Protein AF-A0A9N8YQJ9-F1 (afdb_monomer)

Structure (mmCIF, N/CA/C/O backbone):
data_AF-A0A9N8YQJ9-F1
#
_entry.id   AF-A0A9N8YQJ9-F1
#
loop_
_atom_site.group_PDB
_atom_site.id
_atom_site.type_symbol
_atom_site.label_atom_id
_atom_site.label_alt_id
_atom_site.label_comp_id
_atom_site.label_asym_id
_atom_site.label_entity_id
_atom_site.label_seq_id
_atom_site.pdbx_PDB_ins_code
_atom_site.Cartn_x
_atom_site.Cartn_y
_atom_site.Cartn_z
_atom_site.occupancy
_atom_site.B_iso_or_equiv
_atom_site.auth_seq_id
_atom_site.auth_comp_id
_atom_site.auth_asym_id
_atom_site.auth_atom_id
_atom_site.pdbx_PDB_model_num
ATOM 1 N N . MET A 1 1 ? 23.967 -15.702 -100.567 1.00 57.97 1 MET A N 1
ATOM 2 C CA . MET A 1 1 ? 23.056 -15.922 -99.418 1.00 57.97 1 MET A CA 1
ATOM 3 C C . MET A 1 1 ? 23.539 -17.006 -98.452 1.00 57.97 1 MET A C 1
ATOM 5 O O . MET A 1 1 ? 23.591 -16.723 -97.265 1.00 57.97 1 MET A O 1
ATOM 9 N N . LEU A 1 2 ? 23.928 -18.211 -98.903 1.00 58.31 2 LEU A N 1
ATOM 10 C CA . LEU A 1 2 ? 24.270 -19.324 -97.992 1.00 58.31 2 LEU A CA 1
ATOM 11 C C . LEU A 1 2 ? 25.457 -19.074 -97.029 1.00 58.31 2 LEU A C 1
ATOM 13 O O . LEU A 1 2 ? 25.431 -19.565 -95.902 1.00 58.31 2 LEU A O 1
ATOM 17 N N . SER A 1 3 ? 26.497 -18.326 -97.427 1.00 70.00 3 SER A N 1
ATOM 18 C CA . SER A 1 3 ? 27.678 -18.111 -96.563 1.00 70.00 3 SER A CA 1
ATOM 19 C C . SER A 1 3 ? 27.421 -17.126 -95.416 1.00 70.00 3 SER A C 1
ATOM 21 O O . SER A 1 3 ? 27.969 -17.287 -94.326 1.00 70.00 3 SER A O 1
ATOM 23 N N . THR A 1 4 ? 26.547 -16.142 -95.632 1.00 74.69 4 THR A N 1
ATOM 24 C CA . THR A 1 4 ? 26.160 -15.138 -94.634 1.00 74.69 4 THR A CA 1
ATOM 25 C C . THR A 1 4 ? 25.302 -15.760 -93.533 1.00 74.69 4 THR A C 1
ATOM 27 O O . THR A 1 4 ? 25.533 -15.503 -92.355 1.00 74.69 4 THR A O 1
ATOM 30 N N . VAL A 1 5 ? 24.382 -16.657 -93.906 1.00 77.81 5 VAL A N 1
ATOM 31 C CA . VAL A 1 5 ? 23.523 -17.395 -92.964 1.00 77.81 5 VAL A CA 1
ATOM 32 C C . VAL A 1 5 ? 24.349 -18.321 -92.062 1.00 77.81 5 VAL A C 1
ATOM 34 O O . VAL A 1 5 ? 24.139 -18.344 -90.854 1.00 77.81 5 VAL A O 1
ATOM 37 N N . ARG A 1 6 ? 25.358 -19.018 -92.607 1.00 78.38 6 ARG A N 1
ATOM 38 C CA . ARG A 1 6 ? 26.267 -19.867 -91.811 1.00 78.38 6 ARG A CA 1
ATOM 39 C C . ARG A 1 6 ? 27.060 -19.085 -90.762 1.00 78.38 6 ARG A C 1
ATOM 41 O O . ARG A 1 6 ? 27.192 -19.556 -89.637 1.00 78.38 6 ARG A O 1
ATOM 48 N N . LYS A 1 7 ? 27.564 -17.895 -91.107 1.00 80.81 7 LYS A N 1
ATOM 49 C CA . LYS A 1 7 ? 28.267 -17.024 -90.149 1.00 80.81 7 LYS A CA 1
ATOM 50 C C . LYS A 1 7 ? 27.331 -16.528 -89.046 1.00 80.81 7 LYS A C 1
ATOM 52 O O . LYS A 1 7 ? 27.728 -16.517 -87.888 1.00 80.81 7 LYS A O 1
ATOM 57 N N . LEU A 1 8 ? 26.090 -16.181 -89.391 1.00 82.31 8 LEU A N 1
ATOM 58 C CA . LEU A 1 8 ? 25.091 -15.721 -88.424 1.00 82.31 8 LEU A CA 1
ATOM 59 C C . LEU A 1 8 ? 24.709 -16.824 -87.422 1.00 82.31 8 LEU A C 1
ATOM 61 O O . LEU A 1 8 ? 24.660 -16.576 -86.221 1.00 82.31 8 LEU A O 1
ATOM 65 N N . ILE A 1 9 ? 24.513 -18.056 -87.908 1.00 82.62 9 ILE A N 1
ATOM 66 C CA . ILE A 1 9 ? 24.247 -19.230 -87.062 1.00 82.62 9 ILE A CA 1
ATOM 67 C C . ILE A 1 9 ? 25.428 -19.500 -86.124 1.00 82.62 9 ILE A C 1
ATOM 69 O O . ILE A 1 9 ? 25.224 -19.754 -84.942 1.00 82.62 9 ILE A O 1
ATOM 73 N N . LEU A 1 10 ? 26.664 -19.402 -86.622 1.00 83.62 10 LEU A N 1
ATOM 74 C CA . LEU A 1 10 ? 27.854 -19.633 -85.803 1.00 83.62 10 LEU A CA 1
ATOM 75 C C . LEU A 1 10 ? 27.996 -18.587 -84.686 1.00 83.62 10 LEU A C 1
ATOM 77 O O . LEU A 1 10 ? 28.290 -18.950 -83.551 1.00 83.62 10 LEU A O 1
ATOM 81 N N . VAL A 1 11 ? 27.732 -17.310 -84.983 1.00 85.81 11 VAL A N 1
ATOM 82 C CA . VAL A 1 11 ? 27.724 -16.239 -83.973 1.00 85.81 11 VAL A CA 1
ATOM 83 C C . VAL A 1 11 ? 26.651 -16.502 -82.918 1.00 85.81 11 VAL A C 1
ATOM 85 O O . VAL A 1 11 ? 26.963 -16.458 -81.734 1.00 85.81 11 VAL A O 1
ATOM 88 N N . LEU A 1 12 ? 25.428 -16.861 -83.321 1.00 85.69 12 LEU A N 1
ATOM 89 C CA . LEU A 1 12 ? 24.348 -17.180 -82.382 1.00 85.69 12 LEU A CA 1
ATOM 90 C C . LEU A 1 12 ? 24.684 -18.370 -81.476 1.00 85.69 12 LEU A C 1
ATOM 92 O O . LEU A 1 12 ? 24.412 -18.312 -80.280 1.00 85.69 12 LEU A O 1
ATOM 96 N N . ILE A 1 13 ? 25.308 -19.422 -82.016 1.00 86.56 13 ILE A N 1
ATOM 97 C CA . ILE A 1 13 ? 25.746 -20.580 -81.225 1.00 86.56 13 ILE A CA 1
ATOM 98 C C . ILE A 1 13 ? 26.821 -20.160 -80.218 1.00 86.56 13 ILE A C 1
ATOM 100 O O . ILE A 1 13 ? 26.717 -20.500 -79.044 1.00 86.56 13 ILE A O 1
ATOM 104 N N . VAL A 1 14 ? 27.826 -19.386 -80.640 1.00 87.19 14 VAL A N 1
ATOM 105 C CA . VAL A 1 14 ? 28.889 -18.913 -79.739 1.00 87.19 14 VAL A CA 1
ATOM 106 C C . VAL A 1 14 ? 28.318 -18.013 -78.640 1.00 87.19 14 VAL A C 1
ATOM 108 O O . VAL A 1 14 ? 28.645 -18.201 -77.470 1.00 87.19 14 VAL A O 1
ATOM 111 N N . THR A 1 15 ? 27.415 -17.088 -78.974 1.00 85.62 15 THR A N 1
ATOM 112 C CA . THR A 1 15 ? 26.742 -16.241 -77.981 1.00 85.62 15 THR A CA 1
ATOM 113 C C . THR A 1 15 ? 25.902 -17.075 -77.014 1.00 85.62 15 THR A C 1
ATOM 115 O O . THR A 1 15 ? 25.982 -16.858 -75.808 1.00 85.62 15 THR A O 1
ATOM 118 N N . ALA A 1 16 ? 25.154 -18.068 -77.505 1.00 86.94 16 ALA A N 1
ATOM 119 C CA . ALA A 1 16 ? 24.367 -18.965 -76.661 1.00 86.94 16 ALA A CA 1
ATOM 120 C C . ALA A 1 16 ? 25.249 -19.775 -75.696 1.00 86.94 16 ALA A C 1
ATOM 122 O O . ALA A 1 16 ? 24.908 -19.906 -74.523 1.00 86.94 16 ALA A O 1
ATOM 123 N N . VAL A 1 17 ? 26.408 -20.258 -76.156 1.00 88.19 17 VAL A N 1
ATOM 124 C CA . VAL A 1 17 ? 27.378 -20.982 -75.319 1.00 88.19 17 VAL A CA 1
ATOM 125 C C . VAL A 1 17 ? 27.958 -20.073 -74.231 1.00 88.19 17 VAL A C 1
ATOM 127 O O . VAL A 1 17 ? 27.999 -20.467 -73.067 1.00 88.19 17 VAL A O 1
ATOM 130 N N . VAL A 1 18 ? 28.349 -18.839 -74.567 1.00 87.94 18 VAL A N 1
ATOM 131 C CA . VAL A 1 18 ? 28.869 -17.869 -73.585 1.00 87.94 18 VAL A CA 1
ATOM 132 C C . VAL A 1 18 ? 27.808 -17.506 -72.543 1.00 87.94 18 VAL A C 1
ATOM 134 O O . VAL A 1 18 ? 28.101 -17.500 -71.347 1.00 87.94 18 V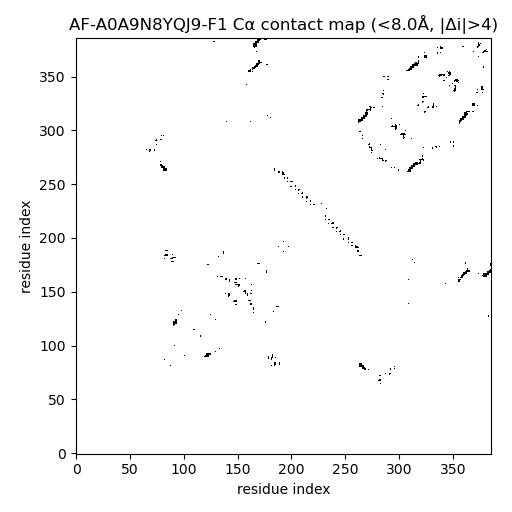AL A O 1
ATOM 137 N N . VAL A 1 19 ? 26.565 -17.263 -72.968 1.00 88.12 19 VAL A N 1
ATOM 138 C CA . VAL A 1 19 ? 25.442 -16.987 -72.057 1.00 88.12 19 VAL A CA 1
ATOM 139 C C . VAL A 1 19 ? 25.162 -18.190 -71.155 1.00 88.12 19 VAL A C 1
ATOM 141 O O . VAL A 1 19 ? 24.966 -18.015 -69.955 1.00 88.12 19 VAL A O 1
ATOM 144 N N . PHE A 1 20 ? 25.202 -19.411 -71.691 1.00 90.12 20 PHE A N 1
ATOM 145 C CA . PHE A 1 20 ? 24.982 -20.633 -70.919 1.00 90.12 20 PHE A CA 1
ATOM 146 C C . PHE A 1 20 ? 26.037 -20.825 -69.820 1.00 90.12 20 PHE A C 1
ATOM 148 O O . PHE A 1 20 ? 25.685 -21.045 -68.660 1.00 90.12 20 PHE A O 1
ATOM 155 N N . PHE A 1 21 ? 27.325 -20.664 -70.144 1.00 88.81 21 PHE A N 1
ATOM 156 C CA . PHE A 1 21 ? 28.391 -20.726 -69.139 1.00 88.81 21 PHE A CA 1
ATOM 157 C C . PHE A 1 21 ? 28.324 -19.565 -68.135 1.00 88.81 21 PHE A C 1
ATOM 159 O O . PHE A 1 21 ? 28.586 -19.775 -66.950 1.00 88.81 21 PHE A O 1
ATOM 166 N N . GLY A 1 22 ? 27.903 -18.371 -68.566 1.00 87.56 22 GLY A N 1
ATOM 167 C CA . GLY A 1 22 ? 27.643 -17.236 -67.676 1.00 87.56 22 GLY A CA 1
ATOM 168 C C . GLY A 1 22 ? 26.525 -17.516 -66.666 1.00 87.56 22 GLY A C 1
ATOM 169 O O . GLY A 1 22 ? 26.692 -17.262 -65.474 1.00 87.56 22 GLY A O 1
ATOM 170 N N . LEU A 1 23 ? 25.413 -18.109 -67.113 1.00 87.00 23 LEU A N 1
ATOM 171 C CA . LEU A 1 23 ? 24.294 -18.504 -66.250 1.00 87.00 23 LEU A CA 1
ATOM 172 C C . LEU A 1 23 ? 24.683 -19.621 -65.274 1.00 87.00 23 LEU A C 1
ATOM 174 O O . LEU A 1 23 ? 24.306 -19.562 -64.104 1.00 87.00 23 LEU A O 1
ATOM 178 N N . LEU A 1 24 ? 25.471 -20.607 -65.719 1.00 87.19 24 LEU A N 1
ATOM 179 C CA . LEU A 1 24 ? 26.002 -21.654 -64.841 1.00 87.19 24 LEU A CA 1
ATOM 180 C C . LEU A 1 24 ? 26.920 -21.073 -63.759 1.00 87.19 24 LEU A C 1
ATOM 182 O O . LEU A 1 24 ? 26.730 -21.367 -62.579 1.00 87.19 24 LEU A O 1
ATOM 186 N N . GLY A 1 25 ? 27.867 -20.208 -64.139 1.00 85.44 25 GLY A N 1
ATOM 187 C CA . GLY A 1 25 ? 28.760 -19.536 -63.192 1.00 85.44 25 GLY A CA 1
ATOM 188 C C . GLY A 1 25 ? 27.999 -18.669 -62.185 1.00 85.44 25 GLY A C 1
ATOM 189 O O . GLY A 1 25 ? 28.283 -18.711 -60.987 1.00 85.44 25 GLY A O 1
ATOM 190 N N . PHE A 1 26 ? 26.973 -17.949 -62.643 1.00 85.44 26 PHE A N 1
ATOM 191 C CA . PHE A 1 26 ? 26.117 -17.140 -61.777 1.00 85.44 26 PHE A CA 1
ATOM 192 C C . PHE A 1 26 ? 25.307 -17.994 -60.791 1.00 85.44 26 PHE A C 1
ATOM 194 O O . PHE A 1 26 ? 25.220 -17.654 -59.613 1.00 85.44 26 PHE A O 1
ATOM 201 N N . ASN A 1 27 ? 24.770 -19.136 -61.227 1.00 82.94 27 ASN A N 1
ATOM 202 C CA . ASN A 1 27 ? 24.004 -20.032 -60.358 1.00 82.94 27 ASN A CA 1
ATOM 203 C C . ASN A 1 27 ? 24.890 -20.687 -59.278 1.00 82.94 27 ASN A C 1
ATOM 205 O O . ASN A 1 27 ? 24.498 -20.776 -58.113 1.00 82.94 27 ASN A O 1
ATOM 209 N N . VAL A 1 28 ? 26.125 -21.066 -59.630 1.00 85.19 28 VAL A N 1
ATOM 210 C CA . VAL A 1 28 ? 27.130 -21.550 -58.664 1.00 85.19 28 VAL A CA 1
ATOM 211 C C . VAL A 1 28 ? 27.486 -20.458 -57.651 1.00 85.19 28 VAL A C 1
ATOM 213 O O . VAL A 1 28 ? 27.505 -20.723 -56.448 1.00 85.19 28 VAL A O 1
ATOM 216 N N . TYR A 1 29 ? 27.695 -19.220 -58.107 1.00 85.25 29 TYR A N 1
ATOM 217 C CA . TYR A 1 29 ? 27.973 -18.080 -57.231 1.00 85.25 29 TYR A CA 1
ATOM 218 C C . TYR A 1 29 ? 26.816 -17.781 -56.262 1.00 85.25 29 TYR A C 1
ATOM 220 O O . TYR A 1 29 ? 27.045 -17.580 -55.066 1.00 85.25 29 TYR A O 1
ATOM 228 N N . LEU A 1 30 ? 25.568 -17.796 -56.745 1.00 83.69 30 LEU A N 1
ATOM 229 C CA . LEU A 1 30 ? 24.387 -17.593 -55.902 1.00 83.69 30 LEU A CA 1
ATOM 230 C C . LEU A 1 30 ? 24.245 -18.687 -54.840 1.00 83.69 30 LEU A C 1
ATOM 232 O O . LEU A 1 30 ? 23.966 -18.373 -53.682 1.00 83.69 30 LEU A O 1
ATOM 236 N N . ASN A 1 31 ? 24.472 -19.953 -55.203 1.00 79.81 31 ASN A N 1
ATOM 237 C CA . ASN A 1 31 ? 24.438 -21.054 -54.242 1.00 79.81 31 ASN A CA 1
ATOM 238 C C . ASN A 1 31 ? 25.549 -20.937 -53.196 1.00 79.81 31 ASN A C 1
ATOM 240 O O . ASN A 1 31 ? 25.269 -21.087 -52.010 1.00 79.81 31 ASN A O 1
ATOM 244 N N . TYR A 1 32 ? 26.773 -20.593 -53.602 1.00 84.00 32 TYR A N 1
ATOM 245 C CA . TYR A 1 32 ? 27.880 -20.366 -52.671 1.00 84.00 32 TYR A CA 1
ATOM 246 C C . TYR A 1 32 ? 27.558 -19.254 -51.660 1.00 84.00 32 TYR A C 1
ATOM 248 O O . TYR A 1 32 ? 27.650 -19.463 -50.450 1.00 84.00 32 TYR A O 1
ATOM 256 N N . LYS A 1 33 ? 27.080 -18.098 -52.143 1.00 84.62 33 LYS A N 1
ATOM 257 C CA . LYS A 1 33 ? 26.706 -16.962 -51.287 1.00 84.62 33 LYS A CA 1
ATOM 258 C C . LYS A 1 33 ? 25.529 -17.289 -50.359 1.00 84.62 33 LYS A C 1
ATOM 260 O O . LYS A 1 33 ? 25.483 -16.823 -49.223 1.00 84.62 33 LYS A O 1
ATOM 265 N N . LYS A 1 34 ? 24.570 -18.103 -50.813 1.00 79.25 34 LYS A N 1
ATOM 266 C CA . LYS A 1 34 ? 23.436 -18.552 -49.989 1.00 79.25 34 LYS A CA 1
ATOM 267 C C . LYS A 1 34 ? 23.890 -19.460 -48.843 1.00 79.25 34 LYS A C 1
ATOM 269 O O . LYS A 1 34 ? 23.359 -19.335 -47.742 1.00 79.25 34 LYS A O 1
ATOM 274 N N . THR A 1 35 ? 24.858 -20.345 -49.080 1.00 79.06 35 THR A N 1
ATOM 275 C CA . THR A 1 35 ? 25.423 -21.222 -48.042 1.00 79.06 35 THR A CA 1
ATOM 276 C C . THR A 1 35 ? 26.223 -20.426 -47.012 1.00 79.06 35 THR A C 1
ATOM 278 O O . THR A 1 35 ? 26.000 -20.604 -45.819 1.00 79.06 35 THR A O 1
ATOM 281 N N . SER A 1 36 ? 27.051 -19.468 -47.443 1.00 76.75 36 SER A N 1
ATOM 282 C CA . SER A 1 36 ? 27.840 -18.647 -46.512 1.00 76.75 36 SER A CA 1
ATOM 283 C C . SER A 1 36 ? 26.970 -17.768 -45.603 1.00 76.75 36 SER A C 1
ATOM 285 O O . SER A 1 36 ? 27.262 -17.623 -44.420 1.00 76.75 36 SER A O 1
ATOM 287 N N . ILE A 1 37 ? 25.870 -17.211 -46.129 1.00 78.75 37 ILE A N 1
ATOM 288 C CA . ILE A 1 37 ? 24.909 -16.432 -45.326 1.00 78.75 37 ILE A CA 1
ATOM 289 C C . ILE A 1 37 ? 24.200 -17.328 -44.300 1.00 78.75 37 ILE A C 1
ATOM 291 O O . ILE A 1 37 ? 23.996 -16.912 -43.162 1.00 78.75 37 ILE A O 1
ATOM 295 N N . LYS A 1 38 ? 23.835 -18.563 -44.677 1.00 79.50 38 LYS A N 1
ATOM 296 C CA . LYS A 1 38 ? 23.210 -19.521 -43.752 1.00 79.50 38 LYS A CA 1
ATOM 297 C C . LYS A 1 38 ? 24.138 -19.901 -42.602 1.00 79.50 38 LYS A C 1
ATOM 299 O O . LYS A 1 38 ? 23.694 -19.890 -41.461 1.00 79.50 38 LYS A O 1
ATOM 304 N N . GLU A 1 39 ? 25.406 -20.188 -42.887 1.00 81.44 39 GLU A N 1
ATOM 305 C CA . GLU A 1 39 ? 26.394 -20.512 -41.851 1.00 81.44 39 GLU A CA 1
ATOM 306 C C . GLU A 1 39 ? 26.611 -19.349 -40.876 1.00 81.44 39 GLU A C 1
ATOM 308 O O . GLU A 1 39 ? 26.723 -19.566 -39.670 1.00 81.44 39 GLU A O 1
ATOM 313 N N . GLN A 1 40 ? 26.638 -18.109 -41.375 1.00 80.06 40 GLN A N 1
ATOM 314 C CA . GLN A 1 40 ? 26.755 -16.926 -40.524 1.00 80.06 40 GLN A CA 1
ATOM 315 C C . GLN A 1 40 ? 25.516 -16.744 -39.632 1.00 80.06 40 GLN A C 1
ATOM 317 O O . GLN A 1 40 ? 25.657 -16.574 -38.423 1.00 80.06 40 GLN A O 1
ATOM 322 N N . ALA A 1 41 ? 24.311 -16.884 -40.193 1.00 79.81 41 ALA A N 1
ATOM 32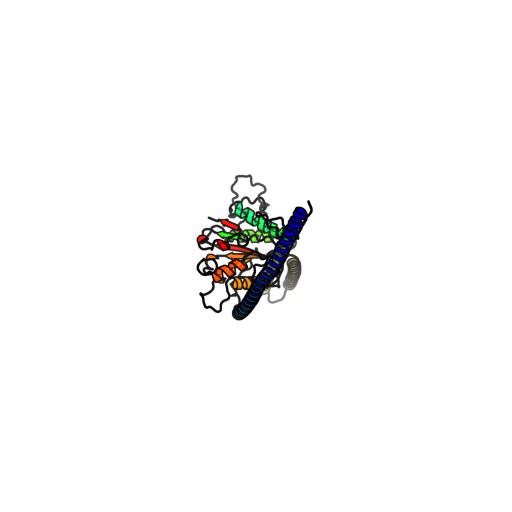3 C CA . ALA A 1 41 ? 23.065 -16.804 -39.431 1.00 79.81 41 ALA A CA 1
ATOM 324 C C . ALA A 1 41 ? 22.930 -17.927 -38.381 1.00 79.81 41 ALA A C 1
ATOM 326 O O . ALA A 1 41 ? 22.386 -17.710 -37.297 1.00 79.81 41 ALA A O 1
ATOM 327 N N . GLU A 1 42 ? 23.426 -19.135 -38.669 1.00 85.56 42 GLU A N 1
ATOM 328 C CA . GLU A 1 42 ? 23.451 -20.234 -37.697 1.00 85.56 42 GLU A CA 1
ATOM 329 C C . GLU A 1 42 ? 24.424 -19.972 -36.546 1.00 85.56 42 GLU A C 1
ATOM 331 O O . GLU A 1 42 ? 24.072 -20.250 -35.397 1.00 85.56 42 GLU A O 1
ATOM 336 N N . LYS A 1 43 ? 25.602 -19.396 -36.821 1.00 84.62 43 LYS A N 1
ATOM 337 C CA . LYS A 1 43 ? 26.564 -18.987 -35.784 1.00 84.62 43 LYS A CA 1
ATOM 338 C C . LYS A 1 43 ? 25.986 -17.911 -34.868 1.00 84.62 43 LYS A C 1
ATOM 340 O O . LYS A 1 43 ? 25.981 -18.106 -33.657 1.00 84.62 43 LYS A O 1
ATOM 345 N N . GLU A 1 44 ? 25.409 -16.850 -35.434 1.00 83.44 44 GLU A N 1
ATOM 346 C CA . GLU A 1 44 ? 24.747 -15.783 -34.665 1.00 83.44 44 GLU A CA 1
ATOM 347 C C . GLU A 1 44 ? 23.605 -16.342 -33.799 1.00 83.44 44 GLU A C 1
ATOM 349 O O . GLU A 1 44 ? 23.468 -16.002 -32.624 1.00 83.44 44 GLU A O 1
ATOM 354 N N . ARG A 1 45 ? 22.814 -17.284 -34.333 1.00 80.88 45 ARG A N 1
ATOM 355 C CA . ARG A 1 45 ? 21.742 -17.946 -33.575 1.00 80.88 45 ARG A CA 1
ATOM 356 C C . ARG A 1 45 ? 22.274 -18.839 -32.450 1.00 80.88 45 ARG A C 1
ATOM 358 O O . ARG A 1 45 ? 21.620 -18.951 -31.415 1.00 80.88 45 ARG A O 1
ATOM 365 N N . GLN A 1 46 ? 23.411 -19.508 -32.642 1.00 86.62 46 GLN A N 1
ATOM 366 C CA . GLN A 1 46 ? 24.053 -20.311 -31.597 1.00 86.62 46 GLN A CA 1
ATOM 367 C C . GLN A 1 46 ? 24.650 -19.433 -30.494 1.00 86.62 46 GLN A C 1
ATOM 369 O O . GLN A 1 46 ? 24.490 -19.762 -29.321 1.00 86.62 46 GLN A O 1
ATOM 374 N N . GLU A 1 47 ? 25.287 -18.316 -30.846 1.00 86.44 47 GLU A N 1
ATOM 375 C CA . GLU A 1 47 ? 25.800 -17.339 -29.879 1.00 86.44 47 GLU A CA 1
ATOM 376 C C . GLU A 1 47 ? 24.667 -16.707 -29.068 1.00 86.44 47 GLU A C 1
ATOM 378 O O . GLU A 1 47 ? 24.736 -16.703 -27.841 1.00 86.44 47 GLU A O 1
ATOM 383 N N . ALA A 1 48 ? 23.575 -16.293 -29.718 1.00 79.94 48 ALA A N 1
ATOM 384 C CA . ALA A 1 48 ? 22.399 -15.762 -29.030 1.00 79.94 48 ALA A CA 1
ATOM 385 C C . ALA A 1 48 ? 21.763 -16.784 -28.069 1.00 79.94 48 ALA A C 1
ATOM 387 O O . ALA A 1 48 ? 21.340 -16.426 -26.973 1.00 79.94 48 ALA A O 1
ATOM 388 N N . LYS A 1 49 ? 21.715 -18.073 -28.444 1.00 85.88 49 LYS A N 1
ATOM 389 C CA . LYS A 1 49 ? 21.235 -19.142 -27.550 1.00 85.88 49 LYS A CA 1
ATOM 390 C C . LYS A 1 49 ? 22.144 -19.344 -26.341 1.00 85.88 49 LYS A C 1
ATOM 392 O O . LYS A 1 49 ? 21.632 -19.487 -25.239 1.00 85.88 49 LYS A O 1
ATOM 397 N N . LYS A 1 50 ? 23.466 -19.338 -26.538 1.00 87.38 50 LYS A N 1
ATOM 398 C CA . LYS A 1 50 ? 24.433 -19.445 -25.436 1.00 87.38 50 LYS A CA 1
ATOM 399 C C . LYS A 1 50 ? 24.324 -18.262 -24.481 1.00 87.38 50 LYS A C 1
ATOM 401 O O . LYS A 1 50 ? 24.266 -18.481 -23.281 1.00 87.38 50 LYS A O 1
ATOM 406 N N . GLN A 1 51 ? 24.217 -17.041 -25.009 1.00 81.56 51 GLN A N 1
ATOM 407 C CA . GLN A 1 51 ? 23.991 -15.844 -24.195 1.00 81.56 51 GLN A CA 1
ATOM 408 C C . GLN A 1 51 ? 22.687 -15.944 -23.399 1.00 81.56 51 GLN A C 1
ATOM 410 O O . GLN A 1 51 ? 22.680 -15.658 -22.209 1.00 81.56 51 GLN A O 1
ATOM 415 N N . LEU A 1 52 ? 21.600 -16.419 -24.016 1.00 80.44 52 LEU A N 1
ATOM 416 C CA . LEU A 1 52 ? 20.330 -16.614 -23.316 1.00 80.44 52 LEU A CA 1
ATOM 417 C C . LEU A 1 52 ? 20.439 -17.662 -22.194 1.00 80.44 52 LEU A C 1
ATOM 419 O O . LEU A 1 52 ? 19.937 -17.434 -21.097 1.00 80.44 52 LEU A O 1
ATOM 423 N N . GLU A 1 53 ? 21.107 -18.791 -22.445 1.00 83.38 53 GLU A N 1
ATOM 424 C CA . GLU A 1 53 ? 21.344 -19.833 -21.436 1.00 83.38 53 GLU A CA 1
ATOM 425 C C . GLU A 1 53 ? 22.238 -19.337 -20.286 1.00 83.38 53 GLU A C 1
ATOM 427 O O . GLU A 1 53 ? 21.970 -19.643 -19.120 1.00 83.38 53 GLU A O 1
ATOM 432 N N . GLU A 1 54 ? 23.278 -18.555 -20.592 1.00 80.88 54 GLU A N 1
ATOM 433 C CA . GLU A 1 54 ? 24.148 -17.902 -19.608 1.00 80.88 54 GLU A CA 1
ATOM 434 C C . GLU A 1 54 ? 23.377 -16.876 -18.769 1.00 80.88 54 GLU A C 1
ATOM 436 O O . GLU A 1 54 ? 23.478 -16.905 -17.542 1.00 80.88 54 GLU A O 1
ATOM 441 N N . ASP A 1 55 ? 22.539 -16.046 -19.393 1.00 70.19 55 ASP A N 1
ATOM 442 C CA . ASP A 1 55 ? 21.665 -15.086 -18.713 1.00 70.19 55 ASP A CA 1
ATOM 443 C C . ASP A 1 55 ? 20.634 -15.787 -17.817 1.00 70.19 55 ASP A C 1
ATOM 445 O O . ASP A 1 55 ? 20.388 -15.361 -16.687 1.00 70.19 55 ASP A O 1
ATOM 449 N N . GLU A 1 56 ? 20.024 -16.882 -18.278 1.00 75.31 56 GLU A N 1
ATOM 450 C CA . GLU A 1 56 ? 19.091 -17.682 -17.477 1.00 75.31 56 GLU A CA 1
ATOM 451 C C . GLU A 1 56 ? 19.780 -18.376 -16.301 1.00 75.31 56 GLU A C 1
ATOM 453 O O . GLU A 1 56 ? 19.201 -18.498 -15.216 1.00 75.31 56 GLU A O 1
ATOM 458 N N . LYS A 1 57 ? 21.013 -18.853 -16.492 1.00 78.94 57 LYS A N 1
ATOM 459 C CA . LYS A 1 57 ? 21.822 -19.422 -15.412 1.00 78.94 57 LYS A CA 1
ATOM 460 C C . LYS A 1 57 ? 22.207 -18.346 -14.399 1.00 78.94 57 LYS A C 1
ATOM 462 O O . LYS A 1 57 ? 21.962 -18.532 -13.213 1.00 78.94 57 LYS A O 1
ATOM 467 N N . LEU A 1 58 ? 22.685 -17.191 -14.858 1.00 72.00 58 LEU A N 1
ATOM 468 C CA . LEU A 1 58 ? 23.000 -16.043 -14.012 1.00 72.00 58 LEU A CA 1
ATOM 469 C C . LEU A 1 58 ? 21.772 -15.580 -13.215 1.00 72.00 58 LEU A C 1
ATOM 471 O O . LEU A 1 58 ? 21.872 -15.339 -12.015 1.00 72.00 58 LEU A O 1
ATOM 475 N N . LYS A 1 59 ? 20.591 -15.512 -13.844 1.00 64.38 59 LYS A N 1
ATOM 476 C CA . LYS A 1 59 ? 19.324 -15.205 -13.160 1.00 64.38 59 LYS A CA 1
ATOM 477 C C . LYS A 1 59 ? 18.985 -16.232 -12.080 1.00 64.38 59 LYS A C 1
ATOM 479 O O . LYS A 1 59 ? 18.537 -15.833 -11.006 1.00 64.38 59 LYS A O 1
ATOM 484 N N . ARG A 1 60 ? 19.193 -17.528 -12.340 1.00 67.62 60 ARG A N 1
ATOM 485 C CA . ARG A 1 60 ? 18.985 -18.602 -11.353 1.00 67.62 60 ARG A CA 1
ATOM 486 C C . ARG A 1 60 ? 19.954 -18.493 -10.179 1.00 67.62 60 ARG A C 1
ATOM 488 O O . ARG A 1 60 ? 19.491 -18.489 -9.043 1.00 67.62 60 ARG A O 1
ATOM 495 N N . ASP A 1 61 ? 21.242 -18.306 -10.445 1.00 69.25 61 ASP A N 1
ATOM 496 C CA . ASP A 1 61 ? 22.277 -18.170 -9.415 1.00 69.25 61 ASP A CA 1
ATOM 497 C C . ASP A 1 61 ? 22.044 -16.908 -8.563 1.00 69.25 61 ASP A C 1
ATOM 499 O O . ASP A 1 61 ? 22.118 -16.951 -7.336 1.00 69.25 61 ASP A O 1
ATOM 503 N N . ILE A 1 62 ? 21.664 -15.784 -9.190 1.00 63.25 62 ILE A N 1
ATOM 504 C CA . ILE A 1 62 ? 21.241 -14.569 -8.478 1.00 63.25 62 ILE A CA 1
ATOM 505 C C . ILE A 1 62 ? 20.000 -14.854 -7.635 1.00 63.25 62 ILE A C 1
ATOM 507 O O . ILE A 1 62 ? 19.969 -14.455 -6.478 1.00 63.25 62 ILE A O 1
ATOM 511 N N . ALA A 1 63 ? 18.983 -15.536 -8.170 1.00 58.28 63 ALA A N 1
ATOM 512 C CA . ALA A 1 63 ? 17.773 -15.859 -7.419 1.00 58.28 63 ALA A CA 1
ATOM 513 C C . ALA A 1 63 ? 18.063 -16.769 -6.216 1.00 58.28 63 ALA A C 1
ATOM 515 O O . ALA A 1 63 ? 17.472 -16.570 -5.154 1.00 58.28 63 ALA A O 1
ATOM 516 N N . GLU A 1 64 ? 18.986 -17.719 -6.352 1.00 65.81 64 GLU A N 1
ATOM 517 C CA . GLU A 1 64 ? 19.423 -18.605 -5.276 1.00 65.81 64 GLU A CA 1
ATOM 518 C C . GLU A 1 64 ? 20.235 -17.851 -4.216 1.00 65.81 64 GLU A C 1
ATOM 520 O O . GLU A 1 64 ? 19.924 -17.957 -3.029 1.00 65.81 64 GLU A O 1
ATOM 525 N N . MET A 1 65 ? 21.171 -16.987 -4.624 1.00 59.62 65 MET A N 1
ATOM 526 C CA . MET A 1 65 ? 21.881 -16.084 -3.711 1.00 59.62 65 MET A CA 1
ATOM 527 C C . MET A 1 65 ? 20.933 -15.097 -3.020 1.00 59.62 65 MET A C 1
ATOM 529 O O . MET A 1 65 ? 21.061 -14.863 -1.821 1.00 59.62 65 MET A O 1
ATOM 533 N N . THR A 1 66 ? 19.951 -14.529 -3.731 1.00 55.91 66 THR A N 1
ATOM 534 C CA . THR A 1 66 ? 18.913 -13.688 -3.123 1.00 55.91 66 THR A CA 1
ATOM 535 C C . THR A 1 66 ? 18.116 -14.509 -2.117 1.00 55.91 66 THR A C 1
ATOM 537 O O . THR A 1 66 ? 17.913 -14.053 -1.003 1.00 55.91 66 THR A O 1
ATOM 540 N N . LYS A 1 67 ? 17.701 -15.736 -2.451 1.00 58.94 67 LYS A N 1
ATOM 541 C CA . LYS A 1 67 ? 16.957 -16.609 -1.533 1.00 58.94 67 LYS A CA 1
ATOM 542 C C . LYS A 1 67 ? 17.763 -16.916 -0.268 1.00 58.94 67 LYS A C 1
ATOM 544 O O . LYS A 1 67 ? 17.194 -16.843 0.814 1.00 58.94 67 LYS A O 1
ATOM 549 N N . GLN A 1 68 ? 19.065 -17.172 -0.394 1.00 59.69 68 GLN A N 1
ATOM 550 C CA . GLN A 1 68 ? 19.983 -17.360 0.737 1.00 59.69 68 GLN A CA 1
ATOM 551 C C . GLN A 1 68 ? 20.175 -16.079 1.572 1.00 59.69 68 GLN A C 1
ATOM 553 O O . GLN A 1 68 ? 20.286 -16.152 2.792 1.00 59.69 68 GLN A O 1
ATOM 558 N N . LYS A 1 69 ? 20.154 -14.894 0.949 1.00 57.34 69 LYS A N 1
ATOM 559 C CA . LYS A 1 69 ? 20.166 -13.601 1.663 1.00 57.34 69 LYS A CA 1
ATOM 560 C C . LYS A 1 69 ? 18.829 -13.274 2.338 1.00 57.34 69 LYS A C 1
ATOM 562 O O . LYS A 1 69 ? 18.798 -12.620 3.373 1.00 57.34 69 LYS A O 1
ATOM 567 N N . LEU A 1 70 ? 17.716 -13.728 1.762 1.00 56.31 70 LEU A N 1
ATOM 568 C CA . LEU A 1 70 ? 16.371 -13.550 2.315 1.00 56.31 70 LEU A CA 1
ATOM 569 C C . LEU A 1 70 ? 16.099 -14.503 3.487 1.00 56.31 70 LEU A C 1
ATOM 571 O O . LEU A 1 70 ? 15.281 -14.183 4.350 1.00 56.31 70 LEU A O 1
ATOM 575 N N . THR A 1 71 ? 16.766 -15.663 3.548 1.00 55.06 71 THR A N 1
ATOM 576 C CA . THR A 1 71 ? 16.671 -16.591 4.684 1.00 55.06 71 THR A CA 1
ATOM 577 C C . THR A 1 71 ? 17.354 -16.001 5.916 1.00 55.06 71 THR A C 1
ATOM 579 O O . THR A 1 71 ? 18.514 -16.277 6.188 1.00 55.06 71 THR A O 1
ATOM 582 N N . GLY A 1 72 ? 16.627 -15.171 6.662 1.00 60.62 72 GLY A N 1
ATOM 583 C CA . GLY A 1 72 ? 17.084 -14.612 7.938 1.00 60.62 72 GLY A CA 1
ATOM 584 C C . GLY A 1 72 ? 16.630 -13.179 8.190 1.00 60.62 72 GLY A C 1
ATOM 585 O O . GLY A 1 72 ? 16.553 -12.766 9.344 1.00 60.62 72 GLY A O 1
ATOM 586 N N . TRP A 1 73 ? 16.267 -12.430 7.144 1.00 74.06 73 TRP A N 1
ATOM 587 C CA . TRP A 1 73 ? 15.710 -11.093 7.321 1.00 74.06 73 TRP A CA 1
ATOM 588 C C . TRP A 1 73 ? 14.191 -11.165 7.459 1.00 74.06 73 TRP A C 1
ATOM 590 O O . TRP A 1 73 ? 13.486 -11.625 6.566 1.00 74.06 73 TRP A O 1
ATOM 600 N N . THR A 1 74 ? 13.670 -10.689 8.581 1.00 72.06 74 THR A N 1
ATOM 601 C CA . THR A 1 74 ? 12.237 -10.458 8.770 1.00 72.06 74 THR A CA 1
ATOM 602 C C . THR A 1 74 ? 12.013 -8.976 9.021 1.00 72.06 74 THR A C 1
ATOM 604 O O . THR A 1 74 ? 12.786 -8.397 9.789 1.00 72.06 74 THR A O 1
ATOM 607 N N . PR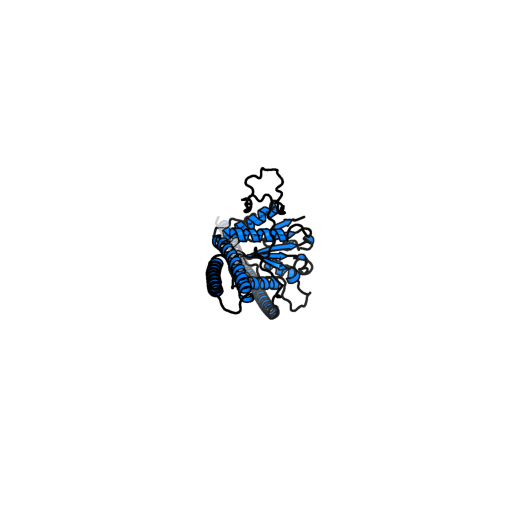O A 1 75 ? 10.966 -8.364 8.437 1.00 77.38 75 PRO A N 1
ATOM 608 C CA . PRO A 1 75 ? 10.638 -6.978 8.729 1.00 77.38 75 PRO A CA 1
ATOM 609 C C . PRO A 1 75 ? 10.521 -6.757 10.246 1.00 77.38 75 PRO A C 1
ATOM 611 O O . PRO A 1 75 ? 9.844 -7.553 10.908 1.00 77.38 75 PRO A O 1
ATOM 614 N N . PRO A 1 76 ? 11.172 -5.725 10.812 1.00 77.31 76 PRO A N 1
ATOM 615 C CA . PRO A 1 76 ? 11.001 -5.358 12.215 1.00 77.31 76 PRO A CA 1
ATOM 616 C C . PRO A 1 76 ? 9.524 -5.140 12.562 1.00 77.31 76 PRO A C 1
ATOM 618 O O . PRO A 1 76 ? 8.750 -4.703 11.711 1.00 77.31 76 PRO A O 1
ATOM 621 N N . SER A 1 77 ? 9.128 -5.362 13.816 1.00 72.56 77 SER A N 1
ATOM 622 C CA . SER A 1 77 ? 7.725 -5.221 14.248 1.00 72.56 77 SER A CA 1
ATOM 623 C C . SER A 1 77 ? 7.126 -3.834 13.972 1.00 72.56 77 SER A C 1
ATOM 625 O O . SER A 1 77 ? 5.932 -3.729 13.731 1.00 72.56 77 SER A O 1
ATOM 627 N N . ASN A 1 78 ? 7.961 -2.788 13.945 1.00 79.69 78 ASN A N 1
ATOM 628 C CA . ASN A 1 78 ? 7.551 -1.398 13.706 1.00 79.69 78 ASN A CA 1
ATOM 629 C C . ASN A 1 78 ? 7.850 -0.925 12.271 1.00 79.69 78 ASN A C 1
ATOM 631 O O . ASN A 1 78 ? 7.929 0.273 12.018 1.00 79.69 78 ASN A O 1
ATOM 635 N N . SER A 1 79 ? 8.087 -1.848 11.336 1.00 79.69 79 SER A N 1
ATOM 636 C CA . SER A 1 79 ? 8.460 -1.497 9.957 1.00 79.69 79 SER A CA 1
ATOM 637 C C . SER A 1 79 ? 7.296 -0.990 9.106 1.00 79.69 79 SER A C 1
ATOM 639 O O . SER A 1 79 ? 7.515 -0.398 8.051 1.00 79.69 79 SER A O 1
ATOM 641 N N . TYR A 1 80 ? 6.061 -1.212 9.548 1.00 90.31 80 TYR A N 1
ATOM 642 C CA . TYR A 1 80 ? 4.867 -0.774 8.844 1.00 90.31 80 TYR A CA 1
ATOM 643 C C . TYR A 1 80 ? 3.702 -0.551 9.808 1.00 90.31 80 TYR A C 1
ATOM 645 O O . TYR A 1 80 ? 3.687 -1.054 10.931 1.00 90.31 80 TYR A O 1
ATOM 653 N N . SER A 1 81 ? 2.694 0.172 9.335 1.00 93.06 81 SER A N 1
ATOM 654 C CA . SER A 1 81 ? 1.382 0.281 9.973 1.00 93.06 81 SER A CA 1
ATOM 655 C C . SER A 1 81 ? 0.283 0.197 8.915 1.00 93.06 81 SER A C 1
ATOM 657 O O . SER A 1 81 ? 0.481 0.576 7.762 1.00 93.06 81 SER A O 1
ATOM 659 N N . ILE A 1 82 ? -0.874 -0.347 9.286 1.00 93.50 82 ILE A N 1
ATOM 660 C CA . ILE A 1 82 ? -2.054 -0.376 8.417 1.00 93.50 82 ILE A CA 1
ATOM 661 C C . ILE A 1 82 ? -2.928 0.799 8.840 1.00 93.50 82 ILE A C 1
ATOM 663 O O . ILE A 1 82 ? -3.392 0.829 9.980 1.00 93.50 82 ILE A O 1
ATOM 667 N N . LEU A 1 83 ? -3.115 1.773 7.951 1.00 92.81 83 LEU A N 1
ATOM 668 C CA . LEU A 1 83 ? -3.937 2.942 8.247 1.00 92.81 83 LEU A CA 1
ATOM 669 C C . LEU A 1 83 ? -5.421 2.569 8.218 1.00 92.81 83 LEU A C 1
ATOM 671 O O . LEU A 1 83 ? -5.885 1.858 7.324 1.00 92.81 83 LEU A O 1
ATOM 675 N N . SER A 1 84 ? -6.158 3.072 9.198 1.00 87.25 84 SER A N 1
ATOM 676 C CA . SER A 1 84 ? -7.599 2.931 9.361 1.00 87.25 84 SER A CA 1
ATOM 677 C C . SER A 1 84 ? -8.172 4.233 9.913 1.00 87.25 84 SER A C 1
ATOM 679 O O . SER A 1 84 ? -7.450 5.062 10.458 1.00 87.25 84 SER A O 1
ATOM 681 N N . VAL A 1 85 ? -9.490 4.409 9.831 1.00 82.00 85 VAL A N 1
ATOM 682 C CA . VAL A 1 85 ? -10.167 5.583 10.413 1.00 82.00 85 VAL A CA 1
ATOM 683 C C . VAL A 1 85 ? -9.964 5.737 11.926 1.00 82.00 85 VAL A C 1
ATOM 685 O O . VAL A 1 85 ? -10.173 6.822 12.451 1.00 82.00 85 VAL A O 1
ATOM 688 N N . GLU A 1 86 ? -9.539 4.679 12.620 1.00 79.06 86 GLU A N 1
ATOM 689 C CA . GLU A 1 86 ? -9.280 4.676 14.065 1.00 79.06 86 GLU A CA 1
ATOM 690 C C . GLU A 1 86 ? -7.891 5.223 14.422 1.00 79.06 86 GLU A C 1
ATOM 692 O O . GLU A 1 86 ? -7.673 5.656 15.551 1.00 79.06 86 GLU A O 1
ATOM 697 N N . ASN A 1 87 ? -6.937 5.187 13.483 1.00 85.25 87 ASN A N 1
ATOM 698 C CA . ASN A 1 87 ? -5.537 5.540 13.736 1.00 85.25 87 ASN A CA 1
ATOM 699 C C . ASN A 1 87 ? -5.010 6.693 12.869 1.00 85.25 87 ASN A C 1
ATOM 701 O O . ASN A 1 87 ? -3.812 6.984 12.898 1.00 85.25 87 ASN A O 1
ATOM 705 N N . ILE A 1 88 ? -5.896 7.366 12.135 1.00 86.94 88 ILE A N 1
ATOM 706 C CA . ILE A 1 88 ? -5.586 8.585 11.387 1.00 86.94 88 ILE A CA 1
ATOM 707 C C . ILE A 1 88 ? -6.282 9.798 11.993 1.00 86.94 88 ILE A C 1
ATOM 709 O O . ILE A 1 88 ? -7.348 9.696 12.596 1.00 86.94 88 ILE A O 1
ATOM 713 N N . ASN A 1 89 ? -5.712 10.970 11.734 1.00 83.06 89 ASN A N 1
ATOM 714 C CA . ASN A 1 89 ? -6.415 12.234 11.887 1.00 83.06 89 ASN A CA 1
ATOM 715 C C . ASN A 1 89 ? -6.807 12.741 10.494 1.00 83.06 89 ASN A C 1
ATOM 717 O O . ASN A 1 89 ? -5.920 13.022 9.684 1.00 83.06 89 ASN A O 1
ATOM 721 N N . HIS A 1 90 ? -8.109 12.825 10.216 1.00 79.88 90 HIS A N 1
ATOM 722 C CA . HIS A 1 90 ? -8.641 13.434 8.996 1.00 79.88 90 HIS A CA 1
ATOM 723 C C . HIS A 1 90 ? -9.212 14.814 9.343 1.00 79.88 90 HIS A C 1
ATOM 725 O O . HIS A 1 90 ? -9.837 14.995 10.386 1.00 79.88 90 HIS A O 1
ATOM 731 N N . LEU A 1 91 ? -8.955 15.791 8.484 1.00 78.44 91 LEU A N 1
ATOM 732 C CA . LEU A 1 91 ? -9.306 17.200 8.665 1.00 78.44 91 LEU A CA 1
ATOM 733 C C . LEU A 1 91 ? -10.448 17.624 7.725 1.00 78.44 91 LEU A C 1
ATOM 735 O O . LEU A 1 91 ? -11.126 18.626 7.953 1.00 78.44 91 LEU A O 1
ATOM 739 N N . GLY A 1 92 ? -10.686 16.851 6.664 1.00 73.56 92 GLY A N 1
ATOM 740 C CA . GLY A 1 92 ? -11.579 17.213 5.576 1.00 73.56 92 GLY A CA 1
ATOM 741 C C . GLY A 1 92 ? -10.929 18.200 4.607 1.00 73.56 92 GLY A C 1
ATOM 742 O O . GLY A 1 92 ? -9.994 18.927 4.941 1.00 73.56 92 GLY A O 1
ATOM 743 N N . MET A 1 93 ? -11.455 18.260 3.384 1.00 73.00 93 MET A N 1
ATOM 744 C CA . MET A 1 93 ? -10.968 19.149 2.323 1.00 73.00 93 MET A CA 1
ATOM 745 C C . MET A 1 93 ? -11.982 20.252 1.985 1.00 73.00 93 MET A C 1
ATOM 747 O O . MET A 1 93 ? -13.196 20.042 2.053 1.00 73.00 93 MET A O 1
ATOM 751 N N . ILE A 1 94 ? -11.488 21.429 1.592 1.00 66.88 94 ILE A N 1
ATOM 752 C CA . ILE A 1 94 ? -12.308 22.533 1.060 1.00 66.88 94 ILE A CA 1
ATOM 753 C C . ILE A 1 94 ? -12.534 22.354 -0.456 1.00 66.88 94 ILE A C 1
ATOM 755 O O . ILE A 1 94 ? -11.609 22.015 -1.200 1.00 66.88 94 ILE A O 1
ATOM 759 N N . ASP A 1 95 ? -13.765 22.611 -0.917 1.00 58.56 95 ASP A N 1
ATOM 760 C CA . ASP A 1 95 ? -14.157 22.685 -2.336 1.00 58.56 95 ASP A CA 1
ATOM 761 C C . ASP A 1 95 ? -13.762 21.464 -3.187 1.00 58.56 95 ASP A C 1
ATOM 763 O O . ASP A 1 95 ? -13.181 21.594 -4.272 1.00 58.56 95 ASP A O 1
ATOM 767 N N . HIS A 1 96 ? -14.036 20.252 -2.701 1.00 53.19 96 HIS A N 1
ATOM 768 C CA . HIS A 1 96 ? -13.888 19.036 -3.502 1.00 53.19 96 HIS A CA 1
ATOM 769 C C . HIS A 1 96 ? -15.226 18.674 -4.164 1.00 53.19 96 HIS A C 1
ATOM 771 O O . HIS A 1 96 ? -16.110 18.118 -3.519 1.00 53.19 96 HIS A O 1
ATOM 777 N N . GLU A 1 97 ? -15.370 18.967 -5.461 1.00 45.75 97 GLU A N 1
ATOM 778 C CA . GLU A 1 97 ? -16.626 18.820 -6.228 1.00 45.75 97 GLU A CA 1
ATOM 779 C C . GLU A 1 97 ? -17.253 17.410 -6.155 1.00 45.75 97 GLU A C 1
ATOM 781 O O . GLU A 1 97 ? -18.463 17.263 -6.294 1.00 45.75 97 GLU A O 1
ATOM 786 N N . THR A 1 98 ? -16.453 16.368 -5.898 1.00 44.12 98 THR A N 1
ATOM 787 C CA . THR A 1 98 ? -16.885 14.954 -5.888 1.00 44.12 98 THR A CA 1
ATOM 788 C C . THR A 1 98 ? -16.918 14.286 -4.507 1.00 44.12 98 THR A C 1
ATOM 790 O O . THR A 1 98 ? -17.223 13.096 -4.406 1.00 44.12 98 THR A O 1
ATOM 793 N N . ILE A 1 99 ? -16.643 15.028 -3.429 1.00 48.97 99 ILE A N 1
ATOM 794 C CA . ILE A 1 99 ? -16.667 14.520 -2.051 1.00 48.97 99 ILE A CA 1
ATOM 795 C C . ILE A 1 99 ? -17.596 15.427 -1.240 1.00 48.97 99 ILE A C 1
ATOM 797 O O . ILE A 1 99 ? -17.217 16.502 -0.779 1.00 48.97 99 ILE A O 1
ATOM 801 N N . ALA A 1 100 ? -18.853 15.006 -1.099 1.00 41.53 100 ALA A N 1
ATOM 802 C CA . ALA A 1 100 ? -19.825 15.731 -0.294 1.00 41.53 100 ALA A CA 1
ATOM 803 C C . ALA A 1 100 ? -19.431 15.664 1.190 1.00 41.53 100 ALA A C 1
ATOM 805 O O . ALA A 1 100 ? -19.263 14.583 1.750 1.00 41.53 100 ALA A O 1
ATOM 806 N N . CYS A 1 101 ? -19.314 16.828 1.828 1.00 39.91 101 CYS A N 1
ATOM 807 C CA . CYS A 1 101 ? -19.111 16.973 3.267 1.00 39.91 101 CYS A CA 1
ATOM 808 C C . CYS A 1 101 ? -20.252 16.274 4.035 1.00 39.91 101 CYS A C 1
ATOM 810 O O . CYS A 1 101 ? -21.351 16.822 4.138 1.00 39.91 101 CYS A O 1
ATOM 812 N N . GLN A 1 102 ? -20.014 15.074 4.580 1.00 43.62 102 GLN A N 1
ATOM 813 C CA . GLN A 1 102 ? -21.057 14.290 5.264 1.00 43.62 102 GLN A CA 1
ATOM 814 C C . GLN A 1 102 ? -21.491 14.871 6.624 1.00 43.62 102 GLN A C 1
ATOM 816 O O . GLN A 1 102 ? -22.508 14.448 7.167 1.00 43.62 102 GLN A O 1
ATOM 821 N N . ASN A 1 103 ? -20.793 15.881 7.159 1.00 42.22 103 ASN A N 1
ATOM 822 C CA . ASN A 1 103 ? -21.109 16.489 8.460 1.00 42.22 103 ASN A CA 1
ATOM 823 C C . ASN A 1 103 ? -21.841 17.842 8.391 1.00 42.22 103 ASN A C 1
ATOM 825 O O . ASN A 1 103 ? -21.871 18.576 9.374 1.00 42.22 103 ASN A O 1
ATOM 829 N N . CYS A 1 104 ? -22.498 18.172 7.273 1.00 40.84 104 CYS A N 1
ATOM 830 C CA . CYS A 1 104 ? -23.287 19.409 7.167 1.00 40.84 104 CYS A CA 1
ATOM 831 C C . CYS A 1 104 ? -24.761 19.277 7.614 1.00 40.84 104 CYS A C 1
ATOM 833 O O . CYS A 1 104 ? -25.562 20.170 7.355 1.00 40.84 104 CYS A O 1
ATOM 835 N N . ASN A 1 105 ? -25.154 18.201 8.308 1.00 41.69 105 ASN A N 1
ATOM 836 C CA . ASN A 1 105 ? -26.541 18.040 8.779 1.00 41.69 105 ASN A CA 1
ATOM 837 C C . ASN A 1 105 ? -26.919 18.962 9.957 1.00 41.69 105 ASN A C 1
ATOM 839 O O . ASN A 1 105 ? -28.096 19.068 10.286 1.00 41.69 105 ASN A O 1
ATOM 843 N N . SER A 1 106 ? -25.958 19.653 10.580 1.00 41.56 106 SER A N 1
ATOM 844 C CA . SER A 1 106 ? -26.216 20.684 11.600 1.00 41.56 106 SER A CA 1
ATOM 845 C C . SER A 1 106 ? -26.217 22.118 11.048 1.00 41.56 106 SER A C 1
ATOM 847 O O . SER A 1 106 ? -26.564 23.045 11.775 1.00 41.56 106 SER A O 1
ATOM 849 N N . CYS A 1 107 ? -25.875 22.321 9.771 1.00 41.38 107 CYS A N 1
ATOM 850 C CA . CYS A 1 107 ? -25.755 23.641 9.141 1.00 41.38 107 CYS A CA 1
ATOM 851 C C . CYS A 1 107 ? -26.958 23.912 8.215 1.00 41.38 107 CYS A C 1
ATOM 853 O O . CYS A 1 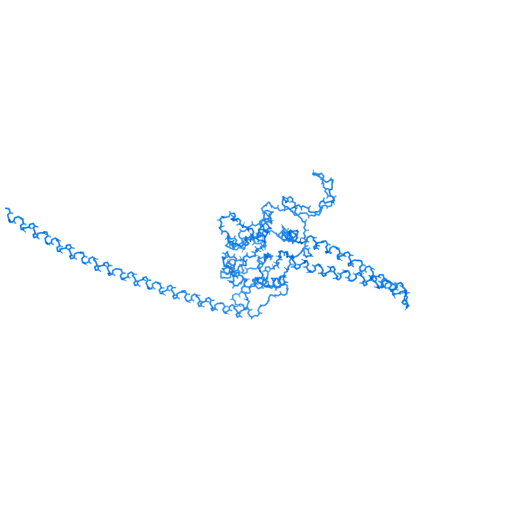107 ? -26.798 24.200 7.034 1.00 41.38 107 CYS A O 1
ATOM 855 N N . GLN A 1 108 ? -28.190 23.827 8.731 1.00 42.44 108 GLN A N 1
ATOM 856 C CA . GLN A 1 108 ? -29.384 24.194 7.947 1.00 42.44 108 GLN A CA 1
ATOM 857 C C . GLN A 1 108 ? -29.493 25.706 7.648 1.00 42.44 108 GLN A C 1
ATOM 859 O O . GLN A 1 108 ? -30.357 26.095 6.872 1.00 42.44 108 GLN A O 1
ATOM 864 N N . ASN A 1 109 ? -28.604 26.547 8.198 1.00 42.66 109 ASN A N 1
ATOM 865 C CA . ASN A 1 109 ? -28.658 28.011 8.066 1.00 42.66 109 ASN A CA 1
ATOM 866 C C . ASN A 1 109 ? -27.369 28.672 7.545 1.00 42.66 109 ASN A C 1
ATOM 868 O O . ASN A 1 109 ? -27.236 29.888 7.627 1.00 42.66 109 ASN A O 1
ATOM 872 N N . CYS A 1 110 ? -26.409 27.916 7.017 1.00 42.94 110 CYS A N 1
ATOM 873 C CA . CYS A 1 110 ? -25.113 28.482 6.638 1.00 42.94 110 CYS A CA 1
ATOM 874 C C . CYS A 1 110 ? -25.216 29.104 5.228 1.00 42.94 110 CYS A C 1
ATOM 876 O O . CYS A 1 110 ? -25.092 28.412 4.218 1.00 42.94 110 CYS A O 1
ATOM 878 N N . GLN A 1 111 ? -25.531 30.407 5.162 1.00 41.44 111 GLN A N 1
ATOM 879 C CA . GLN A 1 111 ? -25.498 31.188 3.921 1.00 41.44 111 GLN A CA 1
ATOM 880 C C . GLN A 1 111 ? -24.049 31.334 3.435 1.00 41.44 111 GLN A C 1
ATOM 882 O O . GLN A 1 111 ? -23.115 31.437 4.230 1.00 41.44 111 GLN A O 1
ATOM 887 N N . ALA A 1 112 ? -23.856 31.326 2.114 1.00 35.84 112 ALA A N 1
ATOM 888 C CA . ALA A 1 112 ? -22.542 31.483 1.503 1.00 35.84 112 ALA A CA 1
ATOM 889 C C . ALA A 1 112 ? -21.909 32.820 1.933 1.00 35.84 112 ALA A C 1
ATOM 891 O O . ALA A 1 112 ? -22.378 33.879 1.521 1.00 35.84 112 ALA A O 1
ATOM 892 N N . GLY A 1 113 ? -20.851 32.761 2.748 1.00 39.16 113 GLY A N 1
ATOM 893 C CA . GLY A 1 113 ? -20.080 33.933 3.175 1.00 39.16 113 GLY A CA 1
ATOM 894 C C . GLY A 1 113 ? -20.054 34.230 4.679 1.00 39.16 113 GLY A C 1
ATOM 895 O O . GLY A 1 113 ? -19.375 35.178 5.058 1.00 39.16 113 GLY A O 1
ATOM 896 N N . GLU A 1 114 ? -20.721 33.450 5.538 1.00 38.62 114 GLU A N 1
ATOM 897 C CA . GLU A 1 114 ? -20.595 33.603 6.999 1.00 38.62 114 GLU A CA 1
ATOM 898 C C . GLU A 1 114 ? -19.597 32.604 7.615 1.00 38.62 114 GLU A C 1
ATOM 900 O O . GLU A 1 114 ? -19.599 31.411 7.300 1.00 38.62 114 GLU A O 1
ATOM 905 N N . GLU A 1 115 ? -18.729 33.100 8.506 1.00 37.41 115 GLU A N 1
ATOM 906 C CA . GLU A 1 115 ? -17.744 32.304 9.247 1.00 37.41 115 GLU A CA 1
ATOM 907 C C . GLU A 1 115 ? -18.445 31.348 10.227 1.00 37.41 115 GLU A C 1
ATOM 909 O O . GLU A 1 115 ? -18.996 31.745 11.255 1.00 37.41 115 GLU A O 1
ATOM 914 N N . CYS A 1 116 ? -18.412 30.048 9.929 1.00 42.09 116 CYS A N 1
ATOM 915 C CA . CYS A 1 116 ? -18.867 29.023 10.860 1.00 42.09 116 CYS A CA 1
ATOM 916 C C . CYS A 1 116 ? -17.925 28.955 12.074 1.00 42.09 116 CYS A C 1
ATOM 918 O O . CYS A 1 116 ? -16.828 28.410 11.988 1.00 42.09 116 CYS A O 1
ATOM 920 N N . LEU A 1 117 ? -18.406 29.396 13.239 1.00 39.41 117 LEU A N 1
ATOM 921 C CA . LEU A 1 117 ? -17.710 29.331 14.539 1.00 39.41 117 LEU A CA 1
ATOM 922 C C . LEU A 1 117 ? -17.330 27.902 15.003 1.00 39.41 117 LEU A C 1
ATOM 924 O O . LEU A 1 117 ? -16.588 27.753 15.967 1.00 39.41 117 LEU A O 1
ATOM 928 N N . ASN A 1 118 ? -17.803 26.863 14.303 1.00 44.66 118 ASN A N 1
ATOM 929 C CA . ASN A 1 118 ? -17.464 25.446 14.503 1.00 44.66 118 ASN A CA 1
ATOM 930 C C . ASN A 1 118 ? -16.700 24.842 13.303 1.00 44.66 118 ASN A C 1
ATOM 932 O O . ASN A 1 118 ? -16.817 23.647 13.023 1.00 44.66 118 ASN A O 1
ATOM 936 N N . MET A 1 119 ? -15.953 25.647 12.541 1.00 48.31 119 MET A N 1
ATOM 937 C CA . MET A 1 119 ? -15.101 25.123 11.473 1.00 48.31 119 MET A CA 1
ATOM 938 C C . MET A 1 119 ? -13.920 24.362 12.072 1.00 48.31 119 MET A C 1
ATOM 940 O O . MET A 1 119 ? -12.970 24.951 12.583 1.00 48.31 119 MET A O 1
ATOM 944 N N . GLN A 1 120 ? -13.965 23.033 11.977 1.00 55.78 120 GLN A N 1
ATOM 945 C CA . GLN A 1 120 ? -12.738 22.253 12.067 1.00 55.78 120 GLN A CA 1
ATOM 946 C C . GLN A 1 120 ? -11.778 22.709 10.956 1.00 55.78 120 GLN A C 1
ATOM 948 O O . GLN A 1 120 ? -12.246 23.038 9.859 1.00 55.78 120 GLN A O 1
ATOM 953 N N . PRO A 1 121 ? -10.463 22.782 11.232 1.00 64.12 121 PRO A N 1
ATOM 954 C CA . PRO A 1 121 ? -9.482 23.161 10.225 1.00 64.12 121 PRO A CA 1
ATOM 955 C C . PRO A 1 121 ? -9.578 22.190 9.050 1.00 64.12 121 PRO A C 1
ATOM 957 O O . PRO A 1 121 ? -9.505 20.984 9.251 1.00 64.12 121 PRO A O 1
ATOM 960 N N . LYS A 1 122 ? -9.756 22.722 7.838 1.00 73.94 122 LYS A N 1
ATOM 961 C CA . LYS A 1 122 ? -9.849 21.939 6.602 1.00 73.94 122 LYS A CA 1
ATOM 962 C C . LYS A 1 122 ? -8.611 22.141 5.742 1.00 73.94 122 LYS A C 1
ATOM 964 O O . LYS A 1 122 ? -8.022 23.220 5.713 1.00 73.94 122 LYS A O 1
ATOM 969 N N . LEU A 1 123 ? -8.258 21.106 4.995 1.00 81.19 123 LEU A N 1
ATOM 970 C CA . LEU A 1 123 ? -7.150 21.104 4.054 1.00 81.19 123 LEU A CA 1
ATOM 971 C C . LEU A 1 123 ? -7.542 21.813 2.759 1.00 81.19 123 LEU A C 1
ATOM 973 O O . LEU A 1 123 ? -8.623 21.598 2.200 1.00 81.19 123 LEU A O 1
ATOM 977 N N . ILE A 1 124 ? -6.625 22.633 2.255 1.00 82.62 124 ILE A N 1
ATOM 978 C CA . ILE A 1 124 ? -6.738 23.272 0.948 1.00 82.62 124 ILE A CA 1
ATOM 979 C C . ILE A 1 124 ? -5.701 22.625 0.045 1.00 82.62 124 ILE A C 1
ATOM 981 O O . ILE A 1 124 ? -4.501 22.833 0.206 1.00 82.62 124 ILE A O 1
ATOM 985 N N . PHE A 1 125 ? -6.173 21.843 -0.920 1.00 85.06 125 PHE A N 1
ATOM 986 C CA . PHE A 1 125 ? -5.319 21.222 -1.922 1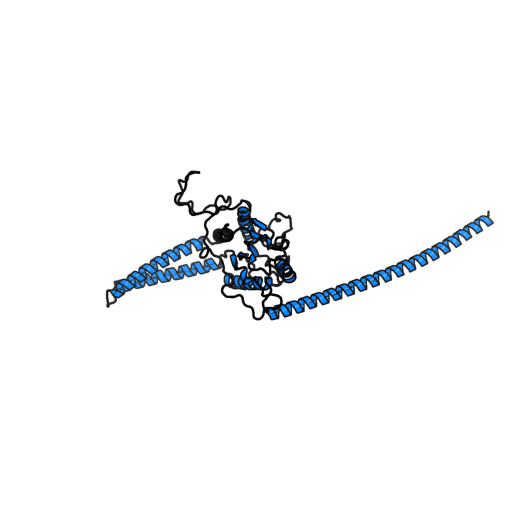.00 85.06 125 PHE A CA 1
ATOM 987 C C . PHE A 1 125 ? -5.533 21.839 -3.298 1.00 85.06 125 PHE A C 1
ATOM 989 O O . PHE A 1 125 ? -6.630 22.279 -3.658 1.00 85.06 125 PHE A O 1
ATOM 996 N N . THR A 1 126 ? -4.473 21.817 -4.105 1.00 87.44 126 THR A N 1
ATOM 997 C CA . THR A 1 126 ? -4.557 22.208 -5.513 1.00 87.44 126 THR A CA 1
ATOM 998 C C . THR A 1 126 ? -5.545 21.310 -6.259 1.00 87.44 126 THR A C 1
ATOM 1000 O O . THR A 1 126 ? -5.766 20.152 -5.897 1.00 87.44 126 THR A O 1
ATOM 1003 N N . ARG A 1 127 ? -6.120 21.820 -7.354 1.00 85.25 127 ARG A N 1
ATOM 1004 C CA . ARG A 1 127 ? -7.034 21.047 -8.211 1.00 85.25 127 ARG A CA 1
ATOM 1005 C C . ARG A 1 127 ? -6.440 19.698 -8.630 1.00 85.25 127 ARG A C 1
ATOM 1007 O O . ARG A 1 127 ? -7.128 18.691 -8.548 1.00 85.25 127 ARG A O 1
ATOM 1014 N N . LYS A 1 128 ? -5.153 19.672 -8.987 1.00 89.12 128 LYS A N 1
ATOM 1015 C CA . LYS A 1 128 ? -4.447 18.451 -9.395 1.00 89.12 128 LYS A CA 1
ATOM 1016 C C . LYS A 1 128 ? -4.421 17.387 -8.292 1.00 89.12 128 LYS A C 1
ATOM 1018 O O . LYS A 1 128 ? -4.617 16.208 -8.561 1.00 89.12 128 LYS A O 1
ATOM 1023 N N . VAL A 1 129 ? -4.172 17.803 -7.052 1.00 89.50 129 VAL A N 1
ATOM 1024 C CA . VAL A 1 129 ? -4.130 16.904 -5.890 1.00 89.50 129 VAL A CA 1
ATOM 1025 C C . VAL A 1 129 ? -5.527 16.358 -5.567 1.00 89.50 129 VAL A C 1
ATOM 1027 O O . VAL A 1 129 ? -5.672 15.171 -5.286 1.00 89.50 129 VAL A O 1
ATOM 1030 N N . LYS A 1 130 ? -6.564 17.193 -5.697 1.00 85.38 130 LYS A N 1
ATOM 1031 C CA . LYS A 1 130 ? -7.969 16.773 -5.571 1.00 85.38 130 LYS A CA 1
ATOM 1032 C C . LYS A 1 130 ? -8.363 15.752 -6.650 1.00 85.38 130 LYS A C 1
ATOM 1034 O O . LYS A 1 130 ? -8.844 14.664 -6.345 1.00 85.38 130 LYS A O 1
ATOM 1039 N N . GLU A 1 131 ? -8.069 16.055 -7.915 1.00 88.12 131 GLU A N 1
ATOM 1040 C CA . GLU A 1 131 ? -8.299 15.142 -9.045 1.00 88.12 131 GLU A CA 1
ATOM 1041 C C . GLU A 1 131 ? -7.585 13.798 -8.852 1.00 88.12 131 GLU A C 1
ATOM 1043 O O . GLU A 1 131 ? -8.138 12.756 -9.193 1.00 88.12 131 GLU A O 1
ATOM 1048 N N . TYR A 1 132 ? -6.389 13.794 -8.259 1.00 91.25 132 TYR A N 1
ATOM 1049 C CA . TYR A 1 132 ? -5.667 12.563 -7.955 1.00 91.25 132 TYR A CA 1
ATOM 1050 C C . TYR A 1 132 ? -6.422 11.646 -6.979 1.00 91.25 132 TYR A C 1
ATOM 1052 O O . TYR A 1 132 ? -6.574 10.464 -7.283 1.00 91.25 132 TYR A O 1
ATOM 1060 N N . ILE A 1 133 ? -6.945 12.168 -5.858 1.00 89.50 133 ILE A N 1
ATOM 1061 C CA . ILE A 1 133 ? -7.758 11.369 -4.918 1.00 89.50 133 ILE A CA 1
ATOM 1062 C C . ILE A 1 133 ? -8.957 10.766 -5.646 1.00 89.50 133 ILE A C 1
ATOM 1064 O O . ILE A 1 133 ? -9.201 9.562 -5.550 1.00 89.50 133 ILE A O 1
ATOM 1068 N N . HIS A 1 134 ? -9.682 11.593 -6.403 1.00 86.75 134 HIS A N 1
ATOM 1069 C CA . HIS A 1 134 ? -10.836 11.138 -7.169 1.00 86.75 134 HIS A CA 1
ATOM 1070 C C . HIS A 1 134 ? -10.468 10.002 -8.130 1.00 86.75 134 HIS A C 1
ATOM 1072 O O . HIS A 1 134 ? -11.136 8.974 -8.159 1.00 86.75 134 HIS A O 1
ATOM 1078 N N . ASN A 1 135 ? -9.378 10.164 -8.877 1.00 89.31 135 ASN A N 1
ATOM 1079 C CA . ASN A 1 135 ? -8.916 9.185 -9.851 1.00 89.31 135 ASN A CA 1
ATOM 1080 C C . ASN A 1 135 ? -8.489 7.859 -9.205 1.00 89.31 135 ASN A C 1
ATOM 1082 O O . ASN A 1 135 ? -8.782 6.796 -9.749 1.00 89.31 135 ASN A O 1
ATOM 1086 N N . VAL A 1 136 ? -7.831 7.907 -8.042 1.00 91.12 136 VAL A N 1
ATOM 1087 C CA . VAL A 1 136 ? -7.485 6.708 -7.265 1.00 91.12 136 VAL A CA 1
ATOM 1088 C C . VAL A 1 136 ? -8.750 5.973 -6.820 1.00 91.12 136 VAL A C 1
ATOM 1090 O O . VAL A 1 136 ? -8.854 4.765 -7.026 1.00 91.12 136 VAL A O 1
ATOM 1093 N N . LEU A 1 137 ? -9.725 6.689 -6.250 1.00 89.44 137 LEU A N 1
ATOM 1094 C CA . LEU A 1 137 ? -10.987 6.099 -5.792 1.00 89.44 137 LEU A CA 1
ATOM 1095 C C . LEU A 1 137 ? -11.777 5.484 -6.953 1.00 89.44 137 LEU A C 1
ATOM 1097 O O . LEU A 1 137 ? -12.186 4.330 -6.866 1.00 89.44 137 LEU A O 1
ATOM 1101 N N . ASP A 1 138 ? -11.951 6.231 -8.043 1.00 87.44 138 ASP A N 1
ATOM 1102 C CA . ASP A 1 138 ? -12.660 5.790 -9.248 1.00 87.44 138 ASP A CA 1
ATOM 1103 C C . ASP A 1 138 ? -12.004 4.548 -9.871 1.00 87.44 138 ASP A C 1
ATOM 1105 O O . ASP A 1 138 ? -12.695 3.593 -10.218 1.00 87.44 138 ASP A O 1
ATOM 1109 N N . SER A 1 139 ? -10.667 4.504 -9.920 1.00 87.25 139 SER A N 1
ATOM 1110 C CA . SER A 1 139 ? -9.906 3.330 -10.371 1.00 87.25 139 SER A CA 1
ATOM 1111 C C . SER A 1 139 ? -10.239 2.076 -9.572 1.00 87.25 139 SER A C 1
ATOM 1113 O O . SER A 1 139 ? -10.519 1.022 -10.143 1.00 87.25 139 SER A O 1
ATOM 1115 N N . ILE A 1 140 ? -10.216 2.192 -8.240 1.00 89.88 140 ILE A N 1
ATOM 1116 C CA . ILE A 1 140 ? -10.476 1.062 -7.349 1.00 89.88 140 ILE A CA 1
ATOM 1117 C C . ILE A 1 140 ? -11.937 0.629 -7.477 1.00 89.88 140 ILE A C 1
ATOM 1119 O O . ILE A 1 140 ? -12.191 -0.565 -7.590 1.00 89.88 140 ILE A O 1
ATOM 1123 N N . ILE A 1 141 ? -12.886 1.570 -7.509 1.00 86.62 141 ILE A N 1
ATOM 1124 C CA . ILE A 1 141 ? -14.318 1.271 -7.666 1.00 86.62 141 ILE A CA 1
ATOM 1125 C C . ILE A 1 141 ? -14.564 0.500 -8.967 1.00 86.62 141 ILE A C 1
ATOM 1127 O O . ILE A 1 141 ? -15.140 -0.585 -8.930 1.00 86.62 141 ILE A O 1
ATOM 1131 N N . LYS A 1 142 ? -14.069 1.014 -10.097 1.00 85.19 142 LYS A N 1
ATOM 1132 C CA . LYS A 1 142 ? -14.217 0.366 -11.408 1.00 85.19 142 LYS A CA 1
ATOM 1133 C C . LYS A 1 142 ? -13.597 -1.023 -11.431 1.00 85.19 142 LYS A C 1
ATOM 1135 O O . LYS A 1 142 ? -14.223 -1.968 -11.900 1.00 85.19 142 LYS A O 1
ATOM 1140 N N . HIS A 1 143 ? -12.396 -1.164 -10.871 1.00 84.88 143 HIS A N 1
ATOM 1141 C CA . HIS A 1 143 ? -11.722 -2.455 -10.789 1.00 84.88 143 HIS A CA 1
ATOM 1142 C C . HIS A 1 143 ? -12.513 -3.468 -9.946 1.00 84.88 143 HIS A C 1
ATOM 1144 O O . HIS A 1 143 ? -12.699 -4.605 -10.369 1.00 84.88 143 HIS A O 1
ATOM 1150 N N . VAL A 1 144 ? -13.029 -3.057 -8.784 1.00 84.69 144 VAL A N 1
ATOM 1151 C CA . VAL A 1 144 ? -13.847 -3.916 -7.909 1.00 84.69 144 VAL A CA 1
ATOM 1152 C C . VAL A 1 144 ? -15.158 -4.322 -8.583 1.00 84.69 144 VAL A C 1
ATOM 1154 O O . VAL A 1 144 ? -15.565 -5.478 -8.483 1.00 84.69 144 VAL A O 1
ATOM 1157 N N . ASN A 1 145 ? -15.782 -3.411 -9.328 1.00 83.19 145 ASN A N 1
ATOM 1158 C CA . ASN A 1 145 ? -17.000 -3.687 -10.088 1.00 83.19 145 ASN A CA 1
ATOM 1159 C C . ASN A 1 145 ? -16.752 -4.496 -11.373 1.00 83.19 145 ASN A C 1
ATOM 1161 O O . ASN A 1 145 ? -17.706 -4.805 -12.085 1.00 83.19 145 ASN A O 1
ATOM 1165 N N . SER A 1 146 ? -15.497 -4.857 -11.675 1.00 78.62 146 SER A N 1
ATOM 1166 C CA . SER A 1 146 ? -15.101 -5.504 -12.935 1.00 78.62 146 SER A CA 1
ATOM 1167 C C . SER A 1 146 ? -15.526 -4.708 -14.180 1.00 78.62 146 SER A C 1
ATOM 1169 O O . SER A 1 146 ? -15.808 -5.286 -15.229 1.00 78.62 146 SER A O 1
ATOM 1171 N N . GLU A 1 147 ? -15.591 -3.381 -14.061 1.00 74.88 147 GLU A N 1
ATOM 1172 C CA . GLU A 1 147 ? -15.865 -2.482 -15.179 1.00 74.88 147 GLU A CA 1
ATOM 1173 C C . GLU A 1 147 ? -14.626 -2.373 -16.078 1.00 74.88 147 GLU A C 1
ATOM 1175 O O . GLU A 1 147 ? -13.487 -2.393 -15.600 1.00 74.88 147 GLU A O 1
ATOM 1180 N N . GLU A 1 148 ? -14.834 -2.235 -17.391 1.00 64.38 148 GLU A N 1
ATOM 1181 C CA . GLU A 1 148 ? -13.731 -1.972 -18.313 1.00 64.38 148 GLU A CA 1
ATOM 1182 C C . GLU A 1 148 ? -13.085 -0.626 -17.969 1.00 64.38 148 GLU A C 1
ATOM 1184 O O . GLU A 1 148 ? -13.702 0.442 -18.037 1.00 64.38 148 GLU A O 1
ATOM 1189 N N . LEU A 1 149 ? -11.812 -0.679 -17.585 1.00 64.69 149 LEU A N 1
ATOM 1190 C CA . LEU A 1 149 ? -11.022 0.516 -17.356 1.00 64.69 149 LEU A CA 1
ATOM 1191 C C . LEU A 1 149 ? -10.698 1.136 -18.716 1.00 64.69 149 LEU A C 1
ATOM 1193 O O . LEU A 1 149 ? -10.037 0.525 -19.554 1.00 64.69 149 LEU A O 1
ATOM 1197 N N . GLY A 1 150 ? -11.177 2.361 -18.933 1.00 58.97 150 GLY A N 1
ATOM 1198 C CA . GLY A 1 150 ? -10.808 3.139 -20.111 1.00 58.97 150 GLY A CA 1
ATOM 1199 C C . GLY A 1 150 ? -9.294 3.385 -20.179 1.00 58.97 150 GLY A C 1
ATOM 1200 O O . GLY A 1 150 ? -8.605 3.290 -19.153 1.00 58.97 150 GLY A O 1
ATOM 1201 N N . PRO A 1 151 ? -8.769 3.738 -21.367 1.00 57.09 151 PRO A N 1
ATOM 1202 C CA . PRO A 1 151 ? -7.365 4.087 -21.523 1.00 57.09 151 PRO A CA 1
ATOM 1203 C C . PRO A 1 151 ? -6.987 5.189 -20.535 1.00 57.09 151 PRO A C 1
ATOM 1205 O O . PRO A 1 151 ? -7.802 6.040 -20.153 1.00 57.09 151 PRO A O 1
ATOM 1208 N N . ASP A 1 152 ? -5.743 5.167 -20.073 1.00 56.03 152 ASP A N 1
ATOM 1209 C CA . ASP A 1 152 ? -5.261 6.260 -19.254 1.00 56.03 152 ASP A CA 1
ATOM 1210 C C . ASP A 1 152 ? -5.112 7.562 -20.053 1.00 56.03 152 ASP A C 1
ATOM 1212 O O . ASP A 1 152 ? -5.331 7.611 -21.263 1.00 56.03 152 ASP A O 1
ATOM 1216 N N . ASN A 1 153 ? -4.724 8.649 -19.378 1.00 51.31 153 ASN A N 1
ATOM 1217 C CA . ASN A 1 153 ? -4.480 9.937 -20.041 1.00 51.31 153 ASN A CA 1
ATOM 1218 C C . ASN A 1 153 ? -3.332 9.870 -21.074 1.00 51.31 153 ASN A C 1
ATOM 1220 O O . ASN A 1 153 ? -3.014 10.880 -21.703 1.00 51.31 153 ASN A O 1
ATOM 1224 N N . TYR A 1 154 ? -2.686 8.711 -21.220 1.00 54.66 154 TYR A N 1
ATOM 1225 C CA . TYR A 1 154 ? -1.565 8.454 -22.107 1.00 54.66 154 TYR A CA 1
ATOM 1226 C C . TYR A 1 154 ? -1.898 7.454 -23.222 1.00 54.66 154 TYR A C 1
ATOM 1228 O O . TYR A 1 154 ? -1.043 7.218 -24.071 1.00 54.66 154 TYR A O 1
ATOM 1236 N N . ASN A 1 155 ? -3.157 7.003 -23.310 1.00 53.47 155 ASN A N 1
ATOM 1237 C CA . ASN A 1 155 ? -3.681 6.158 -24.382 1.00 53.47 155 ASN A CA 1
ATOM 1238 C C . ASN A 1 155 ? -3.014 4.773 -24.473 1.00 53.47 155 ASN A C 1
ATOM 1240 O O . ASN A 1 155 ? -2.977 4.171 -25.548 1.00 53.47 155 ASN A O 1
ATOM 1244 N N . ASP A 1 156 ? -2.503 4.266 -23.349 1.00 55.84 156 ASP A N 1
ATOM 1245 C CA . ASP A 1 156 ? -2.027 2.890 -23.257 1.00 55.84 156 ASP A CA 1
ATOM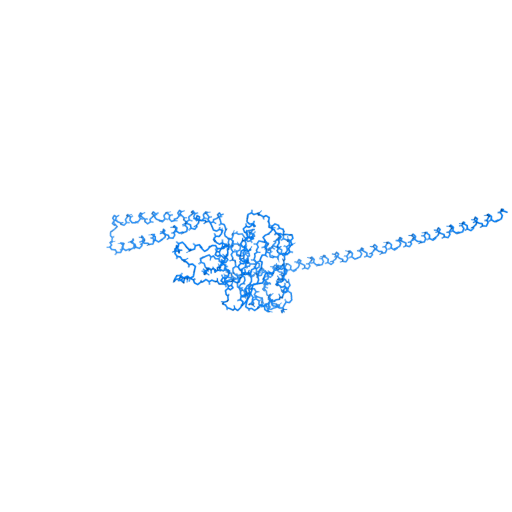 1246 C C . ASP A 1 156 ? -3.244 1.946 -23.174 1.00 55.84 156 ASP A C 1
ATOM 1248 O O . ASP A 1 156 ? -4.173 2.172 -22.393 1.00 55.84 156 ASP A O 1
ATOM 1252 N N . ASN A 1 157 ? -3.269 0.887 -23.996 1.00 49.12 157 ASN A N 1
ATOM 1253 C CA . ASN A 1 157 ? -4.299 -0.155 -23.927 1.00 49.12 157 ASN A CA 1
ATOM 1254 C C . ASN A 1 157 ? -4.155 -0.891 -22.589 1.00 49.12 157 ASN A C 1
ATOM 1256 O O . ASN A 1 157 ? -3.265 -1.728 -22.433 1.00 49.12 157 ASN A O 1
ATOM 1260 N N . VAL A 1 158 ? -4.998 -0.570 -21.607 1.00 52.06 158 VAL A N 1
ATOM 1261 C CA . VAL A 1 158 ? -4.872 -1.164 -20.276 1.00 52.06 158 VAL A CA 1
ATOM 1262 C C . VAL A 1 158 ? -5.511 -2.555 -20.261 1.00 52.06 158 VAL A C 1
ATOM 1264 O O . VAL A 1 158 ? -6.667 -2.762 -20.612 1.00 52.06 158 VAL A O 1
ATOM 1267 N N . THR A 1 159 ? -4.701 -3.519 -19.843 1.00 52.50 159 THR A N 1
ATOM 1268 C CA . THR A 1 159 ? -5.046 -4.862 -19.355 1.00 52.50 159 THR A CA 1
ATOM 1269 C C . THR A 1 159 ? -6.161 -4.855 -18.285 1.00 52.50 159 THR A C 1
ATOM 1271 O O . THR A 1 159 ? -6.412 -3.807 -17.702 1.00 52.50 159 THR A O 1
ATOM 1274 N N . PRO A 1 160 ? -6.771 -6.001 -17.911 1.00 57.34 160 PRO A N 1
ATOM 1275 C CA . PRO A 1 160 ? -7.824 -6.108 -16.874 1.00 57.34 160 PRO A CA 1
ATOM 1276 C C . PRO A 1 160 ? -7.395 -5.747 -15.425 1.00 57.34 160 PRO A C 1
ATOM 1278 O O . PRO A 1 160 ? -8.011 -6.190 -14.459 1.00 57.34 160 PRO A O 1
ATOM 1281 N N . PHE A 1 161 ? -6.314 -4.990 -15.240 1.00 64.94 161 PHE A N 1
ATOM 1282 C CA . PHE A 1 161 ? -5.697 -4.695 -13.946 1.00 64.94 161 PHE A CA 1
ATOM 1283 C C . PHE A 1 161 ? -6.027 -3.285 -13.463 1.00 64.94 161 PHE A C 1
ATOM 1285 O O . PHE A 1 161 ? -6.272 -2.391 -14.269 1.00 64.94 161 PHE A O 1
ATOM 1292 N N . LEU A 1 162 ? -5.975 -3.084 -12.143 1.00 77.38 162 LEU A N 1
ATOM 1293 C CA . LEU A 1 162 ? -6.133 -1.781 -11.501 1.00 77.38 162 LEU A CA 1
ATOM 1294 C C . LEU A 1 162 ? -5.213 -0.742 -12.161 1.00 77.38 162 LEU A C 1
ATOM 1296 O O . LEU A 1 162 ? -4.008 -0.959 -12.322 1.00 77.38 162 LEU A O 1
ATOM 1300 N N . LYS A 1 163 ? -5.766 0.420 -12.521 1.00 76.25 163 LYS A N 1
ATOM 1301 C CA . LYS A 1 163 ? -4.960 1.498 -13.091 1.00 76.25 163 LYS A CA 1
ATOM 1302 C C . LYS A 1 163 ? -4.012 2.036 -12.020 1.00 76.25 163 LYS A C 1
ATOM 1304 O O . LYS A 1 163 ? -4.447 2.539 -10.980 1.00 76.25 163 LYS A O 1
ATOM 1309 N N . ARG A 1 164 ? -2.709 1.912 -12.291 1.00 77.00 164 ARG A N 1
ATOM 1310 C CA . ARG A 1 164 ? -1.612 2.250 -11.377 1.00 77.00 164 ARG A CA 1
ATOM 1311 C C . ARG A 1 164 ? -1.427 3.762 -11.286 1.00 77.00 164 ARG A C 1
ATOM 1313 O O . ARG A 1 164 ? -0.577 4.339 -11.955 1.00 77.00 164 ARG A O 1
ATOM 1320 N N . TYR A 1 165 ? -2.219 4.405 -10.435 1.00 87.81 165 TYR A N 1
ATOM 1321 C CA . TYR A 1 165 ? -2.039 5.802 -10.032 1.00 87.81 165 TYR A CA 1
ATOM 1322 C C . TYR A 1 165 ? -0.911 5.936 -9.008 1.00 87.81 165 TYR A C 1
ATOM 1324 O O . TYR A 1 165 ? -1.096 6.521 -7.946 1.00 87.81 165 TYR A O 1
ATOM 1332 N N . ASN A 1 166 ? 0.252 5.345 -9.296 1.00 91.75 166 ASN A N 1
ATOM 1333 C CA . ASN A 1 166 ? 1.420 5.580 -8.463 1.00 91.75 166 ASN A CA 1
ATOM 1334 C C . ASN A 1 166 ? 1.701 7.095 -8.421 1.00 91.75 166 ASN A C 1
ATOM 1336 O O . ASN A 1 166 ? 1.321 7.823 -9.341 1.00 91.75 166 ASN A O 1
ATOM 1340 N N . ALA A 1 167 ? 2.326 7.587 -7.354 1.00 93.50 167 ALA A N 1
ATOM 1341 C CA . ALA A 1 167 ? 2.599 9.014 -7.230 1.00 93.50 167 ALA A CA 1
ATOM 1342 C C . ALA A 1 167 ? 3.796 9.323 -6.340 1.00 93.50 167 ALA A C 1
ATOM 1344 O O . ALA A 1 167 ? 4.106 8.598 -5.395 1.00 93.50 167 ALA A O 1
ATOM 1345 N N . VAL A 1 168 ? 4.416 10.471 -6.609 1.00 94.25 168 VAL A N 1
ATOM 1346 C CA . VAL A 1 168 ? 5.334 11.147 -5.695 1.00 94.25 168 VAL A CA 1
ATOM 1347 C C . VAL A 1 168 ? 4.715 12.451 -5.193 1.00 94.25 168 VAL A C 1
ATOM 1349 O O . VAL A 1 168 ? 4.403 13.356 -5.973 1.00 94.25 168 VAL A O 1
ATOM 1352 N N . LEU A 1 169 ? 4.539 12.531 -3.876 1.00 95.75 169 LEU A N 1
ATOM 1353 C CA . LEU A 1 169 ? 4.150 13.715 -3.121 1.00 95.75 169 LEU A CA 1
ATOM 1354 C C . LEU A 1 169 ? 5.429 14.422 -2.678 1.00 95.75 169 LEU A C 1
ATOM 1356 O O . LEU A 1 169 ? 6.246 13.835 -1.966 1.00 95.75 169 LEU A O 1
ATOM 1360 N N . TYR A 1 170 ? 5.614 15.675 -3.073 1.00 94.06 170 TYR A N 1
ATOM 1361 C CA . TYR A 1 170 ? 6.804 16.424 -2.688 1.00 94.06 170 TYR A CA 1
ATOM 1362 C C . TYR A 1 170 ? 6.497 17.847 -2.255 1.00 94.06 170 TYR A C 1
ATOM 1364 O O . TYR A 1 170 ? 5.628 18.511 -2.813 1.00 94.06 170 TYR A O 1
ATOM 1372 N N . GLY A 1 171 ? 7.239 18.314 -1.258 1.00 92.50 171 GLY A N 1
ATOM 1373 C CA . GLY A 1 171 ? 7.181 19.682 -0.758 1.00 92.50 171 GLY A CA 1
ATOM 1374 C C . GLY A 1 171 ? 7.770 19.793 0.643 1.00 92.50 171 GLY A C 1
ATOM 1375 O O . GLY A 1 171 ? 8.142 18.774 1.225 1.00 92.50 171 GLY A O 1
ATOM 1376 N N . ALA A 1 172 ? 7.830 21.003 1.193 1.00 89.19 172 ALA A N 1
ATOM 1377 C CA . ALA A 1 172 ? 8.374 21.256 2.528 1.00 89.19 172 ALA A CA 1
ATOM 1378 C C . ALA A 1 172 ? 7.682 20.424 3.641 1.00 89.19 172 ALA A C 1
ATOM 1380 O O . ALA A 1 172 ? 6.562 19.933 3.463 1.00 89.19 172 ALA A O 1
ATOM 1381 N N . PRO A 1 173 ? 8.320 20.214 4.803 1.00 89.19 173 PRO A N 1
ATOM 1382 C CA . PRO A 1 173 ? 7.659 19.605 5.957 1.00 89.19 173 PRO A CA 1
ATOM 1383 C C . PRO A 1 173 ? 6.401 20.388 6.372 1.00 89.19 173 PRO A C 1
ATOM 1385 O O . PRO A 1 173 ? 6.391 21.615 6.320 1.00 89.19 173 PRO A O 1
ATOM 1388 N N . GLY A 1 174 ? 5.341 19.685 6.783 1.00 85.69 174 GLY A N 1
ATOM 1389 C CA . GLY A 1 174 ? 4.085 20.309 7.230 1.00 85.69 174 GLY A CA 1
ATOM 1390 C C . GLY A 1 174 ? 3.148 20.799 6.117 1.00 85.69 174 GLY A C 1
ATOM 1391 O O . GLY A 1 174 ? 2.144 21.437 6.410 1.00 85.69 174 GLY A O 1
ATOM 1392 N N . THR A 1 175 ? 3.430 20.498 4.847 1.00 88.00 175 THR A N 1
ATOM 1393 C CA . THR A 1 175 ? 2.610 20.950 3.708 1.00 88.00 175 THR A CA 1
ATOM 1394 C C . THR A 1 175 ? 1.361 20.111 3.414 1.00 88.00 175 THR A C 1
ATOM 1396 O O . THR A 1 175 ? 0.690 20.346 2.413 1.00 88.00 175 THR A O 1
ATOM 1399 N N . GLY A 1 176 ? 1.023 19.122 4.247 1.00 89.44 176 GLY A N 1
ATOM 1400 C CA . GLY A 1 176 ? -0.190 18.322 4.044 1.00 89.44 176 GLY A CA 1
ATOM 1401 C C . GLY A 1 176 ? 0.008 16.995 3.297 1.00 89.44 176 GLY A C 1
ATOM 1402 O O . GLY A 1 176 ? -0.972 16.411 2.836 1.00 89.44 176 GLY A O 1
ATOM 1403 N N . LYS A 1 177 ? 1.250 16.520 3.099 1.00 93.56 177 LYS A N 1
ATOM 1404 C CA . LYS A 1 177 ? 1.531 15.276 2.344 1.00 93.56 177 LYS A CA 1
ATOM 1405 C C . LYS A 1 177 ? 0.935 14.039 3.024 1.00 93.56 177 LYS A C 1
ATOM 1407 O O . LYS A 1 177 ? 0.327 13.208 2.355 1.00 93.56 177 LYS A O 1
ATOM 1412 N N . THR A 1 178 ? 1.118 13.918 4.336 1.00 93.06 178 THR A N 1
ATOM 1413 C CA . THR A 1 178 ? 0.593 12.800 5.136 1.00 93.06 178 THR A CA 1
ATOM 1414 C C . THR A 1 178 ? -0.914 12.959 5.334 1.00 93.06 178 THR A C 1
ATOM 1416 O O . THR A 1 178 ? -1.668 11.993 5.254 1.00 93.06 178 THR A O 1
ATOM 1419 N N . GLU A 1 179 ? -1.369 14.198 5.483 1.00 91.56 179 GLU A N 1
ATOM 1420 C CA . GLU A 1 179 ? -2.771 14.574 5.600 1.00 91.56 179 GLU A CA 1
ATOM 1421 C C . GLU A 1 179 ? -3.569 14.186 4.348 1.00 91.56 179 GLU A C 1
ATOM 1423 O O . GLU A 1 179 ? -4.665 13.654 4.479 1.00 91.56 179 GLU A O 1
ATOM 1428 N N . LEU A 1 180 ? -3.005 14.331 3.141 1.00 92.94 180 LEU A N 1
ATOM 1429 C CA . LEU A 1 180 ? -3.621 13.830 1.906 1.00 92.94 180 LEU A CA 1
ATOM 1430 C C . LEU A 1 180 ? -3.950 12.333 1.982 1.00 92.94 180 LEU A C 1
ATOM 1432 O O . LEU A 1 180 ? -5.013 11.893 1.546 1.00 92.94 180 LEU A O 1
ATOM 1436 N N . VAL A 1 181 ? -3.013 11.538 2.499 1.00 95.00 181 VAL A N 1
ATOM 1437 C CA . VAL A 1 181 ? -3.179 10.086 2.611 1.00 95.00 181 VAL A CA 1
ATOM 1438 C C . VAL A 1 181 ? -4.218 9.754 3.675 1.00 95.00 181 VAL A C 1
ATOM 1440 O O . VAL A 1 181 ? -5.025 8.853 3.458 1.00 95.00 181 VAL A O 1
ATOM 1443 N N . ASN A 1 182 ? -4.270 10.509 4.774 1.00 92.50 182 ASN A N 1
ATOM 1444 C CA . ASN A 1 182 ? -5.331 10.364 5.770 1.00 92.50 182 ASN A CA 1
ATOM 1445 C C . ASN A 1 182 ? -6.713 10.662 5.162 1.00 92.50 182 ASN A C 1
ATOM 1447 O O . ASN A 1 182 ? -7.642 9.880 5.357 1.00 92.50 182 ASN A O 1
ATOM 1451 N N . GLU A 1 183 ? -6.849 11.722 4.360 1.00 89.88 183 GLU A N 1
ATOM 1452 C CA . GLU A 1 183 ? -8.096 12.002 3.630 1.00 89.88 183 GLU A CA 1
ATOM 1453 C C . GLU A 1 183 ? -8.462 10.863 2.669 1.00 89.88 183 GLU A C 1
ATOM 1455 O O . GLU A 1 183 ? -9.614 10.434 2.604 1.00 89.88 183 GLU A O 1
ATOM 1460 N N . LEU A 1 184 ? -7.480 10.305 1.957 1.00 91.88 184 LEU A N 1
ATOM 1461 C CA . LEU A 1 184 ? -7.705 9.160 1.078 1.00 91.88 184 LEU A CA 1
ATOM 1462 C C . LEU A 1 184 ? -8.210 7.930 1.851 1.00 91.88 184 LEU A C 1
ATOM 1464 O O . LEU A 1 184 ? -9.176 7.303 1.422 1.00 91.88 184 LEU A O 1
ATOM 1468 N N . VAL A 1 185 ? -7.605 7.603 2.999 1.00 92.06 185 VAL A N 1
ATOM 1469 C CA . VAL A 1 185 ? -8.059 6.512 3.885 1.00 92.06 185 VAL A CA 1
ATOM 1470 C C . VAL A 1 185 ? -9.493 6.757 4.351 1.00 92.06 185 VAL A C 1
ATOM 1472 O O . VAL A 1 185 ? -10.318 5.841 4.314 1.00 92.06 185 VAL A O 1
ATOM 1475 N N . HIS A 1 186 ? -9.811 7.992 4.746 1.00 88.06 186 HIS A N 1
ATOM 1476 C CA . HIS A 1 186 ? -11.159 8.370 5.148 1.00 88.06 186 HIS A CA 1
ATOM 1477 C C . HIS A 1 186 ? -12.172 8.126 4.017 1.00 88.06 186 HIS A C 1
ATOM 1479 O O . HIS A 1 186 ? -13.186 7.464 4.238 1.00 88.06 186 HIS A O 1
ATOM 1485 N N . HIS A 1 187 ? -11.880 8.551 2.784 1.00 86.75 187 HIS A N 1
ATOM 1486 C CA . HIS A 1 187 ? -12.790 8.335 1.652 1.00 86.75 187 HIS A CA 1
ATOM 1487 C C . HIS A 1 187 ? -12.900 6.880 1.207 1.00 86.75 187 HIS A C 1
ATOM 1489 O O . HIS A 1 187 ? -13.986 6.446 0.819 1.00 86.75 187 HIS A O 1
ATOM 1495 N N . LEU A 1 188 ? -11.820 6.101 1.296 1.00 89.19 188 LEU A N 1
ATOM 1496 C CA . LEU A 1 188 ? -11.879 4.655 1.084 1.00 89.19 188 LEU A CA 1
ATOM 1497 C C . LEU A 1 188 ? -12.836 4.008 2.087 1.00 89.19 188 LEU A C 1
ATOM 1499 O O . LEU A 1 188 ? -13.713 3.240 1.703 1.00 89.19 188 LEU A O 1
ATOM 1503 N N . HIS A 1 189 ? -12.733 4.375 3.362 1.00 86.31 189 HIS A N 1
ATOM 1504 C CA . HIS A 1 189 ? -13.660 3.900 4.379 1.00 86.31 189 HIS A CA 1
ATOM 1505 C C . HIS A 1 189 ? -15.095 4.388 4.120 1.00 86.31 189 HIS A C 1
ATOM 1507 O O . HIS A 1 189 ? -16.046 3.625 4.233 1.00 86.31 189 HIS A O 1
ATOM 1513 N N . GLU A 1 190 ? -15.308 5.643 3.727 1.00 83.19 190 GLU A N 1
ATOM 1514 C CA . GLU A 1 190 ? -16.654 6.121 3.395 1.00 83.19 190 GLU A CA 1
ATOM 1515 C C . GLU A 1 190 ? -17.307 5.368 2.237 1.00 83.19 190 GLU A C 1
ATOM 1517 O O . GLU A 1 190 ? -18.513 5.127 2.293 1.00 83.19 190 GLU A O 1
ATOM 1522 N N . LYS A 1 191 ? -16.527 5.016 1.211 1.00 83.06 191 LYS A N 1
ATOM 1523 C CA . LYS A 1 191 ? -17.022 4.367 -0.006 1.00 83.06 191 LYS A CA 1
ATOM 1524 C C . LYS A 1 191 ? -17.184 2.859 0.127 1.00 83.06 191 LYS A C 1
ATOM 1526 O O . LYS A 1 191 ? -18.144 2.325 -0.415 1.00 83.06 191 LYS A O 1
ATOM 1531 N N . PHE A 1 192 ? -16.257 2.189 0.810 1.00 83.12 192 PHE A N 1
ATOM 1532 C CA . PHE A 1 192 ? -16.203 0.726 0.866 1.00 83.12 192 PHE A CA 1
ATOM 1533 C C . PHE A 1 192 ? -16.689 0.143 2.197 1.00 83.12 192 PHE A C 1
ATOM 1535 O O . PHE A 1 192 ? -16.931 -1.061 2.272 1.00 83.12 192 PHE A O 1
ATOM 1542 N N . SER A 1 193 ? -16.862 0.948 3.251 1.00 79.81 193 SER A N 1
ATOM 1543 C CA . SER A 1 193 ? -17.449 0.432 4.490 1.00 79.81 193 SER A CA 1
ATOM 1544 C C . SER A 1 193 ? -18.941 0.199 4.335 1.00 79.81 193 SER A C 1
ATOM 1546 O O . SER A 1 193 ? -19.684 1.063 3.870 1.00 79.81 193 SER A O 1
ATOM 1548 N N . ASN A 1 194 ? -19.388 -0.954 4.823 1.00 75.25 194 ASN A N 1
ATOM 1549 C CA . ASN A 1 194 ? -20.801 -1.285 4.872 1.00 75.25 194 ASN A CA 1
ATOM 1550 C C . ASN A 1 194 ? -21.549 -0.293 5.810 1.00 75.25 194 ASN A C 1
ATOM 1552 O O . ASN A 1 194 ? -21.148 -0.124 6.970 1.00 75.25 194 ASN A O 1
ATOM 1556 N N . PRO A 1 195 ? -22.632 0.368 5.352 1.00 72.50 195 PRO A N 1
ATOM 1557 C CA . PRO A 1 195 ? -23.472 1.227 6.192 1.00 72.50 195 PRO A CA 1
ATOM 1558 C C . PRO A 1 195 ? -24.021 0.523 7.445 1.00 72.50 195 PRO A C 1
ATOM 1560 O O . PRO A 1 195 ? -24.145 1.142 8.506 1.00 72.50 195 PRO A O 1
ATOM 1563 N N . GLU A 1 196 ? -24.301 -0.776 7.342 1.00 74.50 196 GLU A N 1
ATOM 1564 C CA . GLU A 1 196 ? -24.745 -1.617 8.456 1.00 74.50 196 GLU A CA 1
ATOM 1565 C C . GLU A 1 196 ? -23.626 -1.795 9.481 1.00 74.50 196 GLU A C 1
ATOM 1567 O O . GLU A 1 196 ? -23.873 -1.644 10.673 1.00 74.50 196 GLU A O 1
ATOM 1572 N N . VAL A 1 197 ? -22.377 -1.990 9.034 1.00 73.50 197 VAL A N 1
ATOM 1573 C CA . VAL A 1 197 ? -21.197 -2.053 9.918 1.00 73.50 197 VAL A CA 1
ATOM 1574 C C . VAL A 1 197 ? -21.048 -0.749 10.696 1.00 73.50 197 VAL A C 1
ATOM 1576 O O . VAL A 1 197 ? -20.908 -0.792 11.912 1.00 73.50 197 VAL A O 1
ATOM 1579 N N . LYS A 1 198 ? -21.168 0.418 10.043 1.00 69.00 198 LYS A N 1
ATOM 1580 C CA . LYS A 1 198 ? -21.105 1.722 10.735 1.00 69.00 198 LYS A CA 1
ATOM 1581 C C . LYS A 1 198 ? -22.197 1.876 11.799 1.00 69.00 198 LYS A C 1
ATOM 1583 O O . LYS A 1 198 ? -21.941 2.436 12.864 1.00 69.00 198 LYS A O 1
ATOM 1588 N N . THR A 1 199 ? -23.410 1.418 11.501 1.00 80.81 199 THR A N 1
ATOM 1589 C CA . THR A 1 199 ? -24.544 1.469 12.436 1.00 80.81 199 THR A CA 1
ATOM 1590 C C . THR A 1 199 ? -24.306 0.535 13.622 1.00 80.81 199 THR A C 1
ATOM 1592 O O . THR A 1 199 ? -24.381 0.970 14.768 1.00 80.81 199 THR A O 1
ATOM 1595 N N . LEU A 1 200 ? -23.898 -0.705 13.349 1.00 81.12 200 LEU A N 1
ATOM 1596 C CA . LEU A 1 200 ? -23.580 -1.714 14.357 1.00 81.12 200 LEU A CA 1
ATOM 1597 C C . LEU A 1 200 ? -22.412 -1.309 15.258 1.00 81.12 200 LEU A C 1
ATOM 1599 O O . LEU A 1 200 ? -22.491 -1.511 16.464 1.00 81.12 200 LEU A O 1
ATOM 1603 N N . THR A 1 201 ? -21.350 -0.700 14.720 1.00 76.75 201 THR A N 1
ATOM 1604 C CA . THR A 1 201 ? -20.232 -0.191 15.532 1.00 76.75 201 THR A CA 1
ATOM 1605 C C . THR A 1 201 ? -20.712 0.863 16.532 1.00 76.75 201 THR A C 1
ATOM 1607 O O . THR A 1 201 ? -20.357 0.792 17.706 1.00 76.75 201 THR A O 1
ATOM 1610 N N . LYS A 1 202 ? -21.581 1.794 16.109 1.00 81.25 202 LYS A N 1
ATOM 1611 C CA . LYS A 1 202 ? -22.182 2.790 17.015 1.00 81.25 202 LYS A CA 1
ATOM 1612 C C . LYS A 1 202 ? -23.090 2.147 18.063 1.00 81.25 202 LYS A C 1
ATOM 1614 O O . LYS A 1 202 ? -23.092 2.575 19.214 1.00 81.25 202 LYS A O 1
ATOM 1619 N N . GLU A 1 203 ? -23.875 1.142 17.682 1.00 86.25 203 GLU A N 1
ATOM 1620 C CA . GLU A 1 203 ? -24.710 0.389 18.626 1.00 86.25 203 GLU A CA 1
ATOM 1621 C C . GLU A 1 203 ? -23.858 -0.340 19.671 1.00 86.25 203 GLU A C 1
ATOM 1623 O O . GLU A 1 203 ? -24.160 -0.270 20.862 1.00 86.25 203 GLU A O 1
ATOM 1628 N N . ILE A 1 204 ? -22.763 -0.978 19.248 1.00 86.31 204 ILE A N 1
ATOM 1629 C CA . ILE A 1 204 ? -21.806 -1.657 20.130 1.00 86.31 204 ILE A CA 1
ATOM 1630 C C . ILE A 1 204 ? -21.196 -0.672 21.127 1.00 86.31 204 ILE A C 1
ATOM 1632 O O . ILE A 1 204 ? -21.252 -0.933 22.325 1.00 86.31 204 ILE A O 1
ATOM 1636 N N . GLU A 1 205 ? -20.718 0.488 20.677 1.00 84.62 205 GLU A N 1
ATOM 1637 C CA . GLU A 1 205 ? -20.142 1.521 21.552 1.00 84.62 205 GLU A CA 1
ATOM 1638 C C . GLU A 1 205 ? -21.152 2.018 22.610 1.00 84.62 205 GLU A C 1
ATOM 1640 O O . GLU A 1 205 ? -20.836 2.206 23.793 1.00 84.62 205 GLU A O 1
ATOM 1645 N N . GLN A 1 206 ? -22.424 2.166 22.222 1.00 88.94 206 GLN A N 1
ATOM 1646 C CA . GLN A 1 206 ? -23.500 2.505 23.156 1.00 88.94 206 GLN A CA 1
ATOM 1647 C C . GLN A 1 206 ? -23.767 1.383 24.167 1.00 88.94 206 GLN A C 1
ATOM 1649 O O . GLN A 1 206 ? -24.020 1.667 25.343 1.00 88.94 206 GLN A O 1
ATOM 1654 N N . ILE A 1 207 ? -23.736 0.121 23.733 1.00 88.44 207 ILE A N 1
ATOM 1655 C CA . ILE A 1 207 ? -23.918 -1.050 24.601 1.00 88.44 207 ILE A CA 1
ATOM 1656 C C . ILE A 1 207 ? -22.740 -1.184 25.573 1.00 88.44 207 ILE A C 1
ATOM 1658 O O . ILE A 1 207 ? -22.971 -1.385 26.764 1.00 88.44 207 ILE A O 1
ATOM 1662 N N . GLU A 1 208 ? -21.502 -0.994 25.118 1.00 87.62 208 GLU A N 1
ATOM 1663 C CA . GLU A 1 208 ? -20.297 -0.991 25.958 1.00 87.62 208 GLU A CA 1
ATOM 1664 C C . GLU A 1 208 ? -20.383 0.094 27.033 1.00 87.62 208 GLU A C 1
ATOM 1666 O O . GLU A 1 208 ? -20.177 -0.176 28.216 1.00 87.62 208 GLU A O 1
ATOM 1671 N N . THR A 1 209 ? -20.824 1.297 26.657 1.00 89.19 209 THR A N 1
ATOM 1672 C CA . THR A 1 209 ? -21.053 2.389 27.612 1.00 89.19 209 THR A CA 1
ATOM 1673 C C . THR A 1 209 ? -22.131 2.038 28.649 1.00 89.19 209 THR A C 1
ATOM 1675 O O . THR A 1 209 ? -22.010 2.387 29.828 1.00 89.19 209 THR A O 1
ATOM 1678 N N . LYS A 1 210 ? -23.209 1.350 28.242 1.00 90.81 210 LYS A N 1
ATOM 1679 C CA . LYS A 1 210 ? -24.254 0.866 29.165 1.00 90.81 210 LYS A CA 1
ATOM 1680 C C . LYS A 1 210 ? -23.717 -0.221 30.098 1.00 90.81 210 LYS A C 1
ATOM 1682 O O . LYS A 1 210 ? -24.027 -0.188 31.289 1.00 90.81 210 LYS A O 1
ATOM 1687 N N . LEU A 1 211 ? -22.914 -1.149 29.576 1.00 89.88 211 LEU A N 1
ATOM 1688 C CA . LEU A 1 211 ? -22.295 -2.226 30.345 1.00 89.88 211 LEU A CA 1
ATOM 1689 C C . LEU A 1 211 ? -21.348 -1.671 31.408 1.00 89.88 211 LEU A C 1
ATOM 1691 O O . LEU A 1 211 ? -21.408 -2.093 32.561 1.00 89.88 211 LEU A O 1
ATOM 1695 N N . GLU A 1 212 ? -20.527 -0.691 31.038 1.00 89.88 212 GLU A N 1
ATOM 1696 C CA . GLU A 1 212 ? -19.589 -0.031 31.942 1.00 89.88 212 GLU A CA 1
ATOM 1697 C C . GLU A 1 212 ? -20.329 0.648 33.105 1.00 89.88 212 GLU A C 1
ATOM 1699 O O . GLU A 1 212 ? -20.026 0.407 34.275 1.00 89.88 212 GLU A O 1
ATOM 1704 N N . LYS A 1 213 ? -21.398 1.400 32.811 1.00 90.19 213 LYS A N 1
ATOM 1705 C CA . LYS A 1 213 ? -22.259 2.007 33.844 1.00 90.19 213 LYS A CA 1
ATOM 1706 C C . LYS A 1 213 ? -22.911 0.961 34.755 1.00 90.19 213 LYS A C 1
ATOM 1708 O O . LYS A 1 213 ? -22.979 1.169 35.966 1.00 90.19 213 LYS A O 1
ATOM 1713 N N . ALA A 1 214 ? -23.381 -0.158 34.201 1.00 85.69 214 ALA A N 1
ATOM 1714 C CA . ALA A 1 214 ? -24.004 -1.233 34.975 1.00 85.69 214 ALA A CA 1
ATOM 1715 C C . ALA A 1 214 ? -22.996 -1.936 35.905 1.00 85.69 214 ALA A C 1
ATOM 1717 O O . ALA A 1 214 ? -23.298 -2.167 37.076 1.00 85.69 214 ALA A O 1
ATOM 1718 N N . ARG A 1 215 ? -21.772 -2.199 35.427 1.00 86.81 215 ARG A N 1
ATOM 1719 C CA . ARG A 1 215 ? -20.677 -2.761 36.239 1.00 86.81 215 ARG A CA 1
ATOM 1720 C C . ARG A 1 215 ? -20.244 -1.817 37.357 1.00 86.81 215 ARG A C 1
ATOM 1722 O O . ARG A 1 215 ? -20.025 -2.261 38.482 1.00 86.81 215 ARG A O 1
ATOM 1729 N N . GLN A 1 216 ? -20.176 -0.515 37.084 1.00 87.00 216 GLN A N 1
ATOM 1730 C CA . GLN A 1 216 ? -19.875 0.496 38.103 1.00 87.00 216 GLN A CA 1
ATOM 1731 C C . GLN A 1 216 ? -20.946 0.540 39.202 1.00 87.00 216 GLN A C 1
ATOM 1733 O O . GLN A 1 216 ? -20.611 0.626 40.385 1.00 87.00 216 GLN A O 1
ATOM 1738 N N . GLN A 1 217 ? -22.227 0.424 38.837 1.00 83.31 217 GLN A N 1
ATOM 1739 C CA . GLN A 1 217 ? -23.326 0.321 39.803 1.00 83.31 217 GLN A CA 1
ATOM 1740 C C . GLN A 1 217 ? -23.224 -0.958 40.644 1.00 83.31 217 GLN A C 1
ATOM 1742 O O . GLN A 1 217 ? -23.354 -0.889 41.865 1.00 83.31 217 GLN A O 1
ATOM 1747 N N . GLN A 1 218 ? -22.908 -2.097 40.022 1.00 79.56 218 GLN A N 1
ATOM 1748 C CA . GLN A 1 218 ? -22.724 -3.375 40.717 1.00 79.56 218 GLN A CA 1
ATOM 1749 C C . GLN A 1 218 ? -21.570 -3.313 41.725 1.00 79.56 218 GLN A C 1
ATOM 1751 O O . GLN A 1 218 ? -21.721 -3.710 42.880 1.00 79.56 218 GLN A O 1
ATOM 1756 N N . ALA A 1 219 ? -20.439 -2.724 41.329 1.00 81.25 219 ALA A N 1
ATOM 1757 C CA . ALA A 1 219 ? -19.284 -2.534 42.203 1.00 81.25 219 ALA A CA 1
ATOM 1758 C C . ALA A 1 219 ? -19.564 -1.564 43.369 1.00 81.25 219 ALA A C 1
ATOM 1760 O O . ALA A 1 219 ? -18.974 -1.698 44.441 1.00 81.25 219 ALA A O 1
ATOM 1761 N N . ALA A 1 220 ? -20.450 -0.581 43.180 1.00 80.69 220 ALA A N 1
ATOM 1762 C CA . ALA A 1 220 ? -20.841 0.364 44.224 1.00 80.69 220 ALA A CA 1
ATOM 1763 C C . ALA A 1 220 ? -21.808 -0.243 45.257 1.00 80.69 220 ALA A C 1
ATOM 1765 O O . ALA A 1 220 ? -21.726 0.109 46.434 1.00 80.69 220 ALA A O 1
ATOM 1766 N N . ILE A 1 221 ? -22.700 -1.147 44.836 1.00 71.94 221 ILE A N 1
ATOM 1767 C CA . ILE A 1 221 ? -23.656 -1.839 45.720 1.00 71.94 221 ILE A CA 1
ATOM 1768 C C . ILE A 1 221 ? -22.952 -2.943 46.512 1.00 71.94 221 ILE A C 1
ATOM 1770 O O . ILE A 1 221 ? -23.085 -2.994 47.732 1.00 71.94 221 ILE A O 1
ATOM 1774 N N . SER A 1 222 ? -22.079 -3.718 45.863 1.00 65.81 222 SER A N 1
ATOM 1775 C CA . SER A 1 222 ? -21.283 -4.763 46.520 1.00 65.81 222 SER A CA 1
ATOM 1776 C C . SER A 1 222 ? -20.341 -4.218 47.613 1.00 65.81 222 SER A C 1
ATOM 1778 O O . SER A 1 222 ? -19.984 -4.933 48.543 1.00 65.81 222 SER A O 1
ATOM 1780 N N . LYS A 1 223 ? -19.984 -2.924 47.569 1.00 66.56 223 LYS A N 1
ATOM 1781 C CA . LYS A 1 223 ? -19.231 -2.233 48.637 1.00 66.56 223 LYS A CA 1
ATOM 1782 C C . LYS A 1 223 ? -20.087 -1.760 49.824 1.00 66.56 223 LYS A C 1
ATOM 1784 O O . LYS A 1 223 ? -19.517 -1.321 50.819 1.00 66.56 223 LYS A O 1
ATOM 1789 N N . LYS A 1 224 ? -21.422 -1.777 49.722 1.00 63.09 224 LYS A N 1
ATOM 1790 C CA . LYS A 1 224 ? -22.354 -1.246 50.737 1.00 63.09 224 LYS A CA 1
ATOM 1791 C C . LYS A 1 224 ? -23.085 -2.323 51.554 1.00 63.09 224 LYS A C 1
ATOM 1793 O O . LYS A 1 224 ? -23.641 -1.969 52.591 1.00 63.09 224 LYS A O 1
ATOM 1798 N N . SER A 1 225 ? -23.081 -3.592 51.142 1.00 53.44 225 SER A N 1
ATOM 1799 C CA . SER A 1 225 ? -23.775 -4.683 51.850 1.00 53.44 225 SER A CA 1
ATOM 1800 C C . SER A 1 225 ? -23.035 -6.023 51.744 1.00 53.44 225 SER A C 1
ATOM 1802 O O . SER A 1 225 ? -22.689 -6.444 50.645 1.00 53.44 225 SER A O 1
ATOM 1804 N N . GLU A 1 226 ? -22.830 -6.710 52.878 1.00 55.47 226 GLU A N 1
ATOM 1805 C CA . GLU A 1 226 ? -22.235 -8.064 52.952 1.00 55.47 226 GLU A CA 1
ATOM 1806 C C . GLU A 1 226 ? -23.231 -9.191 52.600 1.00 55.47 226 GLU A C 1
ATOM 1808 O O . GLU A 1 226 ? -22.819 -10.310 52.302 1.00 55.47 226 GLU A O 1
ATOM 1813 N N . GLU A 1 227 ? -24.540 -8.910 52.576 1.00 57.25 227 GLU A N 1
ATOM 1814 C CA . GLU A 1 227 ? -25.575 -9.858 52.145 1.00 57.25 227 GLU A CA 1
ATOM 1815 C C . GLU A 1 227 ? -26.035 -9.566 50.711 1.00 57.25 227 GLU A C 1
ATOM 1817 O O . GLU A 1 227 ? -26.473 -8.457 50.407 1.00 57.25 227 GLU A O 1
ATOM 1822 N N . THR A 1 228 ? -25.997 -10.585 49.841 1.00 56.84 228 THR A N 1
ATOM 1823 C CA . THR A 1 228 ? -26.568 -10.533 48.483 1.00 56.84 228 THR A CA 1
ATOM 1824 C C . THR A 1 228 ? -28.056 -10.204 48.544 1.00 56.84 228 THR A C 1
ATOM 1826 O O . THR A 1 228 ? -28.888 -11.056 48.879 1.00 56.84 228 THR A O 1
ATOM 1829 N N . THR A 1 229 ? -28.402 -8.970 48.200 1.00 65.81 229 THR A N 1
ATOM 1830 C CA . THR A 1 229 ? -29.788 -8.496 48.200 1.00 65.81 229 THR A CA 1
ATOM 1831 C C . THR A 1 229 ? -30.515 -8.935 46.922 1.00 65.81 229 THR A C 1
ATOM 1833 O O . THR A 1 229 ? -29.908 -9.310 45.918 1.00 65.81 229 THR A O 1
ATOM 1836 N N . LYS A 1 230 ? -31.859 -8.894 46.916 1.00 71.25 230 LYS A N 1
ATOM 1837 C CA . LYS A 1 230 ? -32.648 -9.096 45.678 1.00 71.25 230 LYS A CA 1
ATOM 1838 C C . LYS A 1 230 ? -32.225 -8.121 44.567 1.00 71.25 230 LYS A C 1
ATOM 1840 O O . LYS A 1 230 ? -32.349 -8.461 43.395 1.00 71.25 230 LYS A O 1
ATOM 1845 N N . GLU A 1 231 ? -31.729 -6.944 44.942 1.00 69.31 231 GLU A N 1
ATOM 1846 C CA . GLU A 1 231 ? -31.241 -5.909 44.030 1.00 69.31 231 GLU A CA 1
ATOM 1847 C C . GLU A 1 231 ? -29.951 -6.331 43.311 1.00 69.31 231 GLU A C 1
ATOM 1849 O O . GLU A 1 231 ? -29.865 -6.143 42.097 1.00 69.31 231 GLU A O 1
ATOM 1854 N N . ASP A 1 232 ? -29.019 -7.007 43.997 1.00 73.56 232 ASP A N 1
ATOM 1855 C CA . ASP A 1 232 ? -27.798 -7.553 43.380 1.00 73.56 232 ASP A CA 1
ATOM 1856 C C . ASP A 1 232 ? -28.114 -8.585 42.294 1.00 73.56 232 ASP A C 1
ATOM 1858 O O . ASP A 1 232 ? -27.587 -8.498 41.188 1.00 73.56 232 ASP A O 1
ATOM 1862 N N . LYS A 1 233 ? -29.045 -9.514 42.560 1.00 78.38 233 LYS A N 1
ATOM 1863 C CA . LYS A 1 233 ? -29.459 -10.533 41.574 1.00 78.38 233 LYS A CA 1
ATOM 1864 C C . LYS A 1 233 ? -30.116 -9.923 40.336 1.00 78.38 233 LYS A C 1
ATOM 1866 O O . LYS A 1 233 ? -29.916 -10.411 39.227 1.00 78.38 233 LYS A O 1
ATOM 1871 N N . VAL A 1 234 ? -30.910 -8.865 40.511 1.00 82.88 234 VAL A N 1
ATOM 1872 C CA . VAL A 1 234 ? -31.543 -8.146 39.392 1.00 82.88 234 VAL A CA 1
ATOM 1873 C C . VAL A 1 234 ? -30.495 -7.408 38.561 1.00 82.88 234 VAL A C 1
ATOM 1875 O O . VAL A 1 234 ? -30.606 -7.350 37.336 1.00 82.88 234 VAL A O 1
ATOM 1878 N N . LEU A 1 235 ? -29.476 -6.840 39.205 1.00 80.81 235 LEU A N 1
ATOM 1879 C CA . LEU A 1 235 ? -28.409 -6.131 38.512 1.00 80.81 235 LEU A CA 1
ATOM 1880 C C . LEU A 1 235 ? -27.458 -7.092 37.784 1.00 80.81 235 LEU A C 1
ATOM 1882 O O . LEU A 1 235 ? -27.089 -6.824 36.645 1.00 80.81 235 LEU A O 1
ATOM 1886 N N . GLU A 1 236 ? -27.139 -8.235 38.389 1.00 83.44 236 GLU A N 1
ATOM 1887 C CA . GLU A 1 236 ? -26.356 -9.314 37.780 1.00 83.44 236 GLU A CA 1
ATOM 1888 C C . GLU A 1 236 ? -27.049 -9.860 36.522 1.00 83.44 236 GLU A C 1
ATOM 1890 O O . GLU A 1 236 ? -26.442 -9.920 35.455 1.00 83.44 236 GLU A O 1
ATOM 1895 N N . GLN A 1 237 ? -28.364 -10.108 36.587 1.00 86.12 237 GLN A N 1
ATOM 1896 C CA . GLN A 1 237 ? -29.162 -10.485 35.413 1.00 86.12 237 GLN A CA 1
ATOM 1897 C C . GLN A 1 237 ? -29.137 -9.422 34.304 1.00 86.12 237 GLN A C 1
ATOM 1899 O O . GLN A 1 237 ? -29.083 -9.769 33.123 1.00 86.12 237 GLN A O 1
ATOM 1904 N N . LYS A 1 238 ? -29.156 -8.128 34.657 1.00 87.19 238 LYS A N 1
ATOM 1905 C CA . LYS A 1 238 ? -29.034 -7.034 33.679 1.00 87.19 238 LYS A CA 1
ATOM 1906 C C . LYS A 1 238 ? -27.649 -6.996 33.036 1.00 87.19 238 LYS A C 1
ATOM 1908 O O . LYS A 1 238 ? -27.559 -6.816 31.825 1.00 87.19 238 LYS A O 1
ATOM 1913 N N . VAL A 1 239 ? -26.581 -7.166 33.816 1.00 87.62 239 VAL A N 1
ATOM 1914 C CA . VAL A 1 239 ? -25.202 -7.212 33.303 1.00 87.62 239 VAL A CA 1
ATOM 1915 C C . VAL A 1 239 ? -25.019 -8.402 32.361 1.00 87.62 239 VAL A C 1
ATOM 1917 O O . VAL A 1 239 ? -24.471 -8.232 31.270 1.00 87.62 239 VAL A O 1
ATOM 1920 N N . ASP A 1 240 ? -25.546 -9.572 32.718 1.00 87.12 240 ASP A N 1
ATOM 1921 C CA . ASP A 1 240 ? -25.537 -10.760 31.862 1.00 87.12 240 ASP A CA 1
ATOM 1922 C C . ASP A 1 240 ? -26.311 -10.538 30.560 1.00 87.12 240 ASP A C 1
ATOM 1924 O O . ASP A 1 240 ? -25.840 -10.911 29.483 1.00 87.12 240 ASP A O 1
ATOM 1928 N N . GLN A 1 241 ? -27.484 -9.903 30.634 1.00 91.50 241 GLN A N 1
ATOM 1929 C CA . GLN A 1 241 ? -28.289 -9.585 29.457 1.00 91.50 241 GLN A CA 1
ATOM 1930 C C . GLN A 1 241 ? -27.539 -8.647 28.501 1.00 91.50 241 GLN A C 1
ATOM 1932 O O . GLN A 1 241 ? -27.427 -8.962 27.316 1.00 91.50 241 GLN A O 1
ATOM 1937 N N . ILE A 1 242 ? -26.977 -7.547 29.014 1.00 88.88 242 ILE A N 1
ATOM 1938 C CA . ILE A 1 242 ? -26.203 -6.580 28.218 1.00 88.88 242 ILE A CA 1
ATOM 1939 C C . ILE A 1 242 ? -24.952 -7.249 27.628 1.00 88.88 242 ILE A C 1
ATOM 1941 O O . ILE A 1 242 ? -24.612 -7.018 26.471 1.00 88.88 242 ILE A O 1
ATOM 1945 N N . THR A 1 243 ? -24.283 -8.125 28.384 1.00 88.62 243 THR A N 1
ATOM 1946 C CA . THR A 1 243 ? -23.085 -8.842 27.913 1.00 88.62 243 THR A CA 1
ATOM 1947 C C . THR A 1 243 ? -23.417 -9.815 26.777 1.00 88.62 243 THR A C 1
ATOM 1949 O O . THR A 1 243 ? -22.672 -9.902 25.799 1.00 88.62 243 THR A O 1
ATOM 1952 N N . ARG A 1 244 ? -24.550 -10.528 26.857 1.00 90.88 244 ARG A N 1
ATOM 1953 C CA . ARG A 1 244 ? -25.019 -11.410 25.772 1.00 90.88 244 ARG A CA 1
ATOM 1954 C C . ARG A 1 244 ? -25.391 -10.616 24.525 1.00 90.88 244 ARG A C 1
ATOM 1956 O O . ARG A 1 244 ? -25.026 -11.029 23.428 1.00 90.88 244 ARG A O 1
ATOM 1963 N N . GLU A 1 245 ? -26.077 -9.488 24.697 1.00 91.44 245 GLU A N 1
ATOM 1964 C CA . GLU A 1 245 ? -26.420 -8.570 23.607 1.00 91.44 245 GLU A CA 1
ATOM 1965 C C . GLU A 1 245 ? -25.157 -8.040 22.913 1.00 91.44 245 GLU A C 1
ATOM 1967 O O . GLU A 1 245 ? -25.041 -8.148 21.692 1.00 91.44 245 GLU A O 1
ATOM 1972 N N . LEU A 1 246 ? -24.170 -7.580 23.693 1.00 89.19 246 LEU A N 1
ATOM 1973 C CA . LEU A 1 246 ? -22.867 -7.141 23.194 1.00 89.19 246 LEU A CA 1
ATOM 1974 C C . LEU A 1 246 ? -22.168 -8.250 22.405 1.00 89.19 246 LEU A C 1
ATOM 1976 O O . LEU A 1 246 ? -21.729 -8.022 21.285 1.00 89.19 246 LEU A O 1
ATOM 1980 N N . THR A 1 247 ? -22.119 -9.466 22.953 1.00 88.81 247 THR A N 1
ATOM 1981 C CA . THR A 1 247 ? -21.458 -10.608 22.301 1.00 88.81 247 THR A CA 1
ATOM 1982 C C . THR A 1 247 ? -22.144 -10.975 20.980 1.00 88.81 247 THR A C 1
ATOM 1984 O O . THR A 1 247 ? -21.473 -11.271 19.992 1.00 88.81 247 THR A O 1
ATOM 1987 N N . ALA A 1 248 ? -23.480 -10.939 20.930 1.00 91.19 248 ALA A N 1
ATOM 1988 C CA . ALA A 1 248 ? -24.240 -11.215 19.713 1.00 91.19 248 ALA A CA 1
ATOM 1989 C C . ALA A 1 248 ? -23.996 -10.150 18.632 1.00 91.19 248 ALA A C 1
ATOM 1991 O O . ALA A 1 248 ? -23.722 -10.500 17.486 1.00 91.19 248 ALA A O 1
ATOM 1992 N N . LYS A 1 249 ? -24.024 -8.865 19.008 1.00 88.44 249 LYS A N 1
ATOM 1993 C CA . LYS A 1 249 ? -23.745 -7.734 18.111 1.00 88.44 249 LYS A CA 1
ATOM 1994 C C . LYS A 1 249 ? -22.291 -7.716 17.636 1.00 88.44 249 LYS A C 1
ATOM 1996 O O . LYS A 1 249 ? -22.044 -7.499 16.457 1.00 88.44 249 LYS A O 1
ATOM 2001 N N . GLN A 1 250 ? -21.327 -8.025 18.505 1.00 85.38 250 GLN A N 1
ATOM 2002 C CA . GLN A 1 250 ? -19.917 -8.191 18.128 1.00 85.38 250 GLN A CA 1
ATOM 2003 C C . GLN A 1 250 ? -19.721 -9.356 17.148 1.00 85.38 250 GLN A C 1
ATOM 2005 O O . GLN A 1 250 ? -18.934 -9.249 16.208 1.00 85.38 250 GLN A O 1
ATOM 2010 N N . LYS A 1 251 ? -20.464 -10.458 17.320 1.00 87.38 251 LYS A N 1
ATOM 2011 C CA . LYS A 1 251 ? -20.461 -11.570 16.363 1.00 87.38 251 LYS A CA 1
ATOM 2012 C C . LYS A 1 251 ? -21.038 -11.146 15.007 1.00 87.38 251 LYS A C 1
ATOM 2014 O O . LYS A 1 251 ? -20.390 -11.390 13.992 1.00 87.38 251 LYS A O 1
ATOM 2019 N N . GLU A 1 252 ? -22.187 -10.476 14.994 1.00 85.88 252 GLU A N 1
ATOM 2020 C CA . GLU A 1 252 ? -22.821 -9.924 13.785 1.00 85.88 252 GLU A CA 1
ATOM 2021 C C . GLU A 1 252 ? -21.887 -8.944 13.052 1.00 85.88 252 GLU A C 1
ATOM 2023 O O . GLU A 1 252 ? -21.650 -9.088 11.852 1.00 85.88 252 GLU A O 1
ATOM 2028 N N . LEU A 1 253 ? -21.254 -8.024 13.790 1.00 81.50 253 LEU A N 1
ATOM 2029 C CA . LEU A 1 253 ? -20.228 -7.117 13.275 1.00 81.50 253 LEU A CA 1
ATOM 2030 C C . LEU A 1 253 ? -19.076 -7.895 12.624 1.00 81.50 253 LEU A C 1
ATOM 2032 O O . LEU A 1 253 ? -18.681 -7.574 11.506 1.00 81.50 253 LEU A O 1
ATOM 2036 N N . SER A 1 254 ? -18.571 -8.944 13.281 1.00 72.69 254 SER A N 1
ATOM 2037 C CA . SER A 1 254 ? -17.463 -9.749 12.754 1.00 72.69 254 SER A CA 1
ATOM 2038 C C . SER A 1 254 ? -17.821 -10.515 11.473 1.00 72.69 254 SER A C 1
ATOM 2040 O O . SER A 1 254 ? -16.959 -10.736 10.623 1.00 72.69 254 SER A O 1
ATOM 2042 N N . GLU A 1 255 ? -19.080 -10.930 11.311 1.00 80.06 255 GLU A N 1
ATOM 2043 C CA . GLU A 1 255 ? -19.572 -11.610 10.106 1.00 80.06 255 GLU A CA 1
ATOM 2044 C C . GLU A 1 255 ? -19.741 -10.616 8.949 1.00 80.06 255 GLU A C 1
ATOM 2046 O O . GLU A 1 255 ? -19.275 -10.873 7.836 1.00 80.06 255 GLU A O 1
ATOM 2051 N N . LEU A 1 256 ? -20.303 -9.436 9.220 1.00 75.00 256 LEU A N 1
ATOM 2052 C CA . LEU A 1 256 ? -20.450 -8.370 8.228 1.00 75.00 256 LEU A CA 1
ATOM 2053 C C . LEU A 1 256 ? -19.102 -7.789 7.787 1.00 75.00 256 LEU A C 1
ATOM 2055 O O . LEU A 1 256 ? -18.893 -7.577 6.592 1.00 75.00 256 LEU A O 1
ATOM 2059 N N . GLN A 1 257 ? -18.156 -7.611 8.710 1.00 67.38 257 GLN A N 1
ATOM 2060 C CA . GLN A 1 257 ? -16.785 -7.191 8.399 1.00 67.38 257 GLN A CA 1
ATOM 2061 C C . GLN A 1 257 ? -16.031 -8.219 7.544 1.00 67.38 257 GLN A C 1
ATOM 2063 O O . GLN A 1 257 ? -15.197 -7.843 6.730 1.00 67.38 257 GLN A O 1
ATOM 2068 N N . LYS A 1 258 ? -16.334 -9.519 7.661 1.00 65.44 258 LYS A N 1
ATOM 2069 C CA . LYS A 1 258 ? -15.774 -10.537 6.751 1.00 65.44 258 LYS A CA 1
ATOM 2070 C C . LYS A 1 258 ? -16.344 -10.433 5.337 1.00 65.44 258 LYS A C 1
ATOM 2072 O O . LYS A 1 258 ? -15.651 -10.771 4.379 1.00 65.44 258 LYS A O 1
ATOM 2077 N N . SER A 1 259 ? -17.592 -9.978 5.206 1.00 66.19 259 SER A N 1
ATOM 2078 C CA . SER A 1 259 ? -18.265 -9.818 3.911 1.00 66.19 259 SER A CA 1
ATOM 2079 C C . SER A 1 259 ? -17.813 -8.570 3.146 1.00 66.19 259 SER A C 1
ATOM 2081 O O . SER A 1 259 ? -17.821 -8.576 1.917 1.00 66.19 259 SER A O 1
ATOM 2083 N N . HIS A 1 260 ? -17.396 -7.518 3.859 1.00 72.56 260 HIS A N 1
ATOM 2084 C CA . HIS A 1 260 ? -17.017 -6.234 3.279 1.00 72.56 260 HIS A CA 1
ATOM 2085 C C . HIS A 1 260 ? -15.576 -5.880 3.604 1.00 72.56 260 HIS A C 1
ATOM 2087 O O . HIS A 1 260 ? -15.184 -5.712 4.753 1.00 72.56 260 HIS A O 1
ATOM 2093 N N . TRP A 1 261 ? -14.789 -5.728 2.550 1.00 84.44 261 TRP A N 1
ATOM 2094 C CA . TRP A 1 261 ? -13.393 -5.352 2.633 1.00 84.44 261 TRP A CA 1
ATOM 2095 C C . TRP A 1 261 ? -13.239 -3.875 2.248 1.00 84.44 261 TRP A C 1
ATOM 2097 O O . TRP A 1 261 ? -13.785 -3.439 1.238 1.00 84.44 261 TRP A O 1
ATOM 2107 N N . VAL A 1 262 ? -12.465 -3.126 3.034 1.00 88.44 262 VAL A N 1
ATOM 2108 C CA . VAL A 1 262 ? -12.049 -1.757 2.704 1.00 88.44 262 VAL A CA 1
ATOM 2109 C C . VAL A 1 262 ? -10.624 -1.810 2.147 1.00 88.44 262 VAL A C 1
ATOM 2111 O O . VAL A 1 262 ? -9.766 -2.429 2.777 1.00 88.44 262 VAL A O 1
ATOM 2114 N N . PRO A 1 263 ? -10.313 -1.189 0.997 1.00 92.12 263 PRO A N 1
ATOM 2115 C CA . PRO A 1 263 ? -8.945 -1.153 0.483 1.00 92.12 263 PRO A CA 1
ATOM 2116 C C . PRO A 1 263 ? -7.966 -0.597 1.532 1.00 92.12 263 PRO A C 1
ATOM 2118 O O . PRO A 1 263 ? -8.128 0.551 1.954 1.00 92.12 263 PRO A O 1
ATOM 2121 N N . PRO A 1 264 ? -6.972 -1.382 1.993 1.00 94.69 264 PRO A N 1
ATOM 2122 C CA . PRO A 1 264 ? -6.078 -0.936 3.050 1.00 94.69 264 PRO A CA 1
ATOM 2123 C C . PRO A 1 264 ? -4.995 -0.013 2.495 1.00 94.69 264 PRO A C 1
ATOM 2125 O O . PRO A 1 264 ? -4.556 -0.159 1.349 1.00 94.69 264 PRO A O 1
ATOM 2128 N N . VAL A 1 265 ? -4.504 0.884 3.349 1.00 96.88 265 VAL A N 1
ATOM 2129 C CA . VAL A 1 265 ? -3.307 1.683 3.076 1.00 96.88 265 VAL A CA 1
ATOM 2130 C C . VAL A 1 265 ? -2.186 1.221 4.004 1.00 96.88 265 VAL A C 1
ATOM 2132 O O . VAL A 1 265 ? -2.251 1.386 5.221 1.00 96.88 265 VAL A O 1
ATOM 2135 N N . PHE A 1 266 ? -1.158 0.605 3.429 1.00 96.62 266 PHE A N 1
ATOM 2136 C CA . PHE A 1 266 ? 0.031 0.149 4.139 1.00 96.62 266 PHE A CA 1
ATOM 2137 C C . PHE A 1 266 ? 1.035 1.292 4.215 1.00 96.62 266 PHE A C 1
ATOM 2139 O O . PHE A 1 266 ? 1.674 1.624 3.219 1.00 96.62 266 PHE A O 1
ATOM 2146 N N . LYS A 1 267 ? 1.171 1.894 5.394 1.00 96.12 267 LYS A N 1
ATOM 2147 C CA . LYS A 1 267 ? 2.161 2.931 5.662 1.00 96.12 267 LYS A CA 1
ATOM 2148 C C . LYS A 1 267 ? 3.501 2.289 6.017 1.00 96.12 267 LYS A C 1
ATOM 2150 O O . LYS A 1 267 ? 3.581 1.484 6.944 1.00 96.12 267 LYS A O 1
ATOM 2155 N N . ILE A 1 268 ? 4.542 2.671 5.290 1.00 94.31 268 ILE A N 1
ATOM 2156 C CA . ILE A 1 268 ? 5.920 2.203 5.438 1.00 94.31 268 ILE A CA 1
ATOM 2157 C C . ILE A 1 268 ? 6.808 3.434 5.593 1.00 94.31 268 ILE A C 1
ATOM 2159 O O . ILE A 1 268 ? 6.707 4.377 4.815 1.00 94.31 268 ILE A O 1
ATOM 2163 N N . ASP A 1 269 ? 7.683 3.424 6.588 1.00 89.69 269 ASP A N 1
A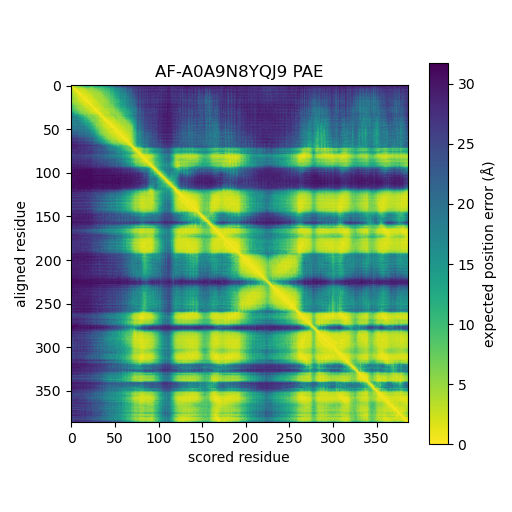TOM 2164 C CA . ASP A 1 269 ? 8.681 4.477 6.763 1.00 89.69 269 ASP A CA 1
ATOM 2165 C C . ASP A 1 269 ? 9.867 4.234 5.808 1.00 89.69 269 ASP A C 1
ATOM 2167 O O . ASP A 1 269 ? 10.388 3.116 5.716 1.00 89.69 269 ASP A O 1
ATOM 2171 N N . GLY A 1 270 ? 10.304 5.270 5.090 1.00 85.38 270 GLY A N 1
ATOM 2172 C CA . GLY A 1 270 ? 11.432 5.233 4.163 1.00 85.38 270 GLY A CA 1
ATOM 2173 C C . GLY A 1 270 ? 12.735 4.724 4.788 1.00 85.38 270 GLY A C 1
ATOM 2174 O O . GLY A 1 270 ? 13.536 4.091 4.092 1.00 85.38 270 GLY A O 1
ATOM 2175 N N . VAL A 1 271 ? 12.930 4.890 6.103 1.00 85.06 271 VAL A N 1
ATOM 2176 C CA . VAL A 1 271 ? 14.062 4.312 6.853 1.00 85.06 271 VAL A CA 1
ATOM 2177 C C . VAL A 1 271 ? 14.132 2.796 6.694 1.00 85.06 271 VAL A C 1
ATOM 2179 O O . VAL A 1 271 ? 15.220 2.229 6.581 1.00 85.06 271 VAL A O 1
ATOM 2182 N N . GLN A 1 272 ? 12.985 2.119 6.621 1.00 85.06 272 GLN A N 1
ATOM 2183 C CA . GLN A 1 272 ? 12.922 0.658 6.520 1.00 85.06 272 GLN A CA 1
ATOM 2184 C C . GLN A 1 272 ? 13.487 0.138 5.194 1.00 85.06 272 GLN A C 1
ATOM 2186 O O . GLN A 1 272 ? 13.895 -1.021 5.101 1.00 85.06 272 GLN A O 1
ATOM 2191 N N . LEU A 1 273 ? 13.552 0.999 4.176 1.00 84.75 273 LEU A N 1
ATOM 2192 C CA . LEU A 1 273 ? 14.073 0.673 2.851 1.00 84.75 273 LEU A CA 1
ATOM 2193 C C . LEU A 1 273 ? 15.579 0.940 2.720 1.00 84.75 273 LEU A C 1
ATOM 2195 O O . LEU A 1 273 ? 16.184 0.575 1.712 1.00 84.75 273 LEU A O 1
ATOM 2199 N N . GLN A 1 274 ? 16.221 1.532 3.732 1.00 80.38 274 GLN A N 1
ATOM 2200 C CA . GLN A 1 274 ? 17.667 1.740 3.730 1.00 80.38 274 GLN A CA 1
ATOM 2201 C C . GLN A 1 274 ? 18.417 0.407 3.720 1.00 80.38 274 GLN A C 1
ATOM 2203 O O . GLN A 1 274 ? 18.141 -0.481 4.523 1.00 80.38 274 GLN A O 1
ATOM 2208 N N . THR A 1 275 ? 19.424 0.270 2.863 1.00 71.50 275 THR A N 1
ATOM 2209 C CA . THR A 1 275 ? 20.376 -0.852 2.884 1.00 71.50 275 THR A CA 1
ATOM 2210 C C . THR A 1 275 ? 21.761 -0.374 3.297 1.00 71.50 275 THR A C 1
ATOM 2212 O O . THR A 1 275 ? 22.242 0.638 2.790 1.00 71.50 275 THR A O 1
ATOM 2215 N N . GLY A 1 276 ? 22.429 -1.075 4.218 1.00 58.34 276 GLY A N 1
ATOM 2216 C CA . GLY A 1 276 ? 23.835 -0.795 4.533 1.00 58.34 276 GLY A CA 1
ATOM 2217 C C . GLY A 1 276 ? 24.713 -1.022 3.294 1.00 58.34 276 GLY A C 1
ATOM 2218 O O . GLY A 1 276 ? 24.466 -1.946 2.521 1.00 58.34 276 GLY A O 1
ATOM 2219 N N . GLY A 1 277 ? 25.689 -0.143 3.045 1.00 52.38 277 GLY A N 1
ATOM 2220 C CA . GLY A 1 277 ? 26.467 -0.110 1.798 1.00 52.38 277 GLY A CA 1
ATOM 2221 C C . GLY A 1 277 ? 27.122 -1.437 1.386 1.00 52.38 277 GLY A C 1
ATOM 2222 O O . GLY A 1 277 ? 27.502 -2.212 2.247 1.00 52.38 277 GLY A O 1
ATOM 2223 N N . ALA A 1 278 ? 27.234 -1.629 0.060 1.00 46.06 278 ALA A N 1
ATOM 2224 C CA . ALA A 1 278 ? 27.947 -2.614 -0.784 1.00 46.06 278 ALA A CA 1
ATOM 2225 C C . ALA A 1 278 ? 28.105 -4.092 -0.347 1.00 46.06 278 ALA A C 1
ATOM 2227 O O . ALA A 1 278 ? 28.053 -4.964 -1.210 1.00 46.06 278 ALA A O 1
ATOM 2228 N N . VAL A 1 279 ? 28.282 -4.400 0.936 1.00 47.00 279 VAL A N 1
ATOM 2229 C CA . VAL A 1 279 ? 28.459 -5.749 1.485 1.00 47.00 279 VAL A CA 1
ATOM 2230 C C . VAL A 1 279 ? 27.723 -5.827 2.825 1.00 47.00 279 VAL A C 1
ATOM 2232 O O . VAL A 1 279 ? 28.320 -5.714 3.890 1.00 47.00 279 VAL A O 1
ATOM 2235 N N . THR A 1 280 ? 26.403 -5.983 2.783 1.00 53.16 280 THR A N 1
ATOM 2236 C CA . THR A 1 280 ? 25.629 -6.387 3.963 1.00 53.16 280 THR A CA 1
ATOM 2237 C C . THR A 1 280 ? 24.754 -7.586 3.614 1.00 53.16 280 THR A C 1
ATOM 2239 O O . THR A 1 280 ? 24.287 -7.703 2.480 1.00 53.16 280 THR A O 1
ATOM 2242 N N . ASP A 1 281 ? 24.511 -8.465 4.589 1.00 60.34 281 ASP A N 1
ATOM 2243 C CA . ASP A 1 281 ? 23.562 -9.591 4.504 1.00 60.34 281 ASP A CA 1
ATOM 2244 C C . ASP A 1 281 ? 22.094 -9.126 4.423 1.00 60.34 281 ASP A C 1
ATOM 2246 O O . ASP A 1 281 ? 21.163 -9.914 4.569 1.00 60.34 281 ASP A O 1
ATOM 2250 N N . GLN A 1 282 ? 21.861 -7.825 4.231 1.00 68.75 282 GLN A N 1
ATOM 2251 C CA . GLN A 1 282 ? 20.524 -7.267 4.171 1.00 68.75 282 GLN A CA 1
ATOM 2252 C C . GLN A 1 282 ? 19.944 -7.396 2.759 1.00 68.75 282 GLN A C 1
ATOM 2254 O O . GLN A 1 282 ? 20.662 -7.179 1.778 1.00 68.75 282 GLN A O 1
ATOM 2259 N N . PRO A 1 283 ? 18.638 -7.688 2.638 1.00 76.19 283 PRO A N 1
ATOM 2260 C CA . PRO A 1 283 ? 17.961 -7.686 1.352 1.00 76.19 283 PRO A CA 1
ATOM 2261 C C . PRO A 1 283 ? 18.031 -6.316 0.686 1.00 76.19 283 PRO A C 1
ATOM 2263 O O . PRO A 1 283 ? 18.110 -5.284 1.360 1.00 76.19 283 PRO A O 1
ATOM 2266 N N . ASN A 1 284 ? 17.944 -6.315 -0.639 1.00 79.94 284 ASN A N 1
ATOM 2267 C CA . ASN A 1 284 ? 17.809 -5.093 -1.409 1.00 79.94 284 ASN A CA 1
ATOM 2268 C C . ASN A 1 284 ? 16.504 -4.343 -1.058 1.00 79.94 284 ASN A C 1
ATOM 2270 O O . ASN A 1 284 ? 15.563 -4.947 -0.537 1.00 79.94 284 ASN A O 1
ATOM 2274 N N . PRO A 1 285 ? 16.402 -3.038 -1.348 1.00 82.62 285 PRO A N 1
ATOM 2275 C CA . PRO A 1 285 ? 15.232 -2.234 -0.994 1.00 82.62 285 PRO A CA 1
ATOM 2276 C C . PRO A 1 285 ? 13.900 -2.734 -1.562 1.00 82.62 285 PRO A C 1
ATOM 2278 O O . PRO A 1 285 ? 12.900 -2.756 -0.849 1.00 82.62 285 PRO A O 1
ATOM 2281 N N . GLU A 1 286 ? 13.877 -3.160 -2.825 1.00 83.94 286 GLU A N 1
ATOM 2282 C CA . GLU A 1 286 ? 12.704 -3.739 -3.483 1.00 83.94 286 GLU A CA 1
ATOM 2283 C C . GLU A 1 286 ? 12.283 -5.060 -2.832 1.00 83.94 286 GLU A C 1
ATOM 2285 O O . GLU A 1 286 ? 11.092 -5.324 -2.659 1.00 83.94 286 GLU A O 1
ATOM 2290 N N . ASP A 1 287 ? 13.257 -5.857 -2.385 1.00 83.56 287 ASP A N 1
ATOM 2291 C CA . ASP A 1 287 ? 13.003 -7.081 -1.635 1.00 83.56 287 ASP A CA 1
ATOM 2292 C C . ASP A 1 287 ? 12.440 -6.770 -0.241 1.00 83.56 287 ASP A C 1
ATOM 2294 O O . ASP A 1 287 ? 11.459 -7.393 0.167 1.00 83.56 287 ASP A O 1
ATOM 2298 N N . LYS A 1 288 ? 12.991 -5.771 0.465 1.00 86.62 288 LYS A N 1
ATOM 2299 C CA . LYS A 1 288 ? 12.455 -5.304 1.755 1.00 86.62 288 LYS A CA 1
ATOM 2300 C C . LYS A 1 288 ? 11.017 -4.818 1.611 1.00 86.62 288 LYS A C 1
ATOM 2302 O O . LYS A 1 288 ? 10.153 -5.246 2.375 1.00 86.62 288 LYS A O 1
ATOM 2307 N N . LEU A 1 289 ? 10.756 -3.975 0.612 1.00 89.06 289 LEU A N 1
ATOM 2308 C CA . LEU A 1 289 ? 9.425 -3.452 0.316 1.00 89.06 289 LEU A CA 1
ATOM 2309 C C . LEU A 1 289 ? 8.439 -4.591 0.034 1.00 89.06 289 LEU A C 1
ATOM 2311 O O . LEU A 1 289 ? 7.372 -4.643 0.643 1.00 89.06 289 LEU A O 1
ATOM 2315 N N . ARG A 1 290 ? 8.817 -5.547 -0.821 1.00 88.44 290 ARG A N 1
ATOM 2316 C CA . ARG A 1 290 ? 8.006 -6.735 -1.115 1.00 88.44 290 ARG A CA 1
ATOM 2317 C C . ARG A 1 290 ? 7.687 -7.541 0.142 1.00 88.44 290 ARG A C 1
ATOM 2319 O O . ARG A 1 290 ? 6.531 -7.885 0.359 1.00 88.44 290 ARG A O 1
ATOM 2326 N N . MET A 1 291 ? 8.680 -7.824 0.979 1.00 87.69 291 MET A N 1
ATOM 2327 C CA . MET A 1 291 ? 8.487 -8.608 2.201 1.00 87.69 291 MET A CA 1
ATOM 2328 C C . MET A 1 291 ? 7.603 -7.891 3.226 1.00 87.69 291 MET A C 1
ATOM 2330 O O . MET A 1 291 ? 6.789 -8.536 3.886 1.00 87.69 291 MET A O 1
ATOM 2334 N N . ILE A 1 292 ? 7.736 -6.567 3.351 1.00 91.56 292 ILE A N 1
ATOM 2335 C CA . ILE A 1 292 ? 6.841 -5.751 4.180 1.00 91.56 292 ILE A CA 1
ATOM 2336 C C . ILE A 1 292 ? 5.410 -5.848 3.640 1.00 91.56 292 ILE A C 1
ATOM 2338 O O . ILE A 1 292 ? 4.496 -6.169 4.394 1.00 91.56 292 ILE A O 1
ATOM 2342 N N . ILE A 1 293 ? 5.214 -5.674 2.329 1.00 92.62 293 ILE A N 1
ATOM 2343 C CA . ILE A 1 293 ? 3.899 -5.802 1.686 1.00 92.62 293 ILE A CA 1
ATOM 2344 C C . ILE A 1 293 ? 3.301 -7.198 1.910 1.00 92.62 293 ILE A C 1
ATOM 2346 O O . ILE A 1 293 ? 2.133 -7.303 2.271 1.00 92.62 293 ILE A O 1
ATOM 2350 N N . GLU A 1 294 ? 4.074 -8.275 1.748 1.00 91.00 294 GLU A N 1
ATOM 2351 C CA . GLU A 1 294 ? 3.609 -9.646 2.001 1.00 91.00 294 GLU A CA 1
ATOM 2352 C C . GLU A 1 294 ? 3.133 -9.833 3.449 1.00 91.00 294 GLU A C 1
ATOM 2354 O O . GLU A 1 294 ? 2.109 -10.482 3.685 1.00 91.00 294 GLU A O 1
ATOM 2359 N N . LYS A 1 295 ? 3.837 -9.238 4.423 1.00 91.06 295 LYS A N 1
ATOM 2360 C CA . LYS A 1 295 ? 3.428 -9.237 5.835 1.00 91.06 295 LYS A CA 1
ATOM 2361 C C . LYS A 1 295 ? 2.150 -8.434 6.054 1.00 91.06 295 LYS A C 1
ATOM 2363 O O . LYS A 1 295 ? 1.234 -8.965 6.678 1.00 91.06 295 LYS A O 1
ATOM 2368 N N . CYS A 1 296 ? 2.046 -7.231 5.489 1.00 92.81 296 CYS A N 1
ATOM 2369 C CA . CYS A 1 296 ? 0.835 -6.412 5.547 1.00 92.81 296 CYS A CA 1
ATOM 2370 C C . CYS A 1 296 ? -0.373 -7.145 4.952 1.00 92.81 296 CYS A C 1
ATOM 2372 O O . CYS A 1 296 ? -1.425 -7.224 5.583 1.00 92.81 296 CYS A O 1
ATOM 2374 N N . LYS A 1 297 ? -0.214 -7.744 3.763 1.00 92.12 297 LYS A N 1
ATOM 2375 C CA . LYS A 1 297 ? -1.265 -8.519 3.093 1.00 92.12 297 LYS A CA 1
ATOM 2376 C C . LYS A 1 297 ? -1.663 -9.737 3.914 1.00 92.12 297 LYS A C 1
ATOM 2378 O O . LYS A 1 297 ? -2.850 -9.980 4.088 1.00 92.12 297 LYS A O 1
ATOM 2383 N N . LYS A 1 298 ? -0.700 -10.475 4.472 1.00 90.44 298 LYS A N 1
ATOM 2384 C CA . LYS A 1 298 ? -1.004 -11.596 5.369 1.00 90.44 298 LYS A CA 1
ATOM 2385 C C . LYS A 1 298 ? -1.747 -11.135 6.625 1.00 90.44 298 LYS A C 1
ATOM 2387 O O . LYS A 1 298 ? -2.684 -11.802 7.031 1.00 90.44 298 LYS A O 1
ATOM 2392 N N . GLN A 1 299 ? -1.358 -10.012 7.223 1.00 90.56 299 GLN A N 1
ATOM 2393 C CA . GLN A 1 299 ? -2.014 -9.477 8.416 1.00 90.56 299 GLN A CA 1
ATOM 2394 C C . GLN A 1 299 ? -3.440 -8.992 8.134 1.00 90.56 299 GLN A C 1
ATOM 2396 O O . GLN A 1 299 ? -4.320 -9.196 8.961 1.00 90.56 299 GLN A O 1
ATOM 2401 N N . TYR A 1 300 ? -3.667 -8.348 6.989 1.00 89.94 300 TYR A N 1
ATOM 2402 C CA . TYR A 1 300 ? -4.953 -7.732 6.669 1.00 89.94 300 TYR A CA 1
ATOM 2403 C C . TYR A 1 300 ? -5.933 -8.684 5.966 1.00 89.94 300 TYR A C 1
ATOM 2405 O O . TYR A 1 300 ? -7.119 -8.699 6.276 1.00 89.94 300 TYR A O 1
ATOM 2413 N N . PHE A 1 301 ? -5.446 -9.491 5.020 1.00 88.81 301 PHE A N 1
ATOM 2414 C CA . PHE A 1 301 ? -6.269 -10.384 4.196 1.00 88.81 301 PHE A CA 1
ATOM 2415 C C . PHE A 1 301 ? -6.241 -11.850 4.638 1.00 88.81 301 PHE A C 1
ATOM 2417 O O . PHE A 1 301 ? -6.890 -12.670 3.996 1.00 88.81 301 PHE A O 1
ATOM 2424 N N . ASP A 1 302 ? -5.422 -12.208 5.632 1.00 86.88 302 ASP A N 1
ATOM 2425 C CA . ASP A 1 302 ? -5.046 -13.603 5.932 1.00 86.88 302 ASP A CA 1
ATOM 2426 C C . ASP A 1 302 ? -4.407 -14.339 4.726 1.00 86.88 302 ASP A C 1
ATOM 2428 O O . ASP A 1 302 ? -4.267 -15.559 4.684 1.00 86.88 302 ASP A O 1
ATOM 2432 N N . ASN A 1 303 ? -3.978 -13.582 3.707 1.00 86.06 303 ASN A N 1
ATOM 2433 C CA . ASN A 1 303 ? -3.391 -14.102 2.477 1.00 86.06 303 ASN A CA 1
ATOM 2434 C C . ASN A 1 303 ? -2.378 -13.106 1.887 1.00 86.06 303 ASN A C 1
ATOM 2436 O O . ASN A 1 303 ? -2.743 -12.047 1.376 1.00 86.06 303 ASN A O 1
ATOM 2440 N N . ALA A 1 304 ? -1.093 -13.479 1.886 1.00 85.94 304 ALA A N 1
ATOM 2441 C CA . ALA A 1 304 ? -0.008 -12.667 1.318 1.00 85.94 304 ALA A CA 1
ATOM 2442 C C . ALA A 1 304 ? -0.165 -12.405 -0.195 1.00 85.94 304 ALA A C 1
ATOM 2444 O O . ALA A 1 304 ? 0.374 -11.435 -0.723 1.00 85.94 304 ALA A O 1
ATOM 2445 N N . TYR A 1 305 ? -0.937 -13.244 -0.889 1.00 84.56 305 TYR A N 1
ATOM 2446 C CA . TYR A 1 305 ? -1.177 -13.172 -2.329 1.00 84.56 305 TYR A CA 1
ATOM 2447 C C . TYR A 1 305 ? -2.626 -12.813 -2.671 1.00 84.56 305 TYR A C 1
ATOM 2449 O O . TYR A 1 305 ? -3.086 -13.158 -3.754 1.00 84.56 305 TYR A O 1
ATOM 2457 N N . SER A 1 306 ? -3.337 -12.140 -1.757 1.00 86.12 306 SER A N 1
ATOM 2458 C CA . SER A 1 306 ? -4.656 -11.558 -2.040 1.00 86.12 306 SER A CA 1
ATOM 2459 C C . SER A 1 306 ? -4.632 -10.755 -3.346 1.00 86.12 306 SER A C 1
ATOM 2461 O O . SER A 1 306 ? -3.687 -10.002 -3.588 1.00 86.12 306 SER A O 1
ATOM 2463 N N . ASP A 1 307 ? -5.653 -10.925 -4.174 1.00 85.31 307 ASP A N 1
ATOM 2464 C CA . ASP A 1 307 ? -5.881 -10.202 -5.429 1.00 85.31 307 ASP A CA 1
ATOM 2465 C C . ASP A 1 307 ? -6.669 -8.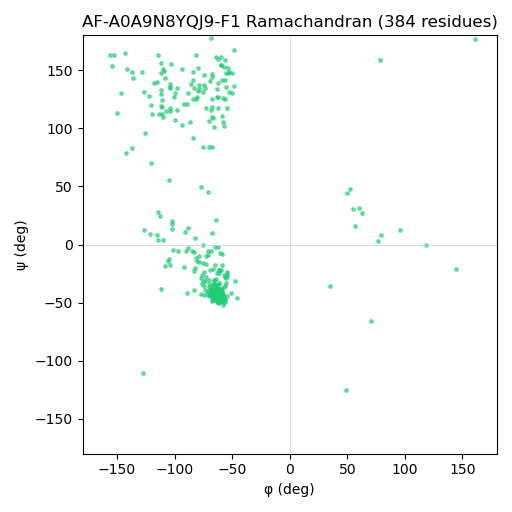899 -5.228 1.00 85.31 307 ASP A C 1
ATOM 2467 O O . ASP A 1 307 ? -6.860 -8.133 -6.167 1.00 85.31 307 ASP A O 1
ATOM 2471 N N . LYS A 1 308 ? -7.096 -8.614 -3.994 1.00 88.25 308 LYS A N 1
ATOM 2472 C CA . LYS A 1 308 ? -7.814 -7.385 -3.663 1.00 88.25 308 LYS A CA 1
ATOM 2473 C C . LYS A 1 308 ? -6.897 -6.156 -3.760 1.00 88.25 308 LYS A C 1
ATOM 2475 O O . LYS A 1 308 ? -5.754 -6.225 -3.294 1.00 88.25 308 LYS A O 1
ATOM 2480 N N . PRO A 1 309 ? -7.401 -5.023 -4.284 1.00 91.50 309 PRO A N 1
ATOM 2481 C CA . PRO A 1 309 ? -6.689 -3.751 -4.301 1.00 91.50 309 PRO A CA 1
ATOM 2482 C C . PRO A 1 309 ? -6.113 -3.314 -2.950 1.00 91.50 309 PRO A C 1
ATOM 2484 O O . PRO A 1 309 ? -6.691 -3.557 -1.891 1.00 91.50 309 PRO A O 1
ATOM 2487 N N . TYR A 1 310 ? -4.984 -2.616 -2.973 1.00 94.12 310 TYR A N 1
ATOM 2488 C CA . TYR A 1 310 ? -4.419 -1.964 -1.791 1.00 94.12 310 TYR A CA 1
ATOM 2489 C C . TYR A 1 310 ? -3.505 -0.803 -2.179 1.00 94.12 310 TYR A C 1
ATOM 2491 O O . TYR A 1 310 ? -3.049 -0.691 -3.318 1.00 94.12 310 TYR A O 1
ATOM 2499 N N . ILE A 1 311 ? -3.213 0.067 -1.217 1.00 96.50 311 ILE A N 1
ATOM 2500 C CA . ILE A 1 311 ? -2.310 1.203 -1.403 1.00 96.50 311 ILE A CA 1
ATOM 2501 C C . ILE A 1 311 ? -1.093 1.011 -0.504 1.00 96.50 311 ILE A C 1
ATOM 2503 O O . ILE A 1 311 ? -1.212 0.580 0.640 1.00 96.50 311 ILE A O 1
ATOM 2507 N N . VAL A 1 312 ? 0.087 1.334 -1.015 1.00 96.44 312 VAL A N 1
ATOM 2508 C CA . VAL A 1 312 ? 1.333 1.396 -0.255 1.00 96.44 312 VAL A CA 1
ATOM 2509 C C . VAL A 1 312 ? 1.739 2.855 -0.167 1.00 96.44 312 VAL A C 1
ATOM 2511 O O . VAL A 1 312 ? 1.979 3.488 -1.191 1.00 96.44 312 VAL A O 1
ATOM 2514 N N . PHE A 1 313 ? 1.817 3.385 1.045 1.00 97.25 313 PHE A N 1
ATOM 2515 C CA . PHE A 1 313 ? 2.291 4.733 1.308 1.00 97.25 313 PHE A CA 1
ATOM 2516 C C . PHE A 1 313 ? 3.680 4.682 1.940 1.00 97.25 313 PHE A C 1
ATOM 2518 O O . PHE A 1 313 ? 3.834 4.182 3.051 1.00 97.25 313 PHE A O 1
ATOM 2525 N N . ILE A 1 314 ? 4.687 5.193 1.235 1.00 94.62 314 ILE A N 1
ATOM 2526 C CA . ILE A 1 314 ? 6.060 5.300 1.728 1.00 94.62 314 ILE A CA 1
ATOM 2527 C C . ILE A 1 314 ? 6.279 6.737 2.205 1.00 94.62 314 ILE A C 1
ATOM 2529 O O . ILE A 1 314 ? 6.369 7.655 1.389 1.00 94.62 314 ILE A O 1
ATOM 2533 N N . GLU A 1 315 ? 6.344 6.932 3.517 1.00 91.81 315 GLU A N 1
ATOM 2534 C CA . GLU A 1 315 ? 6.619 8.230 4.138 1.00 91.81 315 GLU A CA 1
ATOM 2535 C C . GLU A 1 315 ? 8.133 8.484 4.198 1.00 91.81 315 GLU A C 1
ATOM 2537 O O . GLU A 1 315 ? 8.908 7.538 4.307 1.00 91.81 315 GLU A O 1
ATOM 2542 N N . GLU A 1 316 ? 8.563 9.746 4.100 1.00 88.19 316 GLU A N 1
ATOM 2543 C CA . GLU A 1 316 ? 9.980 10.142 4.219 1.00 88.19 316 GLU A CA 1
ATOM 2544 C C . GLU A 1 316 ? 10.931 9.318 3.334 1.00 88.19 316 GLU A C 1
ATOM 2546 O O . GLU A 1 316 ? 12.003 8.870 3.744 1.00 88.19 316 GLU A O 1
ATOM 2551 N N . ALA A 1 317 ? 10.548 9.096 2.079 1.00 85.88 317 ALA A N 1
ATOM 2552 C CA . ALA A 1 317 ? 11.280 8.203 1.187 1.00 85.88 317 ALA A CA 1
ATOM 2553 C C . ALA A 1 317 ? 12.699 8.675 0.836 1.00 85.88 317 ALA A C 1
ATOM 2555 O O . ALA A 1 317 ? 13.531 7.865 0.431 1.00 85.88 317 ALA A O 1
ATOM 2556 N N . ASP A 1 318 ? 13.004 9.956 1.040 1.00 79.38 318 ASP A N 1
ATOM 2557 C CA . ASP A 1 318 ? 14.363 10.502 0.994 1.00 79.38 318 ASP A CA 1
ATOM 2558 C C . ASP A 1 318 ? 15.279 9.911 2.074 1.00 79.38 318 ASP A C 1
ATOM 2560 O O . ASP A 1 318 ? 16.492 9.826 1.878 1.00 79.38 318 ASP A O 1
ATOM 2564 N N . GLN A 1 319 ? 14.724 9.413 3.181 1.00 78.44 319 GLN A N 1
ATOM 2565 C CA . GLN A 1 319 ? 15.500 8.662 4.162 1.00 78.44 319 GLN A CA 1
ATOM 2566 C C . GLN A 1 319 ? 15.936 7.305 3.614 1.00 78.44 319 GLN A C 1
ATOM 2568 O O . GLN A 1 319 ? 16.978 6.805 4.024 1.00 78.44 319 GLN A O 1
ATOM 2573 N N . GLY A 1 320 ? 15.265 6.755 2.602 1.00 66.44 320 GLY A N 1
ATOM 2574 C CA . GLY A 1 320 ? 15.736 5.621 1.805 1.00 66.44 320 GLY A CA 1
ATOM 2575 C C . GLY A 1 320 ? 16.909 5.983 0.880 1.00 66.44 320 GLY A C 1
ATOM 2576 O O . GLY A 1 320 ? 16.901 5.616 -0.295 1.00 66.44 320 GLY A O 1
ATOM 2577 N N . LYS A 1 321 ? 17.923 6.709 1.384 1.00 56.59 321 LYS A N 1
ATOM 2578 C CA . LYS A 1 321 ? 18.995 7.368 0.611 1.00 56.59 321 LYS A CA 1
ATOM 2579 C C . LYS A 1 321 ? 19.657 6.478 -0.441 1.00 56.59 321 LYS A C 1
ATOM 2581 O O . LYS A 1 321 ? 20.044 6.964 -1.487 1.00 56.59 321 LYS A O 1
ATOM 2586 N N . ASN A 1 322 ? 19.759 5.171 -0.221 1.00 58.47 322 ASN A N 1
ATOM 2587 C CA . ASN A 1 322 ? 20.435 4.246 -1.140 1.00 58.47 322 ASN A CA 1
ATOM 2588 C C . ASN A 1 322 ? 19.583 3.756 -2.326 1.00 58.47 322 ASN A C 1
ATOM 2590 O O . ASN A 1 322 ? 20.106 3.042 -3.177 1.00 58.47 322 ASN A O 1
ATOM 2594 N N . VAL A 1 323 ? 18.291 4.090 -2.349 1.00 57.38 323 VAL A N 1
ATOM 2595 C CA . VAL A 1 323 ? 17.275 3.530 -3.263 1.00 57.38 323 VAL A CA 1
ATOM 2596 C C . VAL A 1 323 ? 16.778 4.570 -4.255 1.00 57.38 323 VAL A C 1
ATOM 2598 O O . VAL A 1 323 ? 16.527 4.256 -5.412 1.00 57.38 323 VAL A O 1
ATOM 2601 N N . MET A 1 324 ? 16.631 5.807 -3.774 1.00 55.84 324 MET A N 1
ATOM 2602 C CA . MET A 1 324 ? 16.032 6.910 -4.523 1.00 55.84 324 MET A CA 1
ATOM 2603 C C . MET A 1 324 ? 17.065 7.902 -5.053 1.00 55.84 324 MET A C 1
ATOM 2605 O O . MET A 1 324 ? 16.743 8.647 -5.972 1.00 55.84 324 MET A O 1
ATOM 2609 N N . THR A 1 325 ? 18.292 7.895 -4.518 1.00 53.78 325 THR A N 1
ATOM 2610 C CA . THR A 1 325 ? 19.370 8.787 -4.966 1.00 53.78 325 THR A CA 1
ATOM 2611 C C . THR A 1 325 ? 20.249 8.122 -6.024 1.00 53.78 325 THR A C 1
ATOM 2613 O O . THR A 1 325 ? 20.416 6.900 -6.054 1.00 53.78 325 THR A O 1
ATOM 2616 N N . ALA A 1 326 ? 20.837 8.933 -6.904 1.00 52.09 326 ALA A N 1
ATOM 2617 C CA . ALA A 1 326 ? 21.645 8.485 -8.042 1.00 52.09 326 ALA A CA 1
ATOM 2618 C C . ALA A 1 326 ? 22.956 7.751 -7.664 1.00 52.09 326 ALA A C 1
ATOM 2620 O O . ALA A 1 326 ? 23.684 7.298 -8.547 1.00 52.09 326 ALA A O 1
ATOM 2621 N N . GLU A 1 327 ? 23.282 7.616 -6.373 1.00 53.25 327 GLU A N 1
ATOM 2622 C CA . GLU A 1 327 ? 24.599 7.161 -5.904 1.00 53.25 327 GLU A CA 1
ATOM 2623 C C . GLU A 1 327 ? 24.823 5.636 -5.985 1.00 53.25 327 GLU A C 1
ATOM 2625 O O . GLU A 1 327 ? 25.955 5.177 -5.828 1.00 53.25 327 GLU A O 1
ATOM 2630 N N . LYS A 1 328 ? 23.798 4.816 -6.272 1.00 61.00 328 LYS A N 1
ATOM 2631 C CA . LYS A 1 328 ? 23.940 3.346 -6.387 1.00 61.00 328 LYS A CA 1
ATOM 2632 C C . LYS A 1 328 ? 23.187 2.766 -7.582 1.00 61.00 328 LYS A C 1
ATOM 2634 O O . LYS A 1 328 ? 22.105 2.202 -7.436 1.00 61.00 328 LYS A O 1
ATOM 2639 N N . GLY A 1 329 ? 23.816 2.828 -8.758 1.00 65.12 329 GLY A N 1
ATOM 2640 C CA . GLY A 1 329 ? 23.226 2.412 -10.038 1.00 65.12 329 GLY A CA 1
ATOM 2641 C C . GLY A 1 329 ? 22.502 1.057 -10.017 1.00 65.12 329 GLY A C 1
ATOM 2642 O O . GLY A 1 329 ? 21.369 0.984 -10.470 1.00 65.12 329 GLY A O 1
ATOM 2643 N N . LYS A 1 330 ? 23.086 -0.003 -9.435 1.00 68.44 330 LYS A N 1
ATOM 2644 C CA . LYS A 1 330 ? 22.466 -1.345 -9.444 1.00 68.44 330 LYS A CA 1
ATOM 2645 C C . LYS A 1 330 ? 21.174 -1.442 -8.615 1.00 68.44 330 LYS A C 1
ATOM 2647 O O . LYS A 1 330 ? 20.180 -1.934 -9.133 1.00 68.44 330 LYS A O 1
ATOM 2652 N N . LEU A 1 331 ? 21.176 -0.952 -7.371 1.00 71.00 331 LEU A N 1
ATOM 2653 C CA . LEU A 1 331 ? 19.987 -0.976 -6.498 1.00 71.00 331 LEU A CA 1
ATOM 2654 C C . LEU A 1 331 ? 18.862 -0.116 -7.075 1.00 71.00 331 LEU A C 1
ATOM 2656 O O . LEU A 1 331 ? 17.690 -0.474 -7.036 1.00 71.00 331 LEU A O 1
ATOM 2660 N N . LEU A 1 332 ? 19.245 1.023 -7.643 1.00 74.12 332 LEU A N 1
ATOM 2661 C CA . LEU A 1 332 ? 18.331 1.946 -8.280 1.00 74.12 332 LEU A CA 1
ATOM 2662 C C . LEU A 1 332 ? 17.709 1.335 -9.555 1.00 74.12 332 LEU A C 1
ATOM 2664 O O . LEU A 1 332 ? 16.520 1.528 -9.797 1.00 74.12 332 LEU A O 1
ATOM 2668 N N . GLU A 1 333 ? 18.465 0.584 -10.367 1.00 75.88 333 GLU A N 1
ATOM 2669 C CA . GLU A 1 333 ? 17.915 -0.175 -11.507 1.00 75.88 333 GLU A CA 1
ATOM 2670 C C . GLU A 1 333 ? 16.977 -1.310 -11.062 1.00 75.88 333 GLU A C 1
ATOM 2672 O O . GLU A 1 333 ? 15.914 -1.492 -11.650 1.00 75.88 333 GLU A O 1
ATOM 2677 N N . GLU A 1 334 ? 17.315 -2.047 -10.002 1.00 77.12 334 GLU A N 1
ATOM 2678 C CA . GLU A 1 334 ? 16.454 -3.106 -9.453 1.00 77.12 334 GLU A CA 1
ATOM 2679 C C . GLU A 1 334 ? 15.127 -2.534 -8.924 1.00 77.12 334 GLU A C 1
ATOM 2681 O O . GLU A 1 334 ? 14.052 -3.036 -9.262 1.00 77.12 334 GLU A O 1
ATOM 2686 N N . PHE A 1 335 ? 15.175 -1.410 -8.206 1.00 80.81 335 PHE A N 1
ATOM 2687 C CA . PHE A 1 335 ? 13.981 -0.706 -7.740 1.00 80.81 335 PHE A CA 1
ATOM 2688 C C . PHE A 1 335 ? 13.161 -0.092 -8.889 1.00 80.81 335 PHE A C 1
ATOM 2690 O O . PHE A 1 335 ? 11.930 -0.167 -8.901 1.00 80.81 335 PHE A O 1
ATOM 2697 N N . LYS A 1 336 ? 13.826 0.460 -9.913 1.00 80.88 336 LYS A N 1
ATOM 2698 C CA . LYS A 1 336 ? 13.178 0.898 -11.159 1.00 80.88 336 LYS A CA 1
ATOM 2699 C C . LYS A 1 336 ? 12.434 -0.247 -11.834 1.00 80.88 336 LYS A C 1
ATOM 2701 O O . LYS A 1 336 ? 11.314 -0.036 -12.295 1.00 80.88 336 LYS A O 1
ATOM 2706 N N . ASN A 1 337 ? 13.044 -1.425 -11.915 1.00 81.19 337 ASN A N 1
ATOM 2707 C CA . ASN A 1 337 ? 12.432 -2.609 -12.511 1.00 81.19 337 ASN A CA 1
ATOM 2708 C C . ASN A 1 337 ? 11.237 -3.091 -11.686 1.00 81.19 337 ASN A C 1
ATOM 2710 O O . ASN A 1 337 ? 10.203 -3.401 -12.268 1.00 81.19 337 ASN A O 1
ATOM 2714 N N . PHE A 1 338 ? 11.336 -3.052 -10.355 1.00 84.38 338 PHE A N 1
ATOM 2715 C CA . PHE A 1 338 ? 10.217 -3.350 -9.463 1.00 84.38 338 PHE A CA 1
ATOM 2716 C C . PHE A 1 338 ? 9.011 -2.433 -9.718 1.00 84.38 338 PHE A C 1
ATOM 2718 O O . PHE A 1 338 ? 7.898 -2.925 -9.873 1.00 84.38 338 PHE A O 1
ATOM 2725 N N . LEU A 1 339 ? 9.228 -1.115 -9.801 1.00 82.31 339 LEU A N 1
ATOM 2726 C CA . LEU A 1 339 ? 8.163 -0.137 -10.065 1.00 82.31 339 LEU A CA 1
ATOM 2727 C C . LEU A 1 339 ? 7.660 -0.150 -11.511 1.00 82.31 339 LEU A C 1
ATOM 2729 O O . LEU A 1 339 ? 6.625 0.448 -11.801 1.00 82.31 339 LEU A O 1
ATOM 2733 N N . SER A 1 340 ? 8.418 -0.740 -12.436 1.00 77.19 340 SER A N 1
ATOM 2734 C CA . SER A 1 340 ? 8.065 -0.696 -13.850 1.00 77.19 340 SER A CA 1
ATOM 2735 C C . SER A 1 340 ? 6.796 -1.495 -14.114 1.00 77.19 340 SER A C 1
ATOM 2737 O O . SER A 1 340 ? 6.503 -2.507 -13.477 1.00 77.19 340 SER A O 1
ATOM 2739 N N . THR A 1 341 ? 6.035 -1.008 -15.085 1.00 61.84 341 THR A N 1
ATOM 2740 C CA . THR A 1 341 ? 4.756 -1.571 -15.495 1.00 61.84 341 THR A CA 1
ATOM 2741 C C . THR A 1 341 ? 4.979 -2.941 -16.137 1.00 61.84 341 THR A C 1
ATOM 2743 O O . THR A 1 341 ? 5.110 -3.039 -17.349 1.00 61.84 341 THR A O 1
ATOM 2746 N N . SER A 1 342 ? 5.079 -4.012 -15.345 1.00 52.97 342 SER A N 1
ATOM 2747 C CA . SER A 1 342 ? 5.094 -5.371 -15.890 1.00 52.97 342 SER A CA 1
ATOM 2748 C C . SER A 1 342 ? 3.667 -5.798 -16.243 1.00 52.97 342 SER A C 1
ATOM 2750 O O . SER A 1 342 ? 2.757 -5.628 -15.428 1.00 52.97 342 SER A O 1
ATOM 2752 N N . GLU A 1 343 ? 3.478 -6.371 -17.433 1.00 52.44 343 GLU A N 1
ATOM 2753 C CA . GLU A 1 343 ? 2.269 -7.121 -17.835 1.00 52.44 343 GLU A CA 1
ATOM 2754 C C . GLU A 1 343 ? 2.165 -8.475 -17.102 1.00 52.44 343 GLU A C 1
ATOM 2756 O O . GLU A 1 343 ? 1.181 -9.207 -17.234 1.00 52.44 343 GLU A O 1
ATOM 2761 N N . ASP A 1 344 ? 3.197 -8.824 -16.327 1.00 49.34 344 ASP A N 1
ATOM 2762 C CA . ASP A 1 344 ? 3.310 -10.106 -15.653 1.00 49.34 344 ASP A CA 1
ATOM 2763 C C . ASP A 1 344 ? 2.277 -10.264 -14.531 1.00 49.34 344 ASP A C 1
ATOM 2765 O O . ASP A 1 344 ? 2.332 -9.615 -13.484 1.00 49.34 344 ASP A O 1
ATOM 2769 N N . LYS A 1 345 ? 1.386 -11.244 -14.718 1.00 49.19 345 LYS A N 1
ATOM 2770 C CA . LYS A 1 345 ? 0.367 -11.697 -13.748 1.00 49.19 345 LYS A CA 1
ATOM 2771 C C . LYS A 1 345 ? 0.952 -12.228 -12.433 1.00 49.19 345 LYS A C 1
ATOM 2773 O O . LYS A 1 345 ? 0.209 -12.559 -11.513 1.00 49.19 345 LYS A O 1
ATOM 2778 N N . ALA A 1 346 ? 2.272 -12.375 -12.355 1.00 51.28 346 ALA A N 1
ATOM 2779 C CA . ALA A 1 346 ? 2.962 -12.935 -11.204 1.00 51.28 346 ALA A CA 1
ATOM 2780 C C . ALA A 1 346 ? 3.201 -11.911 -10.073 1.00 51.28 346 ALA A C 1
ATOM 2782 O O . ALA A 1 346 ? 3.381 -12.337 -8.930 1.00 51.28 346 ALA A O 1
ATOM 2783 N N . GLY A 1 347 ? 3.170 -10.595 -10.340 1.00 60.94 347 GLY A N 1
ATOM 2784 C CA . GLY A 1 347 ? 3.309 -9.540 -9.319 1.00 60.94 347 GLY A CA 1
ATOM 2785 C C . GLY A 1 347 ? 4.507 -9.754 -8.379 1.00 60.94 347 GLY A C 1
ATOM 2786 O O . GLY A 1 347 ? 5.631 -9.993 -8.832 1.00 60.94 347 GLY A O 1
ATOM 2787 N N . LEU A 1 348 ? 4.254 -9.781 -7.060 1.00 59.59 348 LEU A N 1
ATOM 2788 C CA . LEU A 1 348 ? 5.267 -10.036 -6.014 1.00 59.59 348 LEU A CA 1
ATOM 2789 C C . LEU A 1 348 ? 6.055 -11.351 -6.226 1.00 59.59 348 LEU A C 1
ATOM 2791 O O . LEU A 1 348 ? 7.200 -11.467 -5.779 1.00 59.59 348 LEU A O 1
ATOM 2795 N N . LYS A 1 349 ? 5.494 -12.333 -6.951 1.00 57.81 349 LYS A N 1
ATOM 2796 C CA . LYS A 1 349 ? 6.165 -13.608 -7.273 1.00 57.81 349 LYS A CA 1
ATOM 2797 C C . LYS A 1 349 ? 7.253 -13.466 -8.346 1.00 57.81 349 LYS A C 1
ATOM 2799 O O . LYS A 1 349 ? 8.169 -14.281 -8.361 1.00 57.81 349 LYS A O 1
ATOM 2804 N N . ALA A 1 350 ? 7.190 -12.439 -9.196 1.00 60.41 350 ALA A N 1
ATOM 2805 C CA . ALA A 1 350 ? 8.182 -12.153 -10.240 1.00 60.41 350 ALA A CA 1
ATOM 2806 C C . ALA A 1 350 ? 9.145 -11.007 -9.876 1.00 60.41 350 ALA A C 1
ATOM 2808 O O . ALA A 1 350 ? 9.872 -10.524 -10.738 1.00 60.41 350 ALA A O 1
ATOM 2809 N N . LYS A 1 351 ? 9.177 -10.582 -8.600 1.00 70.94 351 LYS A N 1
ATOM 2810 C CA . LYS A 1 351 ? 9.925 -9.395 -8.132 1.00 70.94 351 LYS A CA 1
ATOM 2811 C C . LYS A 1 351 ? 9.480 -8.085 -8.812 1.00 70.94 351 LYS A C 1
ATOM 2813 O O . LYS A 1 351 ? 10.281 -7.171 -8.975 1.00 70.94 351 LYS A O 1
ATOM 2818 N N . ALA A 1 352 ? 8.202 -7.986 -9.171 1.00 79.25 352 ALA A N 1
ATOM 2819 C CA . ALA A 1 352 ? 7.589 -6.776 -9.711 1.00 79.25 352 ALA A CA 1
ATOM 2820 C C . ALA A 1 352 ? 6.528 -6.215 -8.751 1.00 79.25 352 ALA A C 1
ATOM 2822 O O . ALA A 1 352 ? 6.053 -6.919 -7.850 1.00 79.25 352 ALA A O 1
ATOM 2823 N N . GLN A 1 353 ? 6.144 -4.954 -8.952 1.00 85.00 353 GLN A N 1
ATOM 2824 C CA . GLN A 1 353 ? 4.996 -4.351 -8.285 1.00 85.00 353 GLN A CA 1
ATOM 2825 C C . GLN A 1 353 ? 3.736 -5.195 -8.541 1.00 85.00 353 GLN A C 1
ATOM 2827 O O . GLN A 1 353 ? 3.463 -5.616 -9.665 1.00 85.00 353 GLN A O 1
ATOM 2832 N N . ASP A 1 354 ? 2.950 -5.430 -7.489 1.00 85.75 354 ASP A N 1
ATOM 2833 C CA . ASP A 1 354 ? 1.652 -6.096 -7.599 1.00 85.75 354 ASP A CA 1
ATOM 2834 C C . ASP A 1 354 ? 0.705 -5.249 -8.474 1.00 85.75 354 ASP A C 1
ATOM 2836 O O . ASP A 1 354 ? 0.533 -4.059 -8.180 1.00 85.75 354 ASP A O 1
ATOM 2840 N N . PRO A 1 355 ? 0.088 -5.807 -9.533 1.00 82.31 355 PRO A N 1
ATOM 2841 C CA . PRO A 1 355 ? -0.836 -5.065 -10.391 1.00 82.31 355 PRO A CA 1
ATOM 2842 C C . PRO A 1 355 ? -2.050 -4.501 -9.642 1.00 82.31 355 PRO A C 1
ATOM 2844 O O . PRO A 1 355 ? -2.631 -3.528 -10.106 1.00 82.31 355 PRO A O 1
ATOM 2847 N N . ASN A 1 356 ? -2.402 -5.055 -8.478 1.00 86.38 356 ASN A N 1
ATOM 2848 C CA . ASN A 1 356 ? -3.496 -4.568 -7.634 1.00 86.38 356 ASN A CA 1
ATOM 2849 C C . ASN A 1 356 ? -3.032 -3.532 -6.594 1.00 86.38 356 ASN A C 1
ATOM 2851 O O . ASN A 1 356 ? -3.774 -3.196 -5.672 1.00 86.38 356 ASN A O 1
ATOM 2855 N N . SER A 1 357 ? -1.799 -3.029 -6.711 1.00 90.44 357 SER A N 1
ATOM 2856 C CA . SER A 1 357 ? -1.240 -2.039 -5.790 1.00 90.44 357 SER A CA 1
ATOM 2857 C C . SER A 1 357 ? -1.098 -0.655 -6.408 1.00 90.44 357 SER A C 1
ATOM 2859 O O . SER A 1 357 ? -0.690 -0.508 -7.560 1.00 90.44 357 SER A O 1
ATOM 2861 N N . ILE A 1 358 ? -1.349 0.366 -5.594 1.00 93.19 358 ILE A N 1
ATOM 2862 C CA . ILE A 1 358 ? -0.996 1.758 -5.882 1.00 93.19 358 ILE A CA 1
ATOM 2863 C C . ILE A 1 358 ? 0.113 2.173 -4.913 1.00 93.19 358 ILE A C 1
ATOM 2865 O O . ILE A 1 358 ? -0.060 2.061 -3.703 1.00 93.19 358 ILE A O 1
ATOM 2869 N N . ILE A 1 359 ? 1.254 2.640 -5.422 1.00 93.94 359 ILE A N 1
ATOM 2870 C CA . ILE A 1 359 ? 2.400 3.079 -4.614 1.00 93.94 359 ILE A CA 1
ATOM 2871 C C . ILE A 1 359 ? 2.458 4.607 -4.591 1.00 93.94 359 ILE A C 1
ATOM 2873 O O . ILE A 1 359 ? 2.675 5.253 -5.615 1.00 93.94 359 ILE A O 1
ATOM 2877 N N . ILE A 1 360 ? 2.315 5.176 -3.399 1.00 95.88 360 ILE A N 1
ATOM 2878 C CA . ILE A 1 360 ? 2.411 6.607 -3.117 1.00 95.88 360 ILE A CA 1
ATOM 2879 C C . ILE A 1 360 ? 3.659 6.842 -2.279 1.00 95.88 360 ILE A C 1
ATOM 2881 O O . ILE A 1 360 ? 3.860 6.185 -1.263 1.00 95.88 360 ILE A O 1
ATOM 2885 N N . ILE A 1 361 ? 4.492 7.792 -2.683 1.00 94.38 361 ILE A N 1
ATOM 2886 C CA . ILE A 1 361 ? 5.749 8.105 -2.006 1.00 94.38 361 ILE A CA 1
ATOM 2887 C C . ILE A 1 361 ? 5.745 9.569 -1.589 1.00 94.38 361 ILE A C 1
ATOM 2889 O O . ILE A 1 361 ? 5.527 10.427 -2.434 1.00 94.38 361 ILE A O 1
ATOM 2893 N N . ALA A 1 362 ? 6.016 9.873 -0.322 1.00 94.38 362 ALA A N 1
ATOM 2894 C CA . ALA A 1 362 ? 6.214 11.237 0.156 1.00 94.38 362 ALA A CA 1
ATOM 2895 C C . ALA A 1 362 ? 7.698 11.536 0.383 1.00 94.38 362 ALA A C 1
ATOM 2897 O O . ALA A 1 362 ? 8.420 10.745 0.986 1.00 94.38 362 ALA A O 1
ATOM 2898 N N . THR A 1 363 ? 8.146 12.706 -0.067 1.00 91.62 363 THR A N 1
ATOM 2899 C CA . THR A 1 363 ? 9.510 13.188 0.163 1.00 91.62 363 THR A CA 1
ATOM 2900 C C . THR A 1 363 ? 9.544 14.687 0.439 1.00 91.62 363 THR A C 1
ATOM 2902 O O . THR A 1 363 ? 8.706 15.447 -0.055 1.00 91.62 363 THR A O 1
ATOM 2905 N N . ASN A 1 364 ? 10.536 15.123 1.212 1.00 91.19 364 ASN A N 1
ATOM 2906 C CA . ASN A 1 364 ? 10.859 16.543 1.354 1.00 91.19 364 ASN A CA 1
ATOM 2907 C C . ASN A 1 364 ? 11.928 17.003 0.344 1.00 91.19 364 ASN A C 1
ATOM 2909 O O . ASN A 1 364 ? 12.025 18.193 0.061 1.00 91.19 364 ASN A O 1
ATOM 2913 N N . ASN A 1 365 ? 12.690 16.067 -0.233 1.00 87.19 365 ASN A N 1
ATOM 2914 C CA . ASN A 1 365 ? 13.860 16.324 -1.073 1.00 87.19 365 ASN A CA 1
ATOM 2915 C C . ASN A 1 365 ? 13.654 15.728 -2.478 1.00 87.19 365 ASN A C 1
ATOM 2917 O O . ASN A 1 365 ? 14.252 14.718 -2.847 1.00 87.19 365 ASN A O 1
ATOM 2921 N N . PHE A 1 366 ? 12.750 16.323 -3.262 1.00 88.44 366 PHE A N 1
ATOM 2922 C CA . PHE A 1 366 ? 12.395 15.815 -4.598 1.00 88.44 366 PHE A CA 1
ATOM 2923 C C . PHE A 1 366 ? 13.570 15.795 -5.580 1.00 88.44 366 PHE A C 1
ATOM 2925 O O . PHE A 1 366 ? 13.654 14.917 -6.432 1.00 88.44 366 PHE A O 1
ATOM 2932 N N . ASP A 1 367 ? 14.475 16.758 -5.450 1.00 84.94 367 ASP A N 1
ATOM 2933 C CA . ASP A 1 367 ? 15.711 16.884 -6.219 1.00 84.94 367 ASP A CA 1
ATOM 2934 C C . ASP A 1 367 ? 16.668 15.701 -6.018 1.00 84.94 367 ASP A C 1
ATOM 2936 O O . ASP A 1 367 ? 17.455 15.391 -6.911 1.00 84.94 367 ASP A O 1
ATOM 2940 N N . GLN A 1 368 ? 16.568 15.007 -4.881 1.00 82.81 368 GLN A N 1
ATOM 2941 C CA . GLN A 1 368 ? 17.351 13.806 -4.597 1.00 82.81 368 GLN A CA 1
ATOM 2942 C C . GLN A 1 368 ? 16.773 12.545 -5.246 1.00 82.81 368 GLN A C 1
ATOM 2944 O O . GLN A 1 368 ? 17.472 11.534 -5.300 1.00 82.81 368 GLN A O 1
ATOM 2949 N N . ILE A 1 369 ? 15.527 12.577 -5.735 1.00 81.69 369 ILE A N 1
ATOM 2950 C CA . ILE A 1 369 ? 14.908 11.430 -6.402 1.00 81.69 369 ILE A CA 1
ATOM 2951 C C . ILE A 1 369 ? 15.383 11.356 -7.855 1.00 81.69 369 ILE A C 1
ATOM 2953 O O . ILE A 1 369 ? 15.232 12.303 -8.628 1.00 81.69 369 ILE A O 1
ATOM 2957 N N . ASP A 1 370 ? 15.893 10.190 -8.258 1.00 82.81 370 ASP A N 1
ATOM 2958 C CA . ASP A 1 370 ? 16.284 9.937 -9.642 1.00 82.81 370 ASP A CA 1
ATOM 2959 C C . ASP A 1 370 ? 15.102 10.189 -10.609 1.00 82.81 370 ASP A C 1
ATOM 2961 O O . ASP A 1 370 ? 14.036 9.569 -10.480 1.00 82.81 370 ASP A O 1
ATOM 2965 N N . PRO A 1 371 ? 15.267 11.051 -11.633 1.00 82.75 371 PRO A N 1
ATOM 2966 C CA . PRO A 1 371 ? 14.187 11.394 -12.552 1.00 82.75 371 PRO A CA 1
ATOM 2967 C C . PRO A 1 371 ? 13.574 10.191 -13.269 1.00 82.75 371 PRO A C 1
ATOM 2969 O O . PRO A 1 371 ? 12.415 10.257 -13.676 1.00 82.75 371 PRO A O 1
ATOM 2972 N N . ALA A 1 372 ? 14.322 9.100 -13.455 1.00 81.38 372 ALA A N 1
ATOM 2973 C CA . ALA A 1 372 ? 13.827 7.891 -14.088 1.00 81.38 372 ALA A CA 1
ATOM 2974 C C . ALA A 1 372 ? 12.860 7.115 -13.186 1.00 81.38 372 ALA A C 1
ATOM 2976 O O . ALA A 1 372 ? 11.972 6.461 -13.727 1.00 81.38 372 ALA A O 1
ATOM 2977 N N . VAL A 1 373 ? 12.957 7.200 -11.857 1.00 81.75 373 VAL A N 1
ATOM 2978 C CA . VAL A 1 373 ? 11.963 6.614 -10.932 1.00 81.75 373 VAL A CA 1
ATOM 2979 C C . VAL A 1 373 ? 10.603 7.304 -11.087 1.00 81.75 373 VAL A C 1
ATOM 2981 O O . VAL A 1 373 ? 9.554 6.661 -11.051 1.00 81.75 373 VAL A O 1
ATOM 2984 N N . VAL A 1 374 ? 10.625 8.610 -11.359 1.00 84.69 374 VAL A N 1
ATOM 2985 C CA . VAL A 1 374 ? 9.428 9.451 -11.503 1.00 84.69 374 VAL A CA 1
ATOM 2986 C C . VAL A 1 374 ? 8.823 9.403 -12.915 1.00 84.69 374 VAL A C 1
ATOM 2988 O O . VAL A 1 374 ? 7.757 9.964 -13.170 1.00 84.69 374 VAL A O 1
ATOM 2991 N N . ARG A 1 375 ? 9.478 8.734 -13.872 1.00 84.44 375 ARG A N 1
ATOM 2992 C CA . ARG A 1 375 ? 8.958 8.613 -15.243 1.00 84.44 375 ARG A CA 1
ATOM 2993 C C . ARG A 1 375 ? 7.640 7.837 -15.290 1.00 84.44 375 ARG A C 1
ATOM 2995 O O . ARG A 1 375 ? 7.279 7.091 -14.379 1.00 84.44 375 ARG A O 1
ATOM 3002 N N . ARG A 1 376 ? 6.934 8.022 -16.409 1.00 76.12 376 ARG A N 1
ATOM 3003 C CA . ARG A 1 376 ? 5.735 7.251 -16.759 1.00 76.12 376 ARG A CA 1
ATOM 3004 C C . ARG A 1 376 ? 6.043 5.752 -16.760 1.00 76.12 376 ARG A C 1
ATOM 3006 O O . ARG A 1 376 ? 7.171 5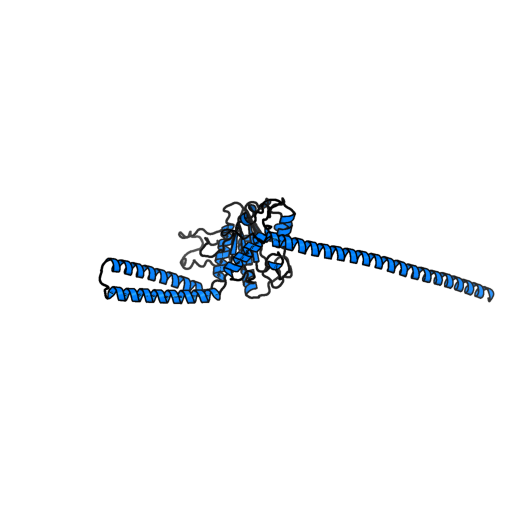.352 -17.043 1.00 76.12 376 ARG A O 1
ATOM 3013 N N . GLY A 1 377 ? 5.040 4.956 -16.403 1.00 75.06 377 GLY A N 1
ATOM 3014 C CA . GLY A 1 377 ? 5.170 3.511 -16.216 1.00 75.06 377 GLY A CA 1
ATOM 3015 C C . GLY A 1 377 ? 5.841 3.086 -14.902 1.00 75.06 377 GLY A C 1
ATOM 3016 O O . GLY A 1 377 ? 6.045 1.889 -14.710 1.00 75.06 377 GLY A O 1
ATOM 3017 N N . ARG A 1 378 ? 6.198 4.036 -14.022 1.00 85.25 378 ARG A N 1
ATOM 3018 C CA . ARG A 1 378 ? 6.732 3.814 -12.663 1.00 85.25 378 ARG A CA 1
ATOM 3019 C C . ARG A 1 378 ? 5.918 4.612 -11.651 1.00 85.25 378 ARG A C 1
ATOM 3021 O O . ARG A 1 378 ? 4.753 4.284 -11.463 1.00 85.25 378 ARG A O 1
ATOM 3028 N N . LEU A 1 379 ? 6.470 5.670 -11.039 1.00 85.81 379 LEU A N 1
ATOM 3029 C CA . LEU A 1 379 ? 5.661 6.561 -10.203 1.00 85.81 379 LEU A CA 1
ATOM 3030 C C . LEU A 1 379 ? 4.720 7.416 -11.048 1.00 85.81 379 LEU A C 1
ATOM 3032 O O . LEU A 1 379 ? 3.567 7.515 -10.694 1.00 85.81 379 LEU A O 1
ATOM 3036 N N . GLY A 1 380 ? 5.146 7.977 -12.181 1.00 84.38 380 GLY A N 1
ATOM 3037 C CA . GLY A 1 380 ? 4.247 8.671 -13.115 1.00 84.38 380 GLY A CA 1
ATOM 3038 C C . GLY A 1 380 ? 3.688 10.016 -12.621 1.00 84.38 380 GLY A C 1
ATOM 3039 O O . GLY A 1 380 ? 4.007 11.053 -13.211 1.00 84.38 380 GLY A O 1
ATOM 3040 N N . GLU A 1 381 ? 2.865 10.024 -11.569 1.00 90.31 381 GLU A N 1
ATOM 3041 C CA . GLU A 1 381 ? 2.232 11.235 -11.044 1.00 90.31 381 GLU A CA 1
ATOM 3042 C C . GLU A 1 381 ? 3.148 12.017 -10.104 1.00 90.31 381 GLU A C 1
ATOM 3044 O O . GLU A 1 381 ? 3.782 11.480 -9.200 1.00 90.31 381 GLU A O 1
ATOM 3049 N N . LYS A 1 382 ? 3.186 13.334 -10.316 1.00 93.12 382 LYS A N 1
ATOM 3050 C CA . LYS A 1 382 ? 3.985 14.296 -9.545 1.00 93.12 382 LYS A CA 1
ATOM 3051 C C . LYS A 1 382 ? 3.063 15.312 -8.898 1.00 93.12 382 LYS A C 1
ATOM 3053 O O . LYS A 1 382 ? 2.469 16.127 -9.615 1.00 93.12 382 LYS A O 1
ATOM 3058 N N . LEU A 1 383 ? 2.960 15.282 -7.576 1.00 94.12 383 LEU A N 1
ATOM 3059 C CA . LEU A 1 383 ? 2.083 16.155 -6.803 1.00 94.12 383 LEU A CA 1
ATOM 3060 C C . LEU A 1 383 ? 2.925 17.098 -5.942 1.00 94.12 383 LEU A C 1
ATOM 3062 O O . LEU A 1 383 ? 3.621 16.661 -5.029 1.00 94.12 383 LEU A O 1
ATOM 3066 N N . ASN A 1 384 ? 2.868 18.388 -6.279 1.00 93.19 384 ASN A N 1
ATOM 3067 C CA . ASN A 1 384 ? 3.588 19.447 -5.581 1.00 93.19 384 ASN A CA 1
ATOM 3068 C C . ASN A 1 384 ? 2.742 19.992 -4.425 1.00 93.19 384 ASN A C 1
ATOM 3070 O O . ASN A 1 384 ? 1.584 20.355 -4.640 1.00 93.19 384 ASN A O 1
ATOM 3074 N N . PHE A 1 385 ? 3.351 20.075 -3.248 1.00 91.38 385 PHE A N 1
ATOM 3075 C CA . PHE A 1 385 ? 2.779 20.603 -2.010 1.00 91.38 385 PHE A CA 1
ATOM 3076 C C . PHE A 1 385 ? 3.504 21.869 -1.526 1.00 91.38 385 PHE A C 1
ATOM 3078 O O . PHE A 1 385 ? 3.272 22.305 -0.405 1.00 91.38 385 PHE A O 1
ATOM 3085 N N . ASN A 1 386 ? 4.415 22.434 -2.322 1.00 81.75 386 ASN A N 1
ATOM 3086 C CA . ASN A 1 386 ? 5.032 23.730 -2.021 1.00 81.75 386 ASN A CA 1
ATOM 3087 C C . ASN A 1 386 ? 4.123 24.914 -2.337 1.00 81.75 386 ASN A C 1
ATOM 3089 O O . ASN A 1 386 ? 3.320 24.796 -3.294 1.00 81.75 386 ASN A O 1
#

Sequence (386 aa):
MLSTVRKLILVLIVTAVVVFFGLLGFNVYLNYKKTSIKEQAEKERQEAKKQLEEDEKLKRDIAEMTKQKLTGWTPPSNSYSILSVENINHLGMIDHETIACQNCNSCQNCQAGEECLNMQPKLIFTRKVKEYIHNVLDSIIKHVNSEELGPDNYNDNVTPFLKRYNAVLYGAPGTGKTELVNELVHHLHEKFSNPEVKTLTKEIEQIETKLEKARQQQAAISKKSEETTKEDKVLEQKVDQITRELTAKQKELSELQKSHWVPPVFKIDGVQLQTGGAVTDQPNPEDKLRMIIEKCKKQYFDNAYSDKPYIVFIEEADQGKNVMTAEKGKLLEEFKNFLSTSEDKAGLKAKAQDPNSIIIIATNNFDQIDPAVVRRGRLGEKLNFN

InterPro domains:
  IPR003593 AAA+ ATPase domain [SM00382] (163-385)
  IPR003959 ATPase, AAA-type, core [PF00004] (298-385)
  IPR027417 P-loop containing nucleoside triphosphate hydrolase [G3DSA:3.40.50.300] (119-280)
  IPR027417 P-loop containing nucleoside triphosphate hydrolase [G3DSA:3.40.50.300] (294-384)
  IPR027417 P-loop containing nucleoside triphosphate hydrolase [SSF52540] (119-386)

pLDDT: mean 77.29, std 14.85, range [35.84, 97.25]

Secondary structure (DSSP, 8-state):
-HHHHHHHHHHHHHHHHHHHHHHHHHHHHHHHHHHHHHHHHHHHHHHHHHHHHHHHHHHHHHHHHHHHHHTT----TTSEEEE-TTT-----BSS-TTS--TTGGG-TT--TT---TT----B---HHHHHHHHHHHHHHHHHHTTPPPPP-TT-----SSPP---EEEE-STTSSHHHHHHHHHHHHHHHHS-HHHHHHHHHHHHHHHHHHHHHHHHHHHHTT-SS--HHHHHHHHHHHHHHHHHHHHHHHHHHHHHH-PPPPEEEEEGGGG---SSS-SSPPHHHHHHHHHHHHHHHHHS-TT--S-EEEEEESGGG-HHHHSTT-HHHHHHHHHHHS----TTGGGGTS--TTEEEEEEES-GGGS-TTTTSTTTT-EEEE--

Foldseek 3Di:
DVVVVVVVVVVVVVVVVVVVVVVVVVVVVVVVVVVVVVVVVVVVVVVVVVVVVVVVVVVVVVVVVLVVLVVPDAQPPVQWDWDAPVPDDAQAAPPLPPDDPPPCPVVPPDDPPDDDPPRRDHDYFDPQLSVLLVLLVVLQVCLVVQHDDDADVVRDPDDSFRDALFAEEEAAPPLCQVNSVSVSNVVLCVVQPDPVLVVLVVVLVVLVVVLVVLVVVLVVVVVVDPDCDPVNVVSVVVNVVSVVVSVVSVVVSVVSPVVTDRAIEMEGELLQLADDPDDDSHRQSLVSVLSSQLVVCCVRVVGSPDPRAHEYEYEANVSSVQAFAPPHVPSVVLLLQQQAQDPDCCASNVSHHHSRYHYYYYHHCVVRGDVSCCPPRGSVYYGYSD

Solvent-accessible surface area (backbone atoms only — not comparable to full-atom values): 21707 Å² total; per-residue (Å²): 115,73,71,61,53,54,53,52,52,51,50,52,51,52,51,50,51,54,51,51,53,50,51,52,54,49,52,53,50,52,51,52,54,54,50,55,52,49,54,51,54,50,50,55,53,51,52,52,49,51,50,50,52,51,51,53,48,51,51,48,53,49,50,51,54,48,50,60,37,46,67,81,68,70,78,58,92,82,46,55,47,76,60,47,80,87,78,50,73,67,56,58,70,59,90,49,96,88,58,80,74,85,80,54,85,84,52,90,78,74,57,95,88,66,86,63,93,79,65,68,70,57,44,82,67,56,70,69,59,52,50,47,53,53,52,50,51,51,34,51,51,36,48,74,70,69,45,87,68,70,59,52,103,79,68,51,87,61,65,104,56,44,69,66,67,13,24,38,36,29,29,56,88,90,50,48,70,69,50,52,52,29,45,47,51,45,51,38,45,68,73,40,47,52,71,64,52,58,51,48,53,55,51,47,55,53,46,52,54,51,46,52,54,49,51,52,52,51,58,56,50,63,72,72,46,96,65,91,46,78,64,53,58,54,49,50,53,50,48,52,50,49,49,50,51,45,51,52,52,53,48,51,44,55,54,51,54,71,74,40,72,51,66,45,35,39,38,29,49,15,60,66,37,46,54,72,72,101,79,53,79,63,57,55,42,56,53,42,52,48,53,46,49,34,49,51,29,31,72,74,67,77,30,54,78,61,80,65,56,36,35,39,35,30,39,52,36,58,58,10,50,55,51,39,26,80,89,34,66,68,54,29,49,52,37,42,53,19,46,30,75,67,91,59,92,53,16,68,79,67,65,28,53,42,57,40,42,28,48,38,35,31,27,66,52,60,89,51,42,41,69,74,52,51,30,76,60,34,26,45,43,78,42,80,43,109

Organism: NCBI:txid60492

Nearest PDB structures (foldseek):
  8xks-assembly1_D  TM=5.972E-01  e=1.946E-04  Chlamydomonas reinhardtii
  5nfd-assembly2_B  TM=9.626E-01  e=2.143E+00  Homo sapiens
  6dlm-assembly1_B  TM=8.912E-01  e=5.908E+00  synthetic construct

Radius of gyration: 35.16 Å; Cα contacts (8 Å, |Δi|>4): 434; chains: 1; bounding box: 62×56×152 Å

Mean predicted aligned error: 15.25 Å